Protein AF-0000000084647039 (afdb_homodimer)

Structure (mmCIF, N/CA/C/O backbone):
data_AF-0000000084647039-model_v1
#
loop_
_entity.id
_entity.type
_entity.pdbx_description
1 polymer 'ABC transporter domain-containing protein'
#
loop_
_atom_site.group_PDB
_atom_site.id
_atom_site.type_symbol
_atom_site.label_atom_id
_atom_site.label_alt_id
_atom_site.label_comp_id
_atom_site.label_asym_id
_atom_site.label_entity_id
_atom_site.label_seq_id
_atom_site.pdbx_PDB_ins_code
_atom_site.Cartn_x
_atom_site.Cartn_y
_atom_site.Cartn_z
_atom_site.occupancy
_atom_site.B_iso_or_equiv
_atom_site.auth_seq_id
_atom_site.auth_comp_id
_atom_site.auth_asym_id
_atom_site.auth_atom_id
_atom_site.pdbx_PDB_model_num
ATOM 1 N N . MET A 1 1 ? -21.047 -26.453 -15.109 1 37.38 1 MET A N 1
ATOM 2 C CA . MET A 1 1 ? -19.922 -26.203 -14.203 1 37.38 1 MET A CA 1
ATOM 3 C C . MET A 1 1 ? -18.703 -25.719 -14.977 1 37.38 1 MET A C 1
ATOM 5 O O . MET A 1 1 ? -18.344 -26.281 -16.016 1 37.38 1 MET A O 1
ATOM 9 N N . LEU A 1 2 ? -18.547 -24.391 -15.023 1 47.09 2 LEU A N 1
ATOM 10 C CA . LEU A 1 2 ? -17.312 -23.969 -15.68 1 47.09 2 LEU A CA 1
ATOM 11 C C . LEU A 1 2 ? -16.156 -24.906 -15.32 1 47.09 2 LEU A C 1
ATOM 13 O O . LEU A 1 2 ? -15.562 -24.781 -14.25 1 47.09 2 LEU A O 1
ATOM 17 N N . ASN A 1 3 ? -16.453 -26.125 -15.344 1 43.97 3 ASN A N 1
ATOM 18 C CA . ASN A 1 3 ? -15.461 -27.172 -15.109 1 43.97 3 ASN A CA 1
ATOM 19 C C . ASN A 1 3 ? -14.211 -26.938 -15.961 1 43.97 3 ASN A C 1
ATOM 21 O O . ASN A 1 3 ? -14.273 -27.016 -17.188 1 43.97 3 ASN A O 1
ATOM 25 N N . ASN A 1 4 ? -13.555 -25.969 -15.711 1 49.47 4 ASN A N 1
ATOM 26 C CA . ASN A 1 4 ? -12.367 -25.719 -16.516 1 49.47 4 ASN A CA 1
ATOM 27 C C . ASN A 1 4 ? -11.578 -27 -16.766 1 49.47 4 ASN A C 1
ATOM 29 O O . ASN A 1 4 ? -11.242 -27.719 -15.828 1 49.47 4 ASN A O 1
ATOM 33 N N . SER A 1 5 ? -11.711 -27.5 -17.875 1 53.06 5 SER A N 1
ATOM 34 C CA . SER A 1 5 ? -10.766 -28.453 -18.453 1 53.06 5 SER A CA 1
ATOM 35 C C . SER A 1 5 ? -9.375 -28.281 -17.844 1 53.06 5 SER A C 1
ATOM 37 O O . SER A 1 5 ? -9.133 -27.359 -17.078 1 53.06 5 SER A O 1
ATOM 39 N N . GLU A 1 6 ? -8.305 -28.953 -18.422 1 68.44 6 GLU A N 1
ATOM 40 C CA . GLU A 1 6 ? -6.914 -29.281 -18.094 1 68.44 6 GLU A CA 1
ATOM 41 C C . GLU A 1 6 ? -6.059 -28.016 -18.016 1 68.44 6 GLU A C 1
ATOM 43 O O . GLU A 1 6 ? -5.695 -27.438 -19.031 1 68.44 6 GLU A O 1
ATOM 48 N N . SER A 1 7 ? -6.117 -27.312 -16.891 1 75.81 7 SER A N 1
ATOM 49 C CA . SER A 1 7 ? -5.156 -26.234 -16.656 1 75.81 7 SER A CA 1
ATOM 50 C C . SER A 1 7 ? -3.773 -26.609 -17.188 1 75.81 7 SER A C 1
ATOM 52 O O . SER A 1 7 ? -3.389 -27.781 -17.156 1 75.81 7 SER A O 1
ATOM 54 N N . LYS A 1 8 ? -3.248 -25.594 -17.875 1 84.44 8 LYS A N 1
ATOM 55 C CA . LYS A 1 8 ? -1.931 -25.828 -18.469 1 84.44 8 LYS A CA 1
ATOM 56 C C . LYS A 1 8 ? -0.873 -24.953 -17.812 1 84.44 8 LYS A C 1
ATOM 58 O O . LYS A 1 8 ? -1.183 -23.859 -17.312 1 84.44 8 LYS A O 1
ATOM 63 N N . GLY A 1 9 ? 0.224 -25.484 -17.766 1 93.88 9 GLY A N 1
ATOM 64 C CA . GLY A 1 9 ? 1.362 -24.703 -17.312 1 93.88 9 GLY A CA 1
ATOM 65 C C . GLY A 1 9 ? 1.961 -23.828 -18.406 1 93.88 9 GLY A C 1
ATOM 66 O O . GLY A 1 9 ? 1.485 -23.844 -19.531 1 93.88 9 GLY A O 1
ATOM 67 N N . ILE A 1 10 ? 2.84 -22.984 -18.062 1 96.94 10 ILE A N 1
ATOM 68 C CA . ILE A 1 10 ? 3.545 -22.109 -18.984 1 96.94 10 ILE A CA 1
ATOM 69 C C . ILE A 1 10 ? 5.051 -22.328 -18.859 1 96.94 10 ILE A C 1
ATOM 71 O O . ILE A 1 10 ? 5.578 -22.469 -17.75 1 96.94 10 ILE A O 1
ATOM 75 N N . LYS A 1 11 ? 5.676 -22.469 -20 1 97.62 11 LYS A N 1
ATOM 76 C CA . LYS A 1 11 ? 7.137 -22.531 -20.047 1 97.62 11 LYS A CA 1
ATOM 77 C C . LYS A 1 11 ? 7.707 -21.375 -20.875 1 97.62 11 LYS A C 1
ATOM 79 O O . LYS A 1 11 ? 7.336 -21.188 -22.031 1 97.62 11 LYS A O 1
ATOM 84 N N . ILE A 1 12 ? 8.477 -20.594 -20.234 1 97.62 12 ILE A N 1
ATOM 85 C CA . ILE A 1 12 ? 9.195 -19.5 -20.875 1 97.62 12 ILE A CA 1
ATOM 86 C C . ILE A 1 12 ? 10.672 -19.875 -21 1 97.62 12 ILE A C 1
ATOM 88 O O . ILE A 1 12 ? 11.352 -20.109 -20 1 97.62 12 ILE A O 1
ATOM 92 N N . GLN A 1 13 ? 11.148 -19.891 -22.25 1 97.88 13 GLN A N 1
ATOM 93 C CA . GLN A 1 13 ? 12.508 -20.344 -22.5 1 97.88 13 GLN A CA 1
ATOM 94 C C . GLN A 1 13 ? 13.336 -19.266 -23.188 1 97.88 13 GLN A C 1
ATOM 96 O O . GLN A 1 13 ? 13.211 -19.047 -24.391 1 97.88 13 GLN A O 1
ATOM 101 N N . ASN A 1 14 ? 14.219 -18.641 -22.438 1 97.44 14 ASN A N 1
ATOM 102 C CA . ASN A 1 14 ? 15.195 -17.672 -22.922 1 97.44 14 ASN A CA 1
ATOM 103 C C . ASN A 1 14 ? 14.531 -16.562 -23.734 1 97.44 14 ASN A C 1
ATOM 105 O O . ASN A 1 14 ? 14.953 -16.25 -24.844 1 97.44 14 ASN A O 1
ATOM 109 N N . VAL A 1 15 ? 13.547 -16.062 -23.234 1 97 15 VAL A N 1
ATOM 110 C CA . VAL A 1 15 ? 12.766 -15.047 -23.938 1 97 15 VAL A CA 1
ATOM 111 C C . VAL A 1 15 ? 13.438 -13.68 -23.797 1 97 15 VAL A C 1
ATOM 113 O O . VAL A 1 15 ? 13.781 -13.258 -22.688 1 97 15 VAL A O 1
ATOM 116 N N . GLY A 1 16 ? 13.656 -13.078 -24.875 1 96.44 16 GLY A N 1
ATOM 117 C CA . GLY A 1 16 ? 14.18 -11.727 -24.969 1 96.44 16 GLY A CA 1
ATOM 118 C C . GLY A 1 16 ? 13.305 -10.797 -25.781 1 96.44 16 GLY A C 1
ATOM 119 O O . GLY A 1 16 ? 12.672 -11.227 -26.75 1 96.44 16 GLY A O 1
ATOM 120 N N . LEU A 1 17 ? 13.227 -9.562 -25.359 1 95.12 17 LEU A N 1
ATOM 121 C CA . LEU A 1 17 ? 12.438 -8.57 -26.094 1 95.12 17 LEU A CA 1
ATOM 122 C C . LEU A 1 17 ? 13.094 -7.195 -26.016 1 95.12 17 LEU A C 1
ATOM 124 O O . LEU A 1 17 ? 13.547 -6.777 -24.938 1 95.12 17 LEU A O 1
ATOM 128 N N . SER A 1 18 ? 13.148 -6.57 -27.125 1 91.5 18 SER A N 1
ATOM 129 C CA . SER A 1 18 ? 13.727 -5.234 -27.219 1 91.5 18 SER A CA 1
ATOM 130 C C . SER A 1 18 ? 12.797 -4.281 -27.969 1 91.5 18 SER A C 1
ATOM 132 O O . SER A 1 18 ? 12.039 -4.703 -28.844 1 91.5 18 SER A O 1
ATOM 134 N N . PHE A 1 19 ? 12.789 -3.037 -27.5 1 86.94 19 PHE A N 1
ATOM 135 C CA . PHE A 1 19 ? 12.156 -1.943 -28.219 1 86.94 19 PHE A CA 1
ATOM 136 C C . PHE A 1 19 ? 13.203 -0.944 -28.719 1 86.94 19 PHE A C 1
ATOM 138 O O . PHE A 1 19 ? 13.758 -0.182 -27.922 1 86.94 19 PHE A O 1
ATOM 145 N N . GLY A 1 20 ? 13.438 -0.944 -29.969 1 84 20 GLY A N 1
ATOM 146 C CA . GLY A 1 20 ? 14.57 -0.181 -30.453 1 84 20 GLY A CA 1
ATOM 147 C C . GLY A 1 20 ? 15.898 -0.634 -29.875 1 84 20 GLY A C 1
ATOM 148 O O . GLY A 1 20 ? 16.234 -1.816 -29.953 1 84 20 GLY A O 1
ATOM 149 N N . GLU A 1 21 ? 16.531 0.37 -29.25 1 85.88 21 GLU A N 1
ATOM 150 C CA . GLU A 1 21 ? 17.844 0.081 -28.688 1 85.88 21 GLU A CA 1
ATOM 151 C C . GLU A 1 21 ? 17.75 -0.377 -27.234 1 85.88 21 GLU A C 1
ATOM 153 O O . GLU A 1 21 ? 18.734 -0.84 -26.656 1 85.88 21 GLU A O 1
ATOM 158 N N . THR A 1 22 ? 16.562 -0.373 -26.734 1 87.06 22 THR A N 1
ATOM 159 C CA . THR A 1 22 ? 16.406 -0.682 -25.328 1 87.06 22 THR A CA 1
ATOM 160 C C . THR A 1 22 ? 15.984 -2.135 -25.125 1 87.06 22 THR A C 1
ATOM 162 O O . THR A 1 22 ? 14.914 -2.539 -25.578 1 87.06 22 THR A O 1
ATOM 165 N N . GLU A 1 23 ? 16.844 -2.91 -24.484 1 92.12 23 GLU A N 1
ATOM 166 C CA . GLU A 1 23 ? 16.5 -4.289 -24.141 1 92.12 23 GLU A CA 1
ATOM 167 C C . GLU A 1 23 ? 15.695 -4.352 -22.844 1 92.12 23 GLU A C 1
ATOM 169 O O . GLU A 1 23 ? 16.203 -4.031 -21.766 1 92.12 23 GLU A O 1
ATOM 174 N N . VAL A 1 24 ? 14.469 -4.82 -22.953 1 92.44 24 VAL A N 1
ATOM 175 C CA . VAL A 1 24 ? 13.539 -4.785 -21.828 1 92.44 24 VAL A CA 1
ATOM 176 C C . VAL A 1 24 ? 13.523 -6.137 -21.125 1 92.44 24 VAL A C 1
ATOM 178 O O . VAL A 1 24 ? 13.453 -6.203 -19.891 1 92.44 24 VAL A O 1
ATOM 181 N N . LEU A 1 25 ? 13.516 -7.215 -21.844 1 96.25 25 LEU A N 1
ATOM 182 C CA . LEU A 1 25 ? 13.625 -8.57 -21.312 1 96.25 25 LEU A CA 1
ATOM 183 C C . LEU A 1 25 ? 14.922 -9.234 -21.766 1 96.25 25 LEU A C 1
ATOM 185 O O . LEU A 1 25 ? 15.234 -9.234 -22.953 1 96.25 25 LEU A O 1
ATOM 189 N N . LYS A 1 26 ? 15.664 -9.758 -20.828 1 97.12 26 LYS A N 1
ATOM 190 C CA . LYS A 1 26 ? 17 -10.297 -21.094 1 97.12 26 LYS A CA 1
ATOM 191 C C . LYS A 1 26 ? 17.047 -11.789 -20.797 1 97.12 26 LYS A C 1
ATOM 193 O O . LYS A 1 26 ? 17.484 -12.203 -19.719 1 97.12 26 LYS A O 1
ATOM 198 N N . ARG A 1 27 ? 16.703 -12.672 -21.734 1 95.06 27 ARG A N 1
ATOM 199 C CA . ARG A 1 27 ? 16.797 -14.125 -21.703 1 95.06 27 ARG A CA 1
ATOM 200 C C . ARG A 1 27 ? 16.078 -14.695 -20.484 1 95.06 27 ARG A C 1
ATOM 202 O O . ARG A 1 27 ? 16.656 -15.445 -19.703 1 95.06 27 ARG A O 1
ATOM 209 N N . VAL A 1 28 ? 14.812 -14.375 -20.391 1 97.31 28 VAL A N 1
ATOM 210 C CA . VAL A 1 28 ? 13.984 -14.773 -19.266 1 97.31 28 VAL A CA 1
ATOM 211 C C . VAL A 1 28 ? 13.57 -16.234 -19.422 1 97.31 28 VAL A C 1
ATOM 213 O O . VAL A 1 28 ? 13.086 -16.641 -20.484 1 97.31 28 VAL A O 1
ATOM 216 N N . SER A 1 29 ? 13.859 -17.047 -18.453 1 98.25 29 SER A N 1
ATOM 217 C CA . SER A 1 29 ? 13.406 -18.422 -18.391 1 98.25 29 SER A CA 1
ATOM 218 C C . SER A 1 29 ? 12.617 -18.703 -17.109 1 98.25 29 SER A C 1
ATOM 220 O O . SER A 1 29 ? 13.031 -18.297 -16.016 1 98.25 29 SER A O 1
ATOM 222 N N . LEU A 1 30 ? 11.477 -19.344 -17.266 1 97.56 30 LEU A N 1
ATOM 223 C CA . LEU A 1 30 ? 10.578 -19.562 -16.141 1 97.56 30 LEU A CA 1
ATOM 224 C C . LEU A 1 30 ? 9.57 -20.656 -16.438 1 97.56 30 LEU A C 1
ATOM 226 O O . LEU A 1 30 ? 9.117 -20.797 -17.578 1 97.56 30 LEU A O 1
ATOM 230 N N . GLU A 1 31 ? 9.273 -21.406 -15.484 1 97.75 31 GLU A N 1
ATOM 231 C CA . GLU A 1 31 ? 8.227 -22.422 -15.602 1 97.75 31 GLU A CA 1
ATOM 232 C C . GLU A 1 31 ? 7.133 -22.203 -14.562 1 97.75 31 GLU A C 1
ATOM 234 O O . GLU A 1 31 ? 7.422 -22.031 -13.375 1 97.75 31 GLU A O 1
ATOM 239 N N . ILE A 1 32 ? 5.953 -22.188 -14.992 1 97.81 32 ILE A N 1
ATOM 240 C CA . ILE A 1 32 ? 4.773 -22.062 -14.148 1 97.81 32 ILE A CA 1
ATOM 241 C C . ILE A 1 32 ? 3.941 -23.328 -14.234 1 97.81 32 ILE A C 1
ATOM 243 O O . ILE A 1 32 ? 3.633 -23.812 -15.328 1 97.81 32 ILE A O 1
ATOM 247 N N . GLU A 1 33 ? 3.549 -23.891 -13.109 1 97.12 33 GLU A N 1
ATOM 248 C CA . GLU A 1 33 ? 2.83 -25.156 -13.047 1 97.12 33 GLU A CA 1
ATOM 249 C C . GLU A 1 33 ? 1.343 -24.969 -13.328 1 97.12 33 GLU A C 1
ATOM 251 O O . GLU A 1 33 ? 0.797 -23.875 -13.094 1 97.12 33 GLU A O 1
ATOM 256 N N . PRO A 1 34 ? 0.744 -26.062 -13.852 1 96.06 34 PRO A N 1
ATOM 257 C CA . PRO A 1 34 ? -0.708 -25.969 -14.023 1 96.06 34 PRO A CA 1
ATOM 258 C C . PRO A 1 34 ? -1.443 -25.656 -12.727 1 96.06 34 PRO A C 1
ATOM 260 O O . PRO A 1 34 ? -1.066 -26.141 -11.664 1 96.06 34 PRO A O 1
ATOM 263 N N . SER A 1 35 ? -2.41 -24.75 -12.828 1 95.5 35 SER A N 1
ATOM 264 C CA . SER A 1 35 ? -3.312 -24.375 -11.742 1 95.5 35 SER A CA 1
ATOM 265 C C . SER A 1 35 ? -2.582 -23.594 -10.656 1 95.5 35 SER A C 1
ATOM 267 O O . SER A 1 35 ? -3.1 -23.422 -9.555 1 95.5 35 SER A O 1
ATOM 269 N N . GLU A 1 36 ? -1.441 -23.141 -11.008 1 96.75 36 GLU A N 1
ATOM 270 C CA . GLU A 1 36 ? -0.646 -22.344 -10.078 1 96.75 36 GLU A CA 1
ATOM 271 C C . GLU A 1 36 ? -1.05 -20.859 -10.133 1 96.75 36 GLU A C 1
ATOM 273 O O . GLU A 1 36 ? -1.354 -20.344 -11.203 1 96.75 36 GLU A O 1
ATOM 278 N N . PHE A 1 37 ? -1.167 -20.219 -8.945 1 97.62 37 PHE A N 1
ATOM 279 C CA . PHE A 1 37 ? -1.214 -18.766 -8.883 1 97.62 37 PHE A CA 1
ATOM 280 C C . PHE A 1 37 ? 0.192 -18.188 -8.797 1 97.62 37 PHE A C 1
ATOM 282 O O . PHE A 1 37 ? 0.847 -18.266 -7.758 1 97.62 37 PHE A O 1
ATOM 289 N N . PHE A 1 38 ? 0.62 -17.594 -9.883 1 98.44 38 PHE A N 1
ATOM 290 C CA . PHE A 1 38 ? 2 -17.141 -10.008 1 98.44 38 PHE A CA 1
ATOM 291 C C . PHE A 1 38 ? 2.062 -15.625 -10.141 1 98.44 38 PHE A C 1
ATOM 293 O O . PHE A 1 38 ? 1.332 -15.039 -10.945 1 98.44 38 PHE A O 1
ATOM 300 N N . ALA A 1 39 ? 2.945 -14.953 -9.375 1 98.19 39 ALA A N 1
ATOM 301 C CA . ALA A 1 39 ? 3.037 -13.5 -9.438 1 98.19 39 ALA A CA 1
ATOM 302 C C . ALA A 1 39 ? 4.352 -13.055 -10.078 1 98.19 39 ALA A C 1
ATOM 304 O O . ALA A 1 39 ? 5.402 -13.648 -9.82 1 98.19 39 ALA A O 1
ATOM 305 N N . PHE A 1 40 ? 4.258 -12.117 -10.977 1 97.94 40 PHE A N 1
ATOM 306 C CA . PHE A 1 40 ? 5.402 -11.305 -11.383 1 97.94 40 PHE A CA 1
ATOM 307 C C . PHE A 1 40 ? 5.504 -10.047 -10.523 1 97.94 40 PHE A C 1
ATOM 309 O O . PHE A 1 40 ? 4.613 -9.195 -10.562 1 97.94 40 PHE A O 1
ATOM 316 N N . LEU A 1 41 ? 6.578 -9.969 -9.781 1 96.31 41 LEU A N 1
ATOM 317 C CA . LEU A 1 41 ? 6.785 -8.844 -8.875 1 96.31 41 LEU A CA 1
ATOM 318 C C . LEU A 1 41 ? 8.078 -8.102 -9.211 1 96.31 41 LEU A C 1
ATOM 320 O O . LEU A 1 41 ? 9.086 -8.734 -9.555 1 96.31 41 LEU A O 1
ATOM 324 N N . GLY A 1 42 ? 8.078 -6.809 -9.117 1 92.94 42 GLY A N 1
ATOM 325 C CA . GLY A 1 42 ? 9.25 -5.992 -9.398 1 92.94 42 GLY A CA 1
ATOM 326 C C . GLY A 1 42 ? 8.938 -4.508 -9.469 1 92.94 42 GLY A C 1
ATOM 327 O O . GLY A 1 42 ? 7.766 -4.113 -9.469 1 92.94 42 GLY A O 1
ATOM 328 N N . PRO A 1 43 ? 10 -3.695 -9.484 1 88.75 43 PRO A N 1
ATOM 329 C CA . PRO A 1 43 ? 9.789 -2.25 -9.617 1 88.75 43 PRO A CA 1
ATOM 330 C C . PRO A 1 43 ? 9.203 -1.855 -10.969 1 88.75 43 PRO A C 1
ATOM 332 O O . PRO A 1 43 ? 9.109 -2.691 -11.875 1 88.75 43 PRO A O 1
ATOM 335 N N . SER A 1 44 ? 8.742 -0.621 -10.977 1 82.12 44 SER A N 1
ATOM 336 C CA . SER A 1 44 ? 8.273 -0.104 -12.258 1 82.12 44 SER A CA 1
ATOM 337 C C . SER A 1 44 ? 9.367 -0.181 -13.32 1 82.12 44 SER A C 1
ATOM 339 O O . SER A 1 44 ? 10.531 0.116 -13.047 1 82.12 44 SER A O 1
ATOM 341 N N . GLY A 1 45 ? 9.016 -0.605 -14.445 1 83.06 45 GLY A N 1
ATOM 342 C CA . GLY A 1 45 ? 9.961 -0.659 -15.547 1 83.06 45 GLY A CA 1
ATOM 343 C C . GLY A 1 45 ? 10.797 -1.925 -15.555 1 83.06 45 GLY A C 1
ATOM 344 O O . GLY A 1 45 ? 11.727 -2.055 -16.359 1 83.06 45 GLY A O 1
ATOM 345 N N . SER A 1 46 ? 10.461 -2.885 -14.734 1 91.06 46 SER A N 1
ATOM 346 C CA . SER A 1 46 ? 11.281 -4.086 -14.625 1 91.06 46 SER A CA 1
ATOM 347 C C . SER A 1 46 ? 10.961 -5.078 -15.727 1 91.06 46 SER A C 1
ATOM 349 O O . SER A 1 46 ? 11.648 -6.086 -15.891 1 91.06 46 SER A O 1
ATOM 351 N N . GLY A 1 47 ? 9.875 -4.891 -16.453 1 93.12 47 GLY A N 1
ATOM 352 C CA . GLY A 1 47 ? 9.555 -5.742 -17.578 1 93.12 47 GLY A CA 1
ATOM 353 C C . GLY A 1 47 ? 8.383 -6.668 -17.312 1 93.12 47 GLY A C 1
ATOM 354 O O . GLY A 1 47 ? 8.047 -7.512 -18.156 1 93.12 47 GLY A O 1
ATOM 355 N N . LYS A 1 48 ? 7.738 -6.555 -16.172 1 94.94 48 LYS A N 1
ATOM 356 C CA . LYS A 1 48 ? 6.656 -7.453 -15.773 1 94.94 48 LYS A CA 1
ATOM 357 C C . LYS A 1 48 ? 5.531 -7.445 -16.797 1 94.94 48 LYS A C 1
ATOM 359 O O . LYS A 1 48 ? 5.133 -8.5 -17.297 1 94.94 48 LYS A O 1
ATOM 364 N N . SER A 1 49 ? 5.031 -6.238 -17.141 1 92.12 49 SER A N 1
ATOM 365 C CA . SER A 1 49 ? 3.928 -6.109 -18.094 1 92.12 49 SER A CA 1
ATOM 366 C C . SER A 1 49 ? 4.344 -6.539 -19.484 1 92.12 49 SER A C 1
ATOM 368 O O . SER A 1 49 ? 3.557 -7.141 -20.219 1 92.12 49 SER A O 1
ATOM 370 N N . THR A 1 50 ? 5.555 -6.238 -19.859 1 93.81 50 THR A N 1
ATOM 371 C CA . THR A 1 50 ? 6.078 -6.656 -21.156 1 93.81 50 THR A CA 1
ATOM 372 C C . THR A 1 50 ? 6.09 -8.18 -21.266 1 93.81 50 THR A C 1
ATOM 374 O O . THR A 1 50 ? 5.688 -8.734 -22.281 1 93.81 50 THR A O 1
ATOM 377 N N . LEU A 1 51 ? 6.543 -8.805 -20.219 1 96.25 51 LEU A N 1
ATOM 378 C CA . LEU A 1 51 ? 6.566 -10.258 -20.203 1 96.25 51 LEU A CA 1
ATOM 379 C C . LEU A 1 51 ? 5.152 -10.828 -20.281 1 96.25 51 LEU A C 1
ATOM 381 O O . LEU A 1 51 ? 4.898 -11.766 -21.047 1 96.25 51 LEU A O 1
ATOM 385 N N . LEU A 1 52 ? 4.234 -10.25 -19.5 1 96.44 52 LEU A N 1
ATOM 386 C CA . LEU A 1 52 ? 2.846 -10.695 -19.516 1 96.44 52 LEU A CA 1
ATOM 387 C C . LEU A 1 52 ? 2.232 -10.547 -20.891 1 96.44 52 LEU A C 1
ATOM 389 O O . LEU A 1 52 ? 1.545 -11.453 -21.375 1 96.44 52 LEU A O 1
ATOM 393 N N . ARG A 1 53 ? 2.488 -9.492 -21.531 1 94.81 53 ARG A N 1
ATOM 394 C CA . ARG A 1 53 ? 1.963 -9.219 -22.875 1 94.81 53 ARG A CA 1
ATOM 395 C C . ARG A 1 53 ? 2.574 -10.172 -23.906 1 94.81 53 ARG A C 1
ATOM 397 O O . ARG A 1 53 ? 1.899 -10.586 -24.844 1 94.81 53 ARG A O 1
ATOM 404 N N . ALA A 1 54 ? 3.834 -10.438 -23.703 1 95.81 54 ALA A N 1
ATOM 405 C CA . ALA A 1 54 ? 4.473 -11.414 -24.578 1 95.81 54 ALA A CA 1
ATOM 406 C C . ALA A 1 54 ? 3.783 -12.766 -24.5 1 95.81 54 ALA A C 1
ATOM 408 O O . ALA A 1 54 ? 3.596 -13.445 -25.516 1 95.81 54 ALA A O 1
ATOM 409 N N . ILE A 1 55 ? 3.408 -13.156 -23.312 1 96.38 55 ILE A N 1
ATOM 410 C CA . ILE A 1 55 ? 2.701 -14.422 -23.109 1 96.38 55 ILE A CA 1
ATOM 411 C C . ILE A 1 55 ? 1.337 -14.359 -23.797 1 96.38 55 ILE A C 1
ATOM 413 O O . ILE A 1 55 ? 0.914 -15.32 -24.438 1 96.38 55 ILE A O 1
ATOM 417 N N . ALA A 1 56 ? 0.715 -13.234 -23.719 1 95.06 56 ALA A N 1
ATOM 418 C CA . ALA A 1 56 ? -0.618 -13.039 -24.297 1 95.06 56 ALA A CA 1
ATOM 419 C C . ALA A 1 56 ? -0.551 -12.867 -25.812 1 95.06 56 ALA A C 1
ATOM 421 O O . ALA A 1 56 ? -1.572 -12.953 -26.484 1 95.06 56 ALA A O 1
ATOM 422 N N . GLY A 1 57 ? 0.587 -12.531 -26.312 1 94.69 57 GLY A N 1
ATOM 423 C CA . GLY A 1 57 ? 0.766 -12.383 -27.75 1 94.69 57 GLY A CA 1
ATOM 424 C C . GLY A 1 57 ? 0.658 -10.953 -28.219 1 94.69 57 GLY A C 1
ATOM 425 O O . GLY A 1 57 ? 0.49 -10.695 -29.406 1 94.69 57 GLY A O 1
ATOM 426 N N . PHE A 1 58 ? 0.742 -10.07 -27.234 1 91.88 58 PHE A N 1
ATOM 427 C CA . PHE A 1 58 ? 0.708 -8.656 -27.594 1 91.88 58 PHE A CA 1
ATOM 428 C C . PHE A 1 58 ? 2.119 -8.102 -27.734 1 91.88 58 PHE A C 1
ATOM 430 O O . PHE A 1 58 ? 3.01 -8.453 -26.953 1 91.88 58 PHE A O 1
ATOM 437 N N . GLY A 1 59 ? 2.311 -7.188 -28.781 1 87.06 59 GLY A N 1
ATOM 438 C CA . GLY A 1 59 ? 3.615 -6.578 -28.984 1 87.06 59 GLY A CA 1
ATOM 439 C C . GLY A 1 59 ? 4.48 -7.332 -29.984 1 87.06 59 GLY A C 1
ATOM 440 O O . GLY A 1 59 ? 3.984 -8.188 -30.719 1 87.06 59 GLY A O 1
ATOM 441 N N . PRO A 1 60 ? 5.773 -7.016 -30.062 1 90.88 60 PRO A N 1
ATOM 442 C CA . PRO A 1 60 ? 6.68 -7.691 -30.984 1 90.88 60 PRO A CA 1
ATOM 443 C C . PRO A 1 60 ? 6.949 -9.141 -30.594 1 90.88 60 PRO A C 1
ATOM 445 O O . PRO A 1 60 ? 6.809 -9.508 -29.438 1 90.88 60 PRO A O 1
ATOM 448 N N . THR A 1 61 ? 7.348 -9.93 -31.609 1 92.75 61 THR A N 1
ATOM 449 C CA . THR A 1 61 ? 7.699 -11.32 -31.359 1 92.75 61 THR A CA 1
ATOM 450 C C . THR A 1 61 ? 9.008 -11.414 -30.578 1 92.75 61 THR A C 1
ATOM 452 O O . THR A 1 61 ? 10.031 -10.867 -31 1 92.75 61 THR A O 1
ATOM 455 N N . PRO A 1 62 ? 8.93 -12.039 -29.484 1 95.38 62 PRO A N 1
ATOM 456 C CA . PRO A 1 62 ? 10.148 -12.172 -28.688 1 95.38 62 PRO A CA 1
ATOM 457 C C . PRO A 1 62 ? 11.102 -13.227 -29.25 1 95.38 62 PRO A C 1
ATOM 459 O O . PRO A 1 62 ? 10.703 -14.047 -30.078 1 95.38 62 PRO A O 1
ATOM 462 N N . THR A 1 63 ? 12.383 -13.086 -28.891 1 96.12 63 THR A N 1
ATOM 463 C CA . THR A 1 63 ? 13.297 -14.211 -29.047 1 96.12 63 THR A CA 1
ATOM 464 C C . THR A 1 63 ? 13.008 -15.289 -28.016 1 96.12 63 THR A C 1
ATOM 466 O O . THR A 1 63 ? 12.305 -15.047 -27.031 1 96.12 63 THR A O 1
ATOM 469 N N . GLY A 1 64 ? 13.43 -16.5 -28.234 1 97.44 64 GLY A N 1
ATOM 470 C CA . GLY A 1 64 ? 13.125 -17.609 -27.344 1 97.44 64 GLY A CA 1
ATOM 471 C C . GLY A 1 64 ? 11.789 -18.266 -27.641 1 97.44 64 GLY A C 1
ATOM 472 O O . GLY A 1 64 ? 11.32 -18.234 -28.781 1 97.44 64 GLY A O 1
ATOM 473 N N . ARG A 1 65 ? 11.297 -18.969 -26.562 1 97.5 65 ARG A N 1
ATOM 474 C CA . ARG A 1 65 ? 10.047 -19.703 -26.781 1 97.5 65 ARG A CA 1
ATOM 475 C C . ARG A 1 65 ? 9.117 -19.547 -25.594 1 97.5 65 ARG A C 1
ATOM 477 O O . ARG A 1 65 ? 9.57 -19.5 -24.438 1 97.5 65 ARG A O 1
ATOM 484 N N . ILE A 1 66 ? 7.887 -19.469 -25.906 1 97.5 66 ILE A N 1
ATOM 485 C CA . ILE A 1 66 ? 6.824 -19.5 -24.891 1 97.5 66 ILE A CA 1
ATOM 486 C C . ILE A 1 66 ? 5.863 -20.656 -25.203 1 97.5 66 ILE A C 1
ATOM 488 O O . ILE A 1 66 ? 5.297 -20.719 -26.297 1 97.5 66 ILE A O 1
ATOM 492 N N . LEU A 1 67 ? 5.707 -21.484 -24.234 1 97.5 67 LEU A N 1
ATOM 493 C CA . LEU A 1 67 ? 4.797 -22.609 -24.391 1 97.5 67 LEU A CA 1
ATOM 494 C C . LEU A 1 67 ? 3.648 -22.516 -23.391 1 97.5 67 LEU A C 1
ATOM 496 O O . LEU A 1 67 ? 3.871 -22.25 -22.203 1 97.5 67 LEU A O 1
ATOM 500 N N . VAL A 1 68 ? 2.504 -22.719 -23.844 1 95.44 68 VAL A N 1
ATOM 501 C CA . VAL A 1 68 ? 1.331 -22.953 -23 1 95.44 68 VAL A CA 1
ATOM 502 C C . VAL A 1 68 ? 0.924 -24.422 -23.078 1 95.44 68 VAL A C 1
ATOM 504 O O . VAL A 1 68 ? 0.469 -24.891 -24.125 1 95.44 68 VAL A O 1
ATOM 507 N N . GLY A 1 69 ? 1.124 -25.062 -21.938 1 92.62 69 GLY A N 1
ATOM 508 C CA . GLY A 1 69 ? 1.09 -26.5 -22.062 1 92.62 69 GLY A CA 1
ATOM 509 C C . GLY A 1 69 ? 2.17 -27.047 -22.984 1 92.62 69 GLY A C 1
ATOM 510 O O . GLY A 1 69 ? 3.352 -26.75 -22.797 1 92.62 69 GLY A O 1
ATOM 511 N N . ASP A 1 70 ? 1.663 -27.75 -24.016 1 91.44 70 ASP A N 1
ATOM 512 C CA . ASP A 1 70 ? 2.596 -28.344 -24.969 1 91.44 70 ASP A CA 1
ATOM 513 C C . ASP A 1 70 ? 2.629 -27.531 -26.266 1 91.44 70 ASP A C 1
ATOM 515 O O . ASP A 1 70 ? 3.393 -27.859 -27.188 1 91.44 70 ASP A O 1
ATOM 519 N N . GLN A 1 71 ? 1.964 -26.5 -26.281 1 94.44 71 GLN A N 1
ATOM 520 C CA . GLN A 1 71 ? 1.85 -25.734 -27.516 1 94.44 71 GLN A CA 1
ATOM 521 C C . GLN A 1 71 ? 2.785 -24.531 -27.516 1 94.44 71 GLN A C 1
ATOM 523 O O . GLN A 1 71 ? 2.748 -23.703 -26.594 1 94.44 71 GLN A O 1
ATOM 528 N N . ASP A 1 72 ? 3.584 -24.469 -28.516 1 96.81 72 ASP A N 1
ATOM 529 C CA . ASP A 1 72 ? 4.41 -23.281 -28.719 1 96.81 72 ASP A CA 1
ATOM 530 C C . ASP A 1 72 ? 3.582 -22.109 -29.266 1 96.81 72 ASP A C 1
ATOM 532 O O . ASP A 1 72 ? 3.117 -22.156 -30.406 1 96.81 72 ASP A O 1
ATOM 536 N N . VAL A 1 73 ? 3.422 -21.062 -28.453 1 96.06 73 VAL A N 1
ATOM 537 C CA . VAL A 1 73 ? 2.541 -19.969 -28.844 1 96.06 73 VAL A CA 1
ATOM 538 C C . VAL A 1 73 ? 3.373 -18.75 -29.234 1 96.06 73 VAL A C 1
ATOM 540 O O . VAL A 1 73 ? 2.828 -17.672 -29.453 1 96.06 73 VAL A O 1
ATOM 543 N N . THR A 1 74 ? 4.637 -18.844 -29.359 1 96.25 74 THR A N 1
ATOM 544 C CA . THR A 1 74 ? 5.57 -17.734 -29.531 1 96.25 74 THR A CA 1
ATOM 545 C C . THR A 1 74 ? 5.16 -16.859 -30.703 1 96.25 74 THR A C 1
ATOM 547 O O . THR A 1 74 ? 5.246 -15.625 -30.625 1 96.25 74 THR A O 1
ATOM 550 N N . ARG A 1 75 ? 4.695 -17.469 -31.703 1 95.75 75 ARG A N 1
ATOM 551 C CA . ARG A 1 75 ? 4.43 -16.703 -32.938 1 95.75 75 ARG A CA 1
ATOM 552 C C . ARG A 1 75 ? 2.932 -16.641 -33.219 1 95.75 75 ARG A C 1
ATOM 554 O O . ARG A 1 75 ? 2.514 -16.094 -34.219 1 95.75 75 ARG A O 1
ATOM 561 N N . LEU A 1 76 ? 2.158 -17.156 -32.344 1 94.62 76 LEU A N 1
ATOM 562 C CA . LEU A 1 76 ? 0.712 -17.125 -32.531 1 94.62 76 LEU A CA 1
ATOM 563 C C . LEU A 1 76 ? 0.14 -15.773 -32.125 1 94.62 76 LEU A C 1
ATOM 565 O O . LEU A 1 76 ? 0.583 -15.188 -31.125 1 94.62 76 LEU A O 1
ATOM 569 N N . PRO A 1 77 ? -0.799 -15.328 -32.875 1 93.12 77 PRO A N 1
ATOM 570 C CA . PRO A 1 77 ? -1.501 -14.117 -32.438 1 93.12 77 PRO A CA 1
ATOM 571 C C . PRO A 1 77 ? -2.33 -14.344 -31.172 1 93.12 77 PRO A C 1
ATOM 573 O O . PRO A 1 77 ? -2.607 -15.492 -30.797 1 93.12 77 PRO A O 1
ATOM 576 N N . PRO A 1 78 ? -2.736 -13.266 -30.469 1 90.94 78 PRO A N 1
ATOM 577 C CA . PRO A 1 78 ? -3.438 -13.375 -29.188 1 90.94 78 PRO A CA 1
ATOM 578 C C . PRO A 1 78 ? -4.68 -14.258 -29.266 1 90.94 78 PRO A C 1
ATOM 580 O O . PRO A 1 78 ? -4.918 -15.078 -28.359 1 90.94 78 PRO A O 1
ATOM 583 N N . TRP A 1 79 ? -5.434 -14.195 -30.312 1 86.25 79 TRP A N 1
ATOM 584 C CA . TRP A 1 79 ? -6.73 -14.852 -30.391 1 86.25 79 TRP A CA 1
ATOM 585 C C . TRP A 1 79 ? -6.562 -16.359 -30.594 1 86.25 79 TRP A C 1
ATOM 587 O O . TRP A 1 79 ? -7.531 -17.109 -30.5 1 86.25 79 TRP A O 1
ATOM 597 N N . GLN A 1 80 ? -5.371 -16.797 -30.828 1 90.25 80 GLN A N 1
ATOM 598 C CA . GLN A 1 80 ? -5.121 -18.219 -31.062 1 90.25 80 GLN A CA 1
ATOM 599 C C . GLN A 1 80 ? -4.414 -18.844 -29.859 1 90.25 80 GLN A C 1
ATOM 601 O O . GLN A 1 80 ? -4.141 -20.047 -29.859 1 90.25 80 GLN A O 1
ATOM 606 N N . ARG A 1 81 ? -4.184 -18.109 -28.781 1 92.19 81 ARG A N 1
ATOM 607 C CA . ARG A 1 81 ? -3.375 -18.594 -27.672 1 92.19 81 ARG A CA 1
ATOM 608 C C . ARG A 1 81 ? -4.254 -19.156 -26.562 1 92.19 81 ARG A C 1
ATOM 610 O O . ARG A 1 81 ? -3.766 -19.828 -25.656 1 92.19 81 ARG A O 1
ATOM 617 N N . ASN A 1 82 ? -5.516 -18.859 -26.609 1 89.19 82 ASN A N 1
ATOM 618 C CA . ASN A 1 82 ? -6.484 -19.312 -25.609 1 89.19 82 ASN A CA 1
ATOM 619 C C . ASN A 1 82 ? -6.109 -18.828 -24.219 1 89.19 82 ASN A C 1
ATOM 621 O O . ASN A 1 82 ? -6.148 -19.594 -23.266 1 89.19 82 ASN A O 1
ATOM 625 N N . VAL A 1 83 ? -5.629 -17.656 -24.141 1 91.81 83 VAL A N 1
ATOM 626 C CA . VAL A 1 83 ? -5.336 -17.031 -22.859 1 91.81 83 VAL A CA 1
ATOM 627 C C . VAL A 1 83 ? -6.293 -15.859 -22.625 1 91.81 83 VAL A C 1
ATOM 629 O O . VAL A 1 83 ? -6.734 -15.211 -23.578 1 91.81 83 VAL A O 1
ATOM 632 N N . GLY A 1 84 ? -6.715 -15.758 -21.391 1 92.12 84 GLY A N 1
ATOM 633 C CA . GLY A 1 84 ? -7.508 -14.609 -20.984 1 92.12 84 GLY A CA 1
ATOM 634 C C . GLY A 1 84 ? -6.699 -13.539 -20.281 1 92.12 84 GLY A C 1
ATOM 635 O O . GLY A 1 84 ? -5.852 -13.859 -19.438 1 92.12 84 GLY A O 1
ATOM 636 N N . MET A 1 85 ? -6.949 -12.336 -20.641 1 92.12 85 MET A N 1
ATOM 637 C CA . MET A 1 85 ? -6.176 -11.258 -20.031 1 92.12 85 MET A CA 1
ATOM 638 C C . MET A 1 85 ? -7.094 -10.164 -19.5 1 92.12 85 MET A C 1
ATOM 640 O O . MET A 1 85 ? -8.062 -9.781 -20.156 1 92.12 85 MET A O 1
ATOM 644 N N . VAL A 1 86 ? -6.82 -9.805 -18.266 1 91.5 86 VAL A N 1
ATOM 645 C CA . VAL A 1 86 ? -7.43 -8.625 -17.672 1 91.5 86 VAL A CA 1
ATOM 646 C C . VAL A 1 86 ? -6.41 -7.488 -17.609 1 91.5 86 VAL A C 1
ATOM 648 O O . VAL A 1 86 ? -5.387 -7.598 -16.938 1 91.5 86 VAL A O 1
ATOM 651 N N . PHE A 1 87 ? -6.797 -6.383 -18.297 1 86.62 87 PHE A N 1
ATOM 652 C CA . PHE A 1 87 ? -5.906 -5.227 -18.375 1 86.62 87 PHE A CA 1
ATOM 653 C C . PHE A 1 87 ? -6.062 -4.344 -17.141 1 86.62 87 PHE A C 1
ATOM 655 O O . PHE A 1 87 ? -7.059 -4.441 -16.422 1 86.62 87 PHE A O 1
ATOM 662 N N . GLN A 1 88 ? -5.113 -3.482 -16.984 1 80.38 88 GLN A N 1
ATOM 663 C CA . GLN A 1 88 ? -5.105 -2.559 -15.859 1 80.38 88 GLN A CA 1
ATOM 664 C C . GLN A 1 88 ? -6.336 -1.657 -15.875 1 80.38 88 GLN A C 1
ATOM 666 O O . GLN A 1 88 ? -6.941 -1.403 -14.836 1 80.38 88 GLN A O 1
ATOM 671 N N . SER A 1 89 ? -6.75 -1.196 -16.969 1 82.06 89 SER A N 1
ATOM 672 C CA . SER A 1 89 ? -7.902 -0.313 -17.109 1 82.06 89 SER A CA 1
ATOM 673 C C . SER A 1 89 ? -9.195 -1.109 -17.219 1 82.06 89 SER A C 1
ATOM 675 O O . SER A 1 89 ? -10.281 -0.53 -17.328 1 82.06 89 SER A O 1
ATOM 677 N N . TYR A 1 90 ? -9.125 -2.42 -17.156 1 85.25 90 TYR A N 1
ATOM 678 C CA . TYR A 1 90 ? -10.227 -3.369 -17.266 1 85.25 90 TYR A CA 1
ATOM 679 C C . TYR A 1 90 ? -10.734 -3.453 -18.703 1 85.25 90 TYR A C 1
ATOM 681 O O . TYR A 1 90 ? -11.234 -4.496 -19.141 1 85.25 90 TYR A O 1
ATOM 689 N N . ALA A 1 91 ? -10.562 -2.307 -19.406 1 85.75 91 ALA A N 1
ATOM 690 C CA . ALA A 1 91 ? -10.867 -2.254 -20.828 1 85.75 91 ALA A CA 1
ATOM 691 C C . ALA A 1 91 ? -12.305 -2.693 -21.109 1 85.75 91 ALA A C 1
ATOM 693 O O . ALA A 1 91 ? -12.555 -3.492 -22.016 1 85.75 91 ALA A O 1
ATOM 694 N N . LEU A 1 92 ? -13.219 -2.289 -20.266 1 92 92 LEU A N 1
ATOM 695 C CA . LEU A 1 92 ? -14.633 -2.576 -20.516 1 92 92 LEU A CA 1
ATOM 696 C C . LEU A 1 92 ? -15.195 -1.648 -21.594 1 92 92 LEU A C 1
ATOM 698 O O . LEU A 1 92 ? -14.836 -0.469 -21.641 1 92 92 LEU A O 1
ATOM 702 N N . TRP A 1 93 ? -16.047 -2.193 -22.422 1 92.38 93 TRP A N 1
ATOM 703 C CA . TRP A 1 93 ? -16.719 -1.358 -23.422 1 92.38 93 TRP A CA 1
ATOM 704 C C . TRP A 1 93 ? -17.797 -0.509 -22.766 1 92.38 93 TRP A C 1
ATOM 706 O O . TRP A 1 93 ? -18.828 -1.03 -22.344 1 92.38 93 TRP A O 1
ATOM 716 N N . PRO A 1 94 ? -17.594 0.752 -22.781 1 91.62 94 PRO A N 1
ATOM 717 C CA . PRO A 1 94 ? -18.5 1.626 -22.031 1 91.62 94 PRO A CA 1
ATOM 718 C C . PRO A 1 94 ? -19.906 1.663 -22.625 1 91.62 94 PRO A C 1
ATOM 720 O O . PRO A 1 94 ? -20.875 1.966 -21.922 1 91.62 94 PRO A O 1
ATOM 723 N N . HIS A 1 95 ? -20.031 1.336 -23.922 1 92.44 95 HIS A N 1
ATOM 724 C CA . HIS A 1 95 ? -21.312 1.443 -24.609 1 92.44 95 HIS A CA 1
ATOM 725 C C . HIS A 1 95 ? -22.109 0.145 -24.5 1 92.44 95 HIS A C 1
ATOM 727 O O . HIS A 1 95 ? -23.266 0.087 -24.906 1 92.44 95 HIS A O 1
ATOM 733 N N . MET A 1 96 ? -21.531 -0.886 -23.984 1 95.5 96 MET A N 1
ATOM 734 C CA . MET A 1 96 ? -22.188 -2.184 -23.844 1 95.5 96 MET A CA 1
ATOM 735 C C . MET A 1 96 ? -22.625 -2.422 -22.406 1 95.5 96 MET A C 1
ATOM 737 O O . MET A 1 96 ? -22 -1.938 -21.469 1 95.5 96 MET A O 1
ATOM 741 N N . SER A 1 97 ? -23.688 -3.156 -22.312 1 96.44 97 SER A N 1
ATOM 742 C CA . SER A 1 97 ? -24.109 -3.588 -20.984 1 96.44 97 SER A CA 1
ATOM 743 C C . SER A 1 97 ? -23.125 -4.598 -20.406 1 96.44 97 SER A C 1
ATOM 745 O O . SER A 1 97 ? -22.266 -5.121 -21.109 1 96.44 97 SER A O 1
ATOM 747 N N . VAL A 1 98 ? -23.281 -4.785 -19.141 1 96.5 98 VAL A N 1
ATOM 748 C CA . VAL A 1 98 ? -22.5 -5.793 -18.438 1 96.5 98 VAL A CA 1
ATOM 749 C C . VAL A 1 98 ? -22.656 -7.145 -19.125 1 96.5 98 VAL A C 1
ATOM 751 O O . VAL A 1 98 ? -21.672 -7.82 -19.438 1 96.5 98 VAL A O 1
ATOM 754 N N . ARG A 1 99 ? -23.859 -7.473 -19.422 1 96.88 99 ARG A N 1
ATOM 755 C CA . ARG A 1 99 ? -24.156 -8.742 -20.078 1 96.88 99 ARG A CA 1
ATOM 756 C C . ARG A 1 99 ? -23.469 -8.828 -21.422 1 96.88 99 ARG A C 1
ATOM 758 O O . ARG A 1 99 ? -22.859 -9.852 -21.75 1 96.88 99 ARG A O 1
ATOM 765 N N . LYS A 1 100 ? -23.5 -7.809 -22.188 1 95.88 100 LYS A N 1
ATOM 766 C CA . LYS A 1 100 ? -22.891 -7.793 -23.516 1 95.88 100 LYS A CA 1
ATOM 767 C C . LYS A 1 100 ? -21.359 -7.836 -23.422 1 95.88 100 LYS A C 1
ATOM 769 O O . LYS A 1 100 ? -20.703 -8.453 -24.266 1 95.88 100 LYS A O 1
ATOM 774 N N . ASN A 1 101 ? -20.891 -7.102 -22.453 1 96.38 101 ASN A N 1
ATOM 775 C CA . ASN A 1 101 ? -19.438 -7.168 -22.219 1 96.38 101 ASN A CA 1
ATOM 776 C C . ASN A 1 101 ? -18.984 -8.602 -22 1 96.38 101 ASN A C 1
ATOM 778 O O . ASN A 1 101 ? -18.016 -9.055 -22.609 1 96.38 101 ASN A O 1
ATOM 782 N N . VAL A 1 102 ? -19.703 -9.305 -21.188 1 95.88 102 VAL A N 1
ATOM 783 C CA . VAL A 1 102 ? -19.328 -10.664 -20.797 1 95.88 102 VAL A CA 1
ATOM 784 C C . VAL A 1 102 ? -19.578 -11.617 -21.969 1 95.88 102 VAL A C 1
ATOM 786 O O . VAL A 1 102 ? -18.828 -12.578 -22.156 1 95.88 102 VAL A O 1
ATOM 789 N N . ALA A 1 103 ? -20.531 -11.297 -22.797 1 95.81 103 ALA A N 1
ATOM 790 C CA . ALA A 1 103 ? -20.922 -12.18 -23.891 1 95.81 103 ALA A CA 1
ATOM 791 C C . ALA A 1 103 ? -20 -12.008 -25.094 1 95.81 103 ALA A C 1
ATOM 793 O O . ALA A 1 103 ? -19.969 -12.852 -25.984 1 95.81 103 ALA A O 1
ATOM 794 N N . PHE A 1 104 ? -19.297 -11 -25.109 1 92.44 104 PHE A N 1
ATOM 795 C CA . PHE A 1 104 ? -18.594 -10.562 -26.312 1 92.44 104 PHE A CA 1
ATOM 796 C C . PHE A 1 104 ? -17.688 -11.664 -26.859 1 92.44 104 PHE A C 1
ATOM 798 O O . PHE A 1 104 ? -17.75 -12.008 -28.031 1 92.44 104 PHE A O 1
ATOM 805 N N . GLY A 1 105 ? -16.875 -12.234 -26 1 89.88 105 GLY A N 1
ATOM 806 C CA . GLY A 1 105 ? -15.945 -13.266 -26.422 1 89.88 105 GLY A CA 1
ATOM 807 C C . GLY A 1 105 ? -16.641 -14.5 -26.984 1 89.88 105 GLY A C 1
ATOM 808 O O . GLY A 1 105 ? -16.125 -15.133 -27.906 1 89.88 105 GLY A O 1
ATOM 809 N N . LEU A 1 106 ? -17.719 -14.82 -26.469 1 93.19 106 LEU A N 1
ATOM 810 C CA . LEU A 1 106 ? -18.5 -15.977 -26.922 1 93.19 106 LEU A CA 1
ATOM 811 C C . LEU A 1 106 ? -19.125 -15.695 -28.281 1 93.19 106 LEU A C 1
ATOM 813 O O . LEU A 1 106 ? -19.156 -16.578 -29.141 1 93.19 106 LEU A O 1
ATOM 817 N N . GLU A 1 107 ? -19.594 -14.492 -28.391 1 93.25 107 GLU A N 1
ATOM 818 C CA . GLU A 1 107 ? -20.188 -14.094 -29.656 1 93.25 107 GLU A CA 1
ATOM 819 C C . GLU A 1 107 ? -19.156 -14.141 -30.781 1 93.25 107 GLU A C 1
ATOM 821 O O . GLU A 1 107 ? -19.453 -14.602 -31.891 1 93.25 107 GLU A O 1
ATOM 826 N N . GLU A 1 108 ? -18.016 -13.695 -30.484 1 89.19 108 GLU A N 1
ATOM 827 C CA . GLU A 1 108 ? -16.938 -13.695 -31.469 1 89.19 108 GLU A CA 1
ATOM 828 C C . GLU A 1 108 ? -16.547 -15.117 -31.859 1 89.19 108 GLU A C 1
ATOM 830 O O . GLU A 1 108 ? -16.109 -15.367 -32.969 1 89.19 108 GLU A O 1
ATOM 835 N N . ARG A 1 109 ? -16.719 -16.016 -30.953 1 89.56 109 ARG A N 1
ATOM 836 C CA . ARG A 1 109 ? -16.391 -17.422 -31.203 1 89.56 109 ARG A CA 1
ATOM 837 C C . ARG A 1 109 ? -17.578 -18.156 -31.812 1 89.56 109 ARG A C 1
ATOM 839 O O . ARG A 1 109 ? -17.562 -19.391 -31.953 1 89.56 109 ARG A O 1
ATOM 846 N N . LYS A 1 110 ? -18.656 -17.484 -32 1 92.81 110 LYS A N 1
ATOM 847 C CA . LYS A 1 110 ? -19.859 -17.969 -32.656 1 92.81 110 LYS A CA 1
ATOM 848 C C . LYS A 1 110 ? -20.516 -19.078 -31.859 1 92.81 110 LYS A C 1
ATOM 850 O O . LYS A 1 110 ? -20.984 -20.062 -32.438 1 92.81 110 LYS A O 1
ATOM 855 N N . VAL A 1 111 ? -20.438 -18.906 -30.656 1 92.94 111 VAL A N 1
ATOM 856 C CA . VAL A 1 111 ? -21.156 -19.812 -29.781 1 92.94 111 VAL A CA 1
ATOM 857 C C . VAL A 1 111 ? -22.656 -19.609 -29.938 1 92.94 111 VAL A C 1
ATOM 859 O O . VAL A 1 111 ? -23.125 -18.484 -30.125 1 92.94 111 VAL A O 1
ATOM 862 N N . PRO A 1 112 ? -23.391 -20.656 -29.891 1 95.75 112 PRO A N 1
ATOM 863 C CA . PRO A 1 112 ? -24.844 -20.516 -30.016 1 95.75 112 PRO A CA 1
ATOM 864 C C . PRO A 1 112 ? -25.453 -19.641 -28.906 1 95.75 112 PRO A C 1
ATOM 866 O O . PRO A 1 112 ? -25.016 -19.703 -27.766 1 95.75 112 PRO A O 1
ATOM 869 N N . GLN A 1 113 ? -26.531 -19 -29.266 1 94.5 113 GLN A N 1
ATOM 870 C CA . GLN A 1 113 ? -27.125 -18 -28.406 1 94.5 113 GLN A CA 1
ATOM 871 C C . GLN A 1 113 ? -27.609 -18.594 -27.094 1 94.5 113 GLN A C 1
ATOM 873 O O . GLN A 1 113 ? -27.438 -18 -26.031 1 94.5 113 GLN A O 1
ATOM 878 N N . GLN A 1 114 ? -28.172 -19.656 -27.172 1 94.94 114 GLN A N 1
ATOM 879 C CA . GLN A 1 114 ? -28.656 -20.312 -25.953 1 94.94 114 GLN A CA 1
ATOM 880 C C . GLN A 1 114 ? -27.5 -20.609 -25 1 94.94 114 GLN A C 1
ATOM 882 O O . GLN A 1 114 ? -27.625 -20.422 -23.781 1 94.94 114 GLN A O 1
ATOM 887 N N . GLU A 1 115 ? -26.469 -21.047 -25.594 1 94.19 115 GLU A N 1
ATOM 888 C CA . GLU A 1 115 ? -25.281 -21.344 -24.812 1 94.19 115 GLU A CA 1
ATOM 889 C C . GLU A 1 115 ? -24.641 -20.078 -24.25 1 94.19 115 GLU A C 1
ATOM 891 O O . GLU A 1 115 ? -24.141 -20.062 -23.125 1 94.19 115 GLU A O 1
ATOM 896 N N . ILE A 1 116 ? -24.672 -19.078 -25.016 1 95.69 116 ILE A N 1
ATOM 897 C CA . ILE A 1 116 ? -24.141 -17.797 -24.562 1 95.69 116 ILE A CA 1
ATOM 898 C C . ILE A 1 116 ? -24.906 -17.312 -23.328 1 95.69 116 ILE A C 1
ATOM 900 O O . ILE A 1 116 ? -24.312 -16.938 -22.328 1 95.69 116 ILE A O 1
ATOM 904 N N . ASN A 1 117 ? -26.188 -17.406 -23.422 1 95.19 117 ASN A N 1
ATOM 905 C CA . ASN A 1 117 ? -27.016 -16.953 -22.312 1 95.19 117 ASN A CA 1
ATOM 906 C C . ASN A 1 117 ? -26.719 -17.75 -21.031 1 95.19 117 ASN A C 1
ATOM 908 O O . ASN A 1 117 ? -26.625 -17.172 -19.953 1 95.19 117 ASN A O 1
ATOM 912 N N . ARG A 1 118 ? -26.578 -18.938 -21.25 1 94.69 118 ARG A N 1
ATOM 913 C CA . ARG A 1 118 ? -26.297 -19.797 -20.109 1 94.69 118 ARG A CA 1
ATOM 914 C C . ARG A 1 118 ? -24.938 -19.469 -19.5 1 94.69 118 ARG A C 1
ATOM 916 O O . ARG A 1 118 ? -24.828 -19.234 -18.297 1 94.69 118 ARG A O 1
ATOM 923 N N . ARG A 1 119 ? -23.938 -19.406 -20.266 1 93.75 119 ARG A N 1
ATOM 924 C CA . ARG A 1 119 ? -22.578 -19.188 -19.797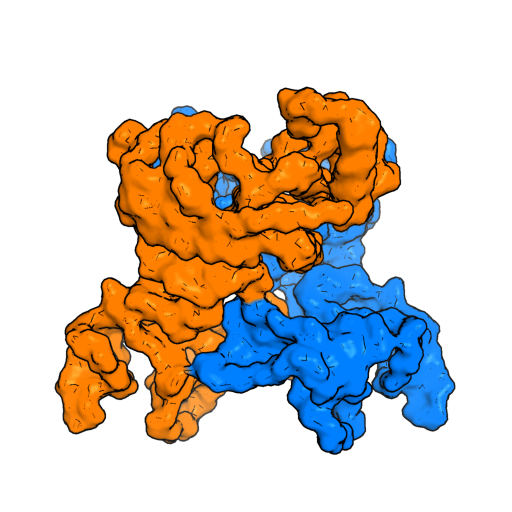 1 93.75 119 ARG A CA 1
ATOM 925 C C . ARG A 1 119 ? -22.438 -17.797 -19.172 1 93.75 119 ARG A C 1
ATOM 927 O O . ARG A 1 119 ? -21.75 -17.641 -18.156 1 93.75 119 ARG A O 1
ATOM 934 N N . VAL A 1 120 ? -23.047 -16.859 -19.797 1 95.81 120 VAL A N 1
ATOM 935 C CA . VAL A 1 120 ? -22.984 -15.5 -19.266 1 95.81 120 VAL A CA 1
ATOM 936 C C . VAL A 1 120 ? -23.672 -15.445 -17.906 1 95.81 120 VAL A C 1
ATOM 938 O O . VAL A 1 120 ? -23.156 -14.828 -16.969 1 95.81 120 VAL A O 1
ATOM 941 N N . GLY A 1 121 ? -24.797 -16.047 -17.844 1 94.31 121 GLY A N 1
ATOM 942 C CA . GLY A 1 121 ? -25.484 -16.109 -16.578 1 94.31 121 GLY A CA 1
ATOM 943 C C . GLY A 1 121 ? -24.641 -16.734 -15.477 1 94.31 121 GLY A C 1
ATOM 944 O O . GLY A 1 121 ? -24.578 -16.219 -14.367 1 94.31 121 GLY A O 1
ATOM 945 N N . GLU A 1 122 ? -24.016 -17.781 -15.82 1 92.94 122 GLU A N 1
ATOM 946 C CA . GLU A 1 122 ? -23.156 -18.484 -14.867 1 92.94 122 GLU A CA 1
ATOM 947 C C . GLU A 1 122 ? -21.953 -17.625 -14.461 1 92.94 122 GLU A C 1
ATOM 949 O O . GLU A 1 122 ? -21.594 -17.594 -13.289 1 92.94 122 GLU A O 1
ATOM 954 N N . ALA A 1 123 ? -21.359 -17.031 -15.383 1 93 123 ALA A N 1
ATOM 955 C CA . ALA A 1 123 ? -20.203 -16.172 -15.117 1 93 123 ALA A CA 1
ATOM 956 C C . ALA A 1 123 ? -20.562 -15.016 -14.203 1 93 123 ALA A C 1
ATOM 958 O O . ALA A 1 123 ? -19.828 -14.688 -13.273 1 93 123 ALA A O 1
ATOM 959 N N . LEU A 1 124 ? -21.703 -14.438 -14.453 1 95.06 124 LEU A N 1
ATOM 960 C CA . LEU A 1 124 ? -22.156 -13.312 -13.641 1 95.06 124 LEU A CA 1
ATOM 961 C C . LEU A 1 124 ? -22.5 -13.773 -12.227 1 95.06 124 LEU A C 1
ATOM 963 O O . LEU A 1 124 ? -22.266 -13.047 -11.258 1 95.06 124 LEU A O 1
ATOM 967 N N . GLU A 1 125 ? -23.031 -14.906 -12.156 1 92.25 125 GLU A N 1
ATOM 968 C CA . GLU A 1 125 ? -23.312 -15.484 -10.844 1 92.25 125 GLU A CA 1
ATOM 969 C C . GLU A 1 125 ? -22.016 -15.75 -10.078 1 92.25 125 GLU A C 1
ATOM 971 O O . GLU A 1 125 ? -21.953 -15.5 -8.867 1 92.25 125 GLU A O 1
ATOM 976 N N . LEU A 1 126 ? -21.141 -16.219 -10.766 1 88.56 126 LEU A N 1
ATOM 977 C CA . LEU A 1 126 ? -19.844 -16.547 -10.18 1 88.56 126 LEU A CA 1
ATOM 978 C C . LEU A 1 126 ? -19.219 -15.312 -9.531 1 88.56 126 LEU A C 1
ATOM 980 O O . LEU A 1 126 ? -18.594 -15.414 -8.477 1 88.56 126 LEU A O 1
ATOM 984 N N . VAL A 1 127 ? -19.375 -14.117 -10.133 1 90.12 127 VAL A N 1
ATOM 985 C CA . VAL A 1 127 ? -18.75 -12.906 -9.609 1 90.12 127 VAL A CA 1
ATOM 986 C C . VAL A 1 127 ? -19.766 -12.109 -8.805 1 90.12 127 VAL A C 1
ATOM 988 O O . VAL A 1 127 ? -19.5 -10.977 -8.391 1 90.12 127 VAL A O 1
ATOM 991 N N . GLY A 1 128 ? -20.938 -12.578 -8.656 1 89.62 128 GLY A N 1
ATOM 992 C CA . GLY A 1 128 ? -21.969 -12 -7.805 1 89.62 128 GLY A CA 1
ATOM 993 C C . GLY A 1 128 ? -22.594 -10.742 -8.383 1 89.62 128 GLY A C 1
ATOM 994 O O . GLY A 1 128 ? -22.922 -9.812 -7.641 1 89.62 128 GLY A O 1
ATOM 995 N N . LEU A 1 129 ? -22.672 -10.68 -9.711 1 92.56 129 LEU A N 1
ATOM 996 C CA . LEU A 1 129 ? -23.141 -9.438 -10.305 1 92.56 129 LEU A CA 1
ATOM 997 C C . LEU A 1 129 ? -24.297 -9.695 -11.273 1 92.56 129 LEU A C 1
ATOM 999 O O . LEU A 1 129 ? -24.484 -8.945 -12.234 1 92.56 129 LEU A O 1
ATOM 1003 N N . SER A 1 130 ? -25.078 -10.766 -11.031 1 94.81 130 SER A N 1
ATOM 1004 C CA . SER A 1 130 ? -26.203 -11.125 -11.891 1 94.81 130 SER A CA 1
ATOM 1005 C C . SER A 1 130 ? -27.219 -9.992 -11.953 1 94.81 130 SER A C 1
ATOM 1007 O O . SER A 1 130 ? -27.781 -9.711 -13.023 1 94.81 130 SER A O 1
ATOM 1009 N N . ALA A 1 131 ? -27.391 -9.328 -10.875 1 92.62 131 ALA A N 1
ATOM 1010 C CA . ALA A 1 131 ? -28.422 -8.297 -10.773 1 92.62 131 ALA A CA 1
ATOM 1011 C C . ALA A 1 131 ? -28.031 -7.047 -11.555 1 92.62 131 ALA A C 1
ATOM 1013 O O . ALA A 1 131 ? -28.875 -6.199 -11.852 1 92.62 131 ALA A O 1
ATOM 1014 N N . LEU A 1 132 ? -26.812 -6.926 -11.93 1 94.31 132 LEU A N 1
ATOM 1015 C CA . LEU A 1 132 ? -26.328 -5.715 -12.586 1 94.31 132 LEU A CA 1
ATOM 1016 C C . LEU A 1 132 ? -26.094 -5.961 -14.07 1 94.31 132 LEU A C 1
ATOM 1018 O O . LEU A 1 132 ? -25.453 -5.145 -14.742 1 94.31 132 LEU A O 1
ATOM 1022 N N . ALA A 1 133 ? -26.625 -7 -14.586 1 95.44 133 ALA A N 1
ATOM 1023 C CA . ALA A 1 133 ? -26.312 -7.492 -15.922 1 95.44 133 ALA A CA 1
ATOM 1024 C C . ALA A 1 133 ? -26.656 -6.453 -16.984 1 95.44 133 ALA A C 1
ATOM 1026 O O . ALA A 1 133 ? -26 -6.375 -18.031 1 95.44 133 ALA A O 1
ATOM 1027 N N . GLU A 1 134 ? -27.609 -5.672 -16.703 1 95.25 134 GLU A N 1
ATOM 1028 C CA . GLU A 1 134 ? -28.094 -4.766 -17.734 1 95.25 134 GLU A CA 1
ATOM 1029 C C . GLU A 1 134 ? -27.516 -3.365 -17.562 1 95.25 134 GLU A C 1
ATOM 1031 O O . GLU A 1 134 ? -27.734 -2.488 -18.406 1 95.25 134 GLU A O 1
ATOM 1036 N N . ARG A 1 135 ? -26.75 -3.162 -16.547 1 94.62 135 ARG A N 1
ATOM 1037 C CA . ARG A 1 135 ? -26.125 -1.868 -16.312 1 94.62 135 ARG A CA 1
ATOM 1038 C C . ARG A 1 135 ? -24.938 -1.662 -17.234 1 94.62 135 ARG A C 1
ATOM 1040 O O . ARG A 1 135 ? -24.484 -2.6 -17.906 1 94.62 135 ARG A O 1
ATOM 1047 N N . LYS A 1 136 ? -24.609 -0.41 -17.344 1 94 136 LYS A N 1
ATOM 1048 C CA . LYS A 1 136 ? -23.391 -0.059 -18.094 1 94 136 LYS A CA 1
ATOM 1049 C C . LYS A 1 136 ? -22.219 0.146 -17.141 1 94 136 LYS A C 1
ATOM 1051 O O . LYS A 1 136 ? -22.391 0.415 -15.961 1 94 136 LYS A O 1
ATOM 1056 N N . PRO A 1 137 ? -20.906 -0.02 -17.656 1 91.75 137 PRO A N 1
ATOM 1057 C CA . PRO A 1 137 ? -19.703 0.069 -16.828 1 91.75 137 PRO A CA 1
ATOM 1058 C C . PRO A 1 137 ? -19.641 1.369 -16.031 1 91.75 137 PRO A C 1
ATOM 1060 O O . PRO A 1 137 ? -19.172 1.37 -14.883 1 91.75 137 PRO A O 1
ATOM 1063 N N . ASN A 1 138 ? -20.094 2.436 -16.547 1 87.25 138 ASN A N 1
ATOM 1064 C CA . ASN A 1 138 ? -20 3.723 -15.867 1 87.25 138 ASN A CA 1
ATOM 1065 C C . ASN A 1 138 ? -20.922 3.783 -14.648 1 87.25 138 ASN A C 1
ATOM 1067 O O . ASN A 1 138 ? -20.812 4.691 -13.828 1 87.25 138 ASN A O 1
ATOM 1071 N N . GLU A 1 139 ? -21.797 2.861 -14.562 1 89.62 139 GLU A N 1
ATOM 1072 C CA . GLU A 1 139 ? -22.734 2.801 -13.453 1 89.62 139 GLU A CA 1
ATOM 1073 C C . GLU A 1 139 ? -22.234 1.871 -12.352 1 89.62 139 GLU A C 1
ATOM 1075 O O . GLU A 1 139 ? -22.938 1.623 -11.375 1 89.62 139 GLU A O 1
ATOM 1080 N N . LEU A 1 140 ? -21.094 1.345 -12.539 1 89.31 140 LEU A N 1
ATOM 1081 C CA . LEU A 1 140 ? -20.547 0.356 -11.617 1 89.31 140 LEU A CA 1
ATOM 1082 C C . LEU A 1 140 ? -19.391 0.948 -10.812 1 89.31 140 LEU A C 1
ATOM 1084 O O . LEU A 1 140 ? -18.719 1.873 -11.273 1 89.31 140 LEU A O 1
ATOM 1088 N N . SER A 1 141 ? -19.203 0.45 -9.586 1 81.31 141 SER A N 1
ATOM 1089 C CA . SER A 1 141 ? -18.016 0.783 -8.805 1 81.31 141 SER A CA 1
ATOM 1090 C C . SER A 1 141 ? -16.766 0.15 -9.406 1 81.31 141 SER A C 1
ATOM 1092 O O . SER A 1 141 ? -16.859 -0.733 -10.266 1 81.31 141 SER A O 1
ATOM 1094 N N . GLY A 1 142 ? -15.578 0.627 -9 1 79.56 142 GLY A N 1
ATOM 1095 C CA . GLY A 1 142 ? -14.32 0.058 -9.461 1 79.56 142 GLY A CA 1
ATOM 1096 C C . GLY A 1 142 ? -14.227 -1.439 -9.227 1 79.56 142 GLY A C 1
ATOM 1097 O O . GLY A 1 142 ? -13.828 -2.184 -10.125 1 79.56 142 GLY A O 1
ATOM 1098 N N . GLY A 1 143 ? -14.602 -1.828 -8.047 1 82.88 143 GLY A N 1
ATOM 1099 C CA . GLY A 1 143 ? -14.594 -3.25 -7.742 1 82.88 143 GLY A CA 1
ATOM 1100 C C . GLY A 1 143 ? -15.539 -4.055 -8.609 1 82.88 143 GLY A C 1
ATOM 1101 O O . GLY A 1 143 ? -15.211 -5.168 -9.023 1 82.88 143 GLY A O 1
ATOM 1102 N N . GLN A 1 144 ? -16.656 -3.457 -8.852 1 88.44 144 GLN A N 1
ATOM 1103 C CA . GLN A 1 144 ? -17.625 -4.113 -9.719 1 88.44 144 GLN A CA 1
ATOM 1104 C C . GLN A 1 144 ? -17.109 -4.219 -11.148 1 88.44 144 GLN A C 1
ATOM 1106 O O . GLN A 1 144 ? -17.25 -5.258 -11.797 1 88.44 144 GLN A O 1
ATOM 1111 N N . GLN A 1 145 ? -16.484 -3.221 -11.578 1 91.25 145 GLN A N 1
ATOM 1112 C CA . GLN A 1 145 ? -15.906 -3.24 -12.922 1 91.25 145 GLN A CA 1
ATOM 1113 C C . GLN A 1 145 ? -14.852 -4.332 -13.039 1 91.25 145 GLN A C 1
ATOM 1115 O O . GLN A 1 145 ? -14.789 -5.035 -14.055 1 91.25 145 GLN A O 1
ATOM 1120 N N . GLN A 1 146 ? -14.086 -4.469 -12.031 1 88.94 146 GLN A N 1
ATOM 1121 C CA . GLN A 1 146 ? -13.062 -5.508 -12.031 1 88.94 146 GLN A CA 1
ATOM 1122 C C . GLN A 1 146 ? -13.688 -6.898 -12.109 1 88.94 146 GLN A C 1
ATOM 1124 O O . GLN A 1 146 ? -13.211 -7.762 -12.844 1 88.94 146 GLN A O 1
ATOM 1129 N N . ARG A 1 147 ? -14.68 -7.066 -11.32 1 89.5 147 ARG A N 1
ATOM 1130 C CA . ARG A 1 147 ? -15.367 -8.352 -11.32 1 89.5 147 ARG A CA 1
ATOM 1131 C C . ARG A 1 147 ? -15.961 -8.664 -12.688 1 89.5 147 ARG A C 1
ATOM 1133 O O . ARG A 1 147 ? -15.93 -9.812 -13.133 1 89.5 147 ARG A O 1
ATOM 1140 N N . ILE A 1 148 ? -16.453 -7.664 -13.344 1 93.31 148 ILE A N 1
ATOM 1141 C CA . ILE A 1 148 ? -17 -7.855 -14.68 1 93.31 148 ILE A CA 1
ATOM 1142 C C . ILE A 1 148 ? -15.891 -8.219 -15.656 1 93.31 148 ILE A C 1
ATOM 1144 O O . ILE A 1 148 ? -16.062 -9.086 -16.516 1 93.31 148 ILE A O 1
ATOM 1148 N N . ALA A 1 149 ? -14.789 -7.5 -15.5 1 93.25 149 ALA A N 1
ATOM 1149 C CA . ALA A 1 149 ? -13.641 -7.816 -16.344 1 93.25 149 ALA A CA 1
ATOM 1150 C C . ALA A 1 149 ? -13.203 -9.266 -16.172 1 93.25 149 ALA A C 1
ATOM 1152 O O . ALA A 1 149 ? -12.875 -9.945 -17.141 1 93.25 149 ALA A O 1
ATOM 1153 N N . LEU A 1 150 ? -13.227 -9.719 -14.977 1 92.06 150 LEU A N 1
ATOM 1154 C CA . LEU A 1 150 ? -12.883 -11.109 -14.672 1 92.06 150 LEU A CA 1
ATOM 1155 C C . LEU A 1 150 ? -13.891 -12.062 -15.289 1 92.06 150 LEU A C 1
ATOM 1157 O O . LEU A 1 150 ? -13.516 -13.055 -15.914 1 92.06 150 LEU A O 1
ATOM 1161 N N . ALA A 1 151 ? -15.141 -11.758 -15.148 1 93 151 ALA A N 1
ATOM 1162 C CA . ALA A 1 151 ? -16.203 -12.586 -15.711 1 93 151 ALA A CA 1
ATOM 1163 C C . ALA A 1 151 ? -16.062 -12.703 -17.234 1 93 151 ALA A C 1
ATOM 1165 O O . ALA A 1 151 ? -16.156 -13.797 -17.781 1 93 151 ALA A O 1
ATOM 1166 N N . ARG A 1 152 ? -15.852 -11.57 -17.812 1 94 152 ARG A N 1
ATOM 1167 C CA . ARG A 1 152 ? -15.672 -11.523 -19.266 1 94 152 ARG A CA 1
ATOM 1168 C C . ARG A 1 152 ? -14.523 -12.414 -19.703 1 94 152 ARG A C 1
ATOM 1170 O O . ARG A 1 152 ? -14.594 -13.055 -20.766 1 94 152 ARG A O 1
ATOM 1177 N N . THR A 1 153 ? -13.555 -12.477 -18.891 1 91.31 153 THR A N 1
ATOM 1178 C CA . THR A 1 153 ? -12.352 -13.219 -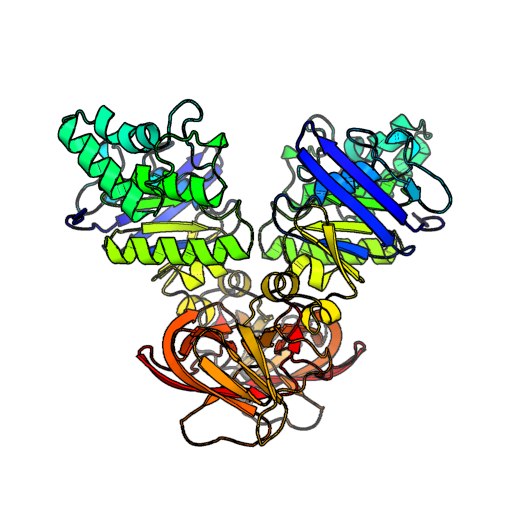19.25 1 91.31 153 THR A CA 1
ATOM 1179 C C . THR A 1 153 ? -12.547 -14.711 -19 1 91.31 153 THR A C 1
ATOM 1181 O O . THR A 1 153 ? -12.102 -15.539 -19.797 1 91.31 153 THR A O 1
ATOM 1184 N N . VAL A 1 154 ? -13.25 -15.102 -17.984 1 91.56 154 VAL A N 1
ATOM 1185 C CA . VAL A 1 154 ? -13.336 -16.5 -17.578 1 91.56 154 VAL A CA 1
ATOM 1186 C C . VAL A 1 154 ? -14.445 -17.203 -18.359 1 91.56 154 VAL A C 1
ATOM 1188 O O . VAL A 1 154 ? -14.43 -18.422 -18.516 1 91.56 154 VAL A O 1
ATOM 1191 N N . VAL A 1 155 ? -15.367 -16.438 -18.891 1 91.81 155 VAL A N 1
ATOM 1192 C CA . VAL A 1 155 ? -16.547 -17 -19.547 1 91.81 155 VAL A CA 1
ATOM 1193 C C . VAL A 1 155 ? -16.125 -17.812 -20.766 1 91.81 155 VAL A C 1
ATOM 1195 O O . VAL A 1 155 ? -16.797 -18.781 -21.125 1 91.81 155 VAL A O 1
ATOM 1198 N N . VAL A 1 156 ? -15.062 -17.438 -21.359 1 90 156 VAL A N 1
ATOM 1199 C CA . VAL A 1 156 ? -14.617 -18.125 -22.562 1 90 156 VAL A CA 1
ATOM 1200 C C . VAL A 1 156 ? -13.734 -19.312 -22.172 1 90 156 VAL A C 1
ATOM 1202 O O . VAL A 1 156 ? -13.164 -19.969 -23.047 1 90 156 VAL A O 1
ATOM 1205 N N . GLU A 1 157 ? -13.531 -19.5 -20.875 1 88.06 157 GLU A N 1
ATOM 1206 C CA . GLU A 1 157 ? -12.82 -20.641 -20.328 1 88.06 157 GLU A CA 1
ATOM 1207 C C . GLU A 1 157 ? -11.391 -20.719 -20.844 1 88.06 157 GLU A C 1
ATOM 1209 O O . GLU A 1 157 ? -10.992 -21.734 -21.438 1 88.06 157 GLU A O 1
ATOM 1214 N N . PRO A 1 158 ? -10.617 -19.766 -20.578 1 90.75 158 PRO A N 1
ATOM 1215 C CA . PRO A 1 158 ? -9.227 -19.75 -21.016 1 90.75 158 PRO A CA 1
ATOM 1216 C C . PRO A 1 158 ? -8.367 -20.797 -20.312 1 90.75 158 PRO A C 1
ATOM 1218 O O . PRO A 1 158 ? -8.742 -21.297 -19.25 1 90.75 158 PRO A O 1
ATOM 1221 N N . ARG A 1 159 ? -7.234 -21.109 -20.969 1 89.38 159 ARG A N 1
ATOM 1222 C CA . ARG A 1 159 ? -6.293 -22.047 -20.375 1 89.38 159 ARG A CA 1
ATOM 1223 C C . ARG A 1 159 ? -5.477 -21.375 -19.266 1 89.38 159 ARG A C 1
ATOM 1225 O O . ARG A 1 159 ? -5.039 -22.031 -18.328 1 89.38 159 ARG A O 1
ATOM 1232 N N . VAL A 1 160 ? -5.246 -20.188 -19.469 1 94.62 160 VAL A N 1
ATOM 1233 C CA . VAL A 1 160 ? -4.449 -19.391 -18.547 1 94.62 160 VAL A CA 1
ATOM 1234 C C . VAL A 1 160 ? -5.09 -18.016 -18.375 1 94.62 160 VAL A C 1
ATOM 1236 O O . VAL A 1 160 ? -5.641 -17.453 -19.328 1 94.62 160 VAL A O 1
ATOM 1239 N N . LEU A 1 161 ? -5.059 -17.547 -17.141 1 95.31 161 LEU A N 1
ATOM 1240 C CA . LEU A 1 161 ? -5.566 -16.219 -16.812 1 95.31 161 LEU A CA 1
ATOM 1241 C C . LEU A 1 161 ? -4.426 -15.258 -16.5 1 95.31 161 LEU A C 1
ATOM 1243 O O . LEU A 1 161 ? -3.576 -15.547 -15.656 1 95.31 161 LEU A O 1
ATOM 1247 N N . LEU A 1 162 ? -4.379 -14.172 -17.25 1 96.75 162 LEU A N 1
ATOM 1248 C CA . LEU A 1 162 ? -3.357 -13.148 -17.078 1 96.75 162 LEU A CA 1
ATOM 1249 C C . LEU A 1 162 ? -3.963 -11.867 -16.5 1 96.75 162 LEU A C 1
ATOM 1251 O O . LEU A 1 162 ? -4.91 -11.32 -17.078 1 96.75 162 LEU A O 1
ATOM 1255 N N . LEU A 1 163 ? -3.408 -11.414 -15.383 1 96.19 163 LEU A N 1
ATOM 1256 C CA . LEU A 1 163 ? -3.906 -10.211 -14.719 1 96.19 163 LEU A CA 1
ATOM 1257 C C . LEU A 1 163 ? -2.816 -9.148 -14.625 1 96.19 163 LEU A C 1
ATOM 1259 O O . LEU A 1 163 ? -1.807 -9.352 -13.945 1 96.19 163 LEU A O 1
ATOM 1263 N N . ASP A 1 164 ? -3.027 -8.062 -15.25 1 94.12 164 ASP A N 1
ATOM 1264 C CA . ASP A 1 164 ? -2.045 -6.984 -15.273 1 94.12 164 ASP A CA 1
ATOM 1265 C C . ASP A 1 164 ? -2.424 -5.871 -14.297 1 94.12 164 ASP A C 1
ATOM 1267 O O . ASP A 1 164 ? -3.141 -4.938 -14.664 1 94.12 164 ASP A O 1
ATOM 1271 N N . GLU A 1 165 ? -1.922 -5.906 -13.086 1 90.75 165 GLU A N 1
ATOM 1272 C CA . GLU A 1 165 ? -2.148 -4.953 -12.008 1 90.75 165 GLU A CA 1
ATOM 1273 C C . GLU A 1 165 ? -3.637 -4.691 -11.805 1 90.75 165 GLU A C 1
ATOM 1275 O O . GLU A 1 165 ? -4.07 -3.535 -11.766 1 90.75 165 GLU A O 1
ATOM 1280 N N . PRO A 1 166 ? -4.355 -5.723 -11.555 1 89.81 166 PRO A N 1
ATOM 1281 C CA . PRO A 1 166 ? -5.816 -5.609 -11.547 1 89.81 166 PRO A CA 1
ATOM 1282 C C . PRO A 1 166 ? -6.336 -4.824 -10.344 1 89.81 166 PRO A C 1
ATOM 1284 O O . PRO A 1 166 ? -7.492 -4.391 -10.336 1 89.81 166 PRO A O 1
ATOM 1287 N N . LEU A 1 167 ? -5.488 -4.594 -9.352 1 88.69 167 LEU A N 1
ATOM 1288 C CA . LEU A 1 167 ? -5.988 -4 -8.109 1 88.69 167 LEU A CA 1
ATOM 1289 C C . LEU A 1 167 ? -5.379 -2.621 -7.887 1 88.69 167 LEU A C 1
ATOM 1291 O O . LEU A 1 167 ? -5.562 -2.023 -6.824 1 88.69 167 LEU A O 1
ATOM 1295 N N . SER A 1 168 ? -4.711 -2.049 -8.852 1 79.31 168 SER A N 1
ATOM 1296 C CA . SER A 1 168 ? -3.916 -0.836 -8.68 1 79.31 168 SER A CA 1
ATOM 1297 C C . SER A 1 168 ? -4.805 0.384 -8.469 1 79.31 168 SER A C 1
ATOM 1299 O O . SER A 1 168 ? -4.375 1.376 -7.879 1 79.31 168 SER A O 1
ATOM 1301 N N . ASN A 1 169 ? -6.008 0.336 -8.883 1 72.44 169 ASN A N 1
ATOM 1302 C CA . ASN A 1 169 ? -6.867 1.514 -8.836 1 72.44 169 ASN A CA 1
ATOM 1303 C C . ASN A 1 169 ? -7.867 1.433 -7.688 1 72.44 169 ASN A C 1
ATOM 1305 O O . ASN A 1 169 ? -8.742 2.293 -7.559 1 72.44 169 ASN A O 1
ATOM 1309 N N . LEU A 1 170 ? -7.711 0.46 -6.883 1 77.62 170 LEU A N 1
ATOM 1310 C CA . LEU A 1 170 ? -8.672 0.241 -5.809 1 77.62 170 LEU A CA 1
ATOM 1311 C C . LEU A 1 170 ? -8.125 0.751 -4.48 1 77.62 170 LEU A C 1
ATOM 1313 O O . LEU A 1 170 ? -6.91 0.812 -4.285 1 77.62 170 LEU A O 1
ATOM 1317 N N . ASP A 1 171 ? -9.016 1.192 -3.553 1 75.25 171 ASP A N 1
ATOM 1318 C CA . ASP A 1 171 ? -8.617 1.574 -2.203 1 75.25 171 ASP A CA 1
ATOM 1319 C C . ASP A 1 171 ? -8.195 0.353 -1.39 1 75.25 171 ASP A C 1
ATOM 1321 O O . ASP A 1 171 ? -8.422 -0.785 -1.808 1 75.25 171 ASP A O 1
ATOM 1325 N N . ALA A 1 172 ? -7.625 0.6 -0.181 1 76.88 172 ALA A N 1
ATOM 1326 C CA . ALA A 1 172 ? -6.973 -0.438 0.613 1 76.88 172 ALA A CA 1
ATOM 1327 C C . ALA A 1 172 ? -7.957 -1.537 0.997 1 76.88 172 ALA A C 1
ATOM 1329 O O . ALA A 1 172 ? -7.684 -2.723 0.797 1 76.88 172 ALA A O 1
ATOM 1330 N N . ASN A 1 173 ? -9.094 -1.201 1.484 1 77.5 173 ASN A N 1
ATOM 1331 C CA . ASN A 1 173 ? -10.055 -2.191 1.953 1 77.5 173 ASN A CA 1
ATOM 1332 C C . ASN A 1 173 ? -10.609 -3.021 0.799 1 77.5 173 ASN A C 1
ATOM 1334 O O . ASN A 1 173 ? -10.742 -4.242 0.912 1 77.5 173 ASN A O 1
ATOM 1338 N N . LEU A 1 174 ? -10.922 -2.311 -0.258 1 78 174 LEU A N 1
ATOM 1339 C CA . LEU A 1 174 ? -11.43 -3.016 -1.431 1 78 174 LEU A CA 1
ATOM 1340 C C . LEU A 1 174 ? -10.352 -3.912 -2.033 1 78 174 LEU A C 1
ATOM 1342 O O . LEU A 1 174 ? -10.648 -5.012 -2.506 1 78 174 LEU A O 1
ATOM 1346 N N . ARG A 1 175 ? -9.148 -3.496 -1.954 1 85.75 175 ARG A N 1
ATOM 1347 C CA . ARG A 1 175 ? -8.039 -4.301 -2.451 1 85.75 175 ARG A CA 1
ATOM 1348 C C . ARG A 1 175 ? -7.949 -5.629 -1.706 1 85.75 175 ARG A C 1
ATOM 1350 O O . ARG A 1 175 ? -7.781 -6.684 -2.322 1 85.75 175 ARG A O 1
ATOM 1357 N N . VAL A 1 176 ? -8.023 -5.539 -0.421 1 84.5 176 VAL A N 1
ATOM 1358 C CA . VAL A 1 176 ? -7.93 -6.73 0.412 1 84.5 176 VAL A CA 1
ATOM 1359 C C . VAL A 1 176 ? -9.055 -7.703 0.054 1 84.5 176 VAL A C 1
ATOM 1361 O O . VAL A 1 176 ? -8.812 -8.898 -0.143 1 84.5 176 VAL A O 1
ATOM 1364 N N . GLN A 1 177 ? -10.195 -7.156 -0.082 1 83.12 177 GLN A N 1
ATOM 1365 C CA . GLN A 1 177 ? -11.344 -7.988 -0.412 1 83.12 177 GLN A CA 1
ATOM 1366 C C . GLN A 1 177 ? -11.195 -8.617 -1.794 1 83.12 177 GLN A C 1
ATOM 1368 O O . GLN A 1 177 ? -11.406 -9.82 -1.961 1 83.12 177 GLN A O 1
ATOM 1373 N N . MET A 1 178 ? -10.844 -7.848 -2.73 1 87.62 178 MET A N 1
ATOM 1374 C CA . MET A 1 178 ? -10.75 -8.312 -4.109 1 87.62 178 MET A CA 1
ATOM 1375 C C . MET A 1 178 ? -9.633 -9.336 -4.266 1 87.62 178 MET A C 1
ATOM 1377 O O . MET A 1 178 ? -9.75 -10.281 -5.055 1 87.62 178 MET A O 1
ATOM 1381 N N . ARG A 1 179 ? -8.578 -9.141 -3.535 1 90.06 179 ARG A N 1
ATOM 1382 C CA . ARG A 1 179 ? -7.496 -10.125 -3.551 1 90.06 179 ARG A CA 1
ATOM 1383 C C . ARG A 1 179 ? -8 -11.5 -3.137 1 90.06 179 ARG A C 1
ATOM 1385 O O . ARG A 1 179 ? -7.688 -12.5 -3.781 1 90.06 179 ARG A O 1
ATOM 1392 N N . ARG A 1 180 ? -8.742 -11.484 -2.141 1 87.75 180 ARG A N 1
ATOM 1393 C CA . ARG A 1 180 ? -9.289 -12.734 -1.64 1 87.75 180 ARG A CA 1
ATOM 1394 C C . ARG A 1 180 ? -10.266 -13.344 -2.639 1 87.75 180 ARG A C 1
ATOM 1396 O O . ARG A 1 180 ? -10.258 -14.562 -2.863 1 87.75 180 ARG A O 1
ATOM 1403 N N . ASP A 1 181 ? -11.023 -12.508 -3.189 1 87.69 181 ASP A N 1
ATOM 1404 C CA . ASP A 1 181 ? -12.008 -12.984 -4.16 1 87.69 181 ASP A CA 1
ATOM 1405 C C . ASP A 1 181 ? -11.328 -13.602 -5.375 1 87.69 181 ASP A C 1
ATOM 1407 O O . ASP A 1 181 ? -11.734 -14.664 -5.848 1 87.69 181 ASP A O 1
ATOM 1411 N N . ILE A 1 182 ? -10.352 -12.969 -5.859 1 91.44 182 ILE A N 1
ATOM 1412 C CA . ILE A 1 182 ? -9.625 -13.461 -7.027 1 91.44 182 ILE A CA 1
ATOM 1413 C C . ILE A 1 182 ? -8.977 -14.805 -6.703 1 91.44 182 ILE A C 1
ATOM 1415 O O . ILE A 1 182 ? -9.047 -15.742 -7.5 1 91.44 182 ILE A O 1
ATOM 1419 N N . LEU A 1 183 ? -8.359 -14.875 -5.586 1 93 183 LEU A N 1
ATOM 1420 C CA . LEU A 1 183 ? -7.707 -16.109 -5.172 1 93 183 LEU A CA 1
ATOM 1421 C C . LEU A 1 183 ? -8.727 -17.25 -5.055 1 93 183 LEU A C 1
ATOM 1423 O O . LEU A 1 183 ? -8.5 -18.344 -5.57 1 93 183 LEU A O 1
ATOM 1427 N N . ASN A 1 184 ? -9.805 -16.938 -4.402 1 89.75 184 ASN A N 1
ATOM 1428 C CA . ASN A 1 184 ? -10.844 -17.938 -4.246 1 89.75 184 ASN A CA 1
ATOM 1429 C C . ASN A 1 184 ? -11.383 -18.406 -5.594 1 89.75 184 ASN A C 1
ATOM 1431 O O . ASN A 1 184 ? -11.594 -19.609 -5.805 1 89.75 184 ASN A O 1
ATOM 1435 N N . LEU A 1 185 ? -11.625 -17.484 -6.414 1 87.81 185 LEU A N 1
ATOM 1436 C CA . LEU A 1 185 ? -12.125 -17.797 -7.746 1 87.81 185 LEU A CA 1
ATOM 1437 C C . LEU A 1 185 ? -11.133 -18.688 -8.492 1 87.81 185 LEU A C 1
ATOM 1439 O O . LEU A 1 185 ? -11.531 -19.672 -9.117 1 87.81 185 LEU A O 1
ATOM 1443 N N . GLN A 1 186 ? -9.914 -18.344 -8.5 1 92.12 186 GLN A N 1
ATOM 1444 C CA . GLN A 1 186 ? -8.875 -19.125 -9.156 1 92.12 186 GLN A CA 1
ATOM 1445 C C . GLN A 1 186 ? -8.82 -20.547 -8.609 1 92.12 186 GLN A C 1
ATOM 1447 O O . GLN A 1 186 ? -8.688 -21.516 -9.367 1 92.12 186 GLN A O 1
ATOM 1452 N N . ARG A 1 187 ? -8.883 -20.703 -7.312 1 91.69 187 ARG A N 1
ATOM 1453 C CA . ARG A 1 187 ? -8.852 -22.016 -6.688 1 91.69 187 ARG A CA 1
ATOM 1454 C C . ARG A 1 187 ? -10.062 -22.844 -7.09 1 91.69 187 ARG A C 1
ATOM 1456 O O . ARG A 1 187 ? -9.938 -24.031 -7.375 1 91.69 187 ARG A O 1
ATOM 1463 N N . GLU A 1 188 ? -11.141 -22.172 -7.117 1 88.38 188 GLU A N 1
ATOM 1464 C CA . GLU A 1 188 ? -12.375 -22.844 -7.492 1 88.38 188 GLU A CA 1
ATOM 1465 C C . GLU A 1 188 ? -12.32 -23.344 -8.938 1 88.38 188 GLU A C 1
ATOM 1467 O O . GLU A 1 188 ? -12.742 -24.453 -9.234 1 88.38 188 GLU A O 1
ATOM 1472 N N . LEU A 1 189 ? -11.766 -22.578 -9.797 1 89.06 189 LEU A N 1
ATOM 1473 C CA . LEU A 1 189 ? -11.758 -22.891 -11.227 1 89.06 189 LEU A CA 1
ATOM 1474 C C . LEU A 1 189 ? -10.516 -23.703 -11.594 1 89.06 189 LEU A C 1
ATOM 1476 O O . LEU A 1 189 ? -10.453 -24.297 -12.672 1 89.06 189 LEU A O 1
ATOM 1480 N N . GLY A 1 190 ? -9.516 -23.688 -10.734 1 91.56 190 GLY A N 1
ATOM 1481 C CA . GLY A 1 190 ? -8.273 -24.391 -11.016 1 91.56 190 GLY A CA 1
ATOM 1482 C C . GLY A 1 190 ? -7.496 -23.797 -12.172 1 91.56 190 GLY A C 1
ATOM 1483 O O . GLY A 1 190 ? -6.883 -24.531 -12.953 1 91.56 190 GLY A O 1
ATOM 1484 N N . LEU A 1 191 ? -7.531 -22.562 -12.336 1 92.69 191 LEU A N 1
ATOM 1485 C CA . LEU A 1 191 ? -6.914 -21.891 -13.469 1 92.69 191 LEU A CA 1
ATOM 1486 C C . LEU A 1 191 ? -5.465 -21.516 -13.164 1 92.69 191 LEU A C 1
ATOM 1488 O O . LEU A 1 191 ? -5.156 -21.094 -12.047 1 92.69 191 LEU A O 1
ATOM 1492 N N . THR A 1 192 ? -4.617 -21.828 -14.203 1 96.38 192 THR A N 1
ATOM 1493 C CA . THR A 1 192 ? -3.299 -21.203 -14.125 1 96.38 192 THR A CA 1
ATOM 1494 C C . THR A 1 192 ? -3.41 -19.688 -14.25 1 96.38 192 THR A C 1
ATOM 1496 O O . THR A 1 192 ? -4.039 -19.172 -15.18 1 96.38 192 THR A O 1
ATOM 1499 N N . THR A 1 193 ? -2.861 -19 -13.258 1 96.94 193 THR A N 1
ATOM 1500 C CA . THR A 1 193 ? -3.033 -17.547 -13.227 1 96.94 193 THR A CA 1
ATOM 1501 C C . THR A 1 193 ? -1.694 -16.844 -13.016 1 96.94 193 THR A C 1
ATOM 1503 O O . THR A 1 193 ? -0.898 -17.266 -12.172 1 96.94 193 THR A O 1
ATOM 1506 N N . ILE A 1 194 ? -1.456 -15.867 -13.836 1 97.88 194 ILE A N 1
ATOM 1507 C CA . ILE A 1 194 ? -0.303 -14.992 -13.648 1 97.88 194 ILE A CA 1
ATOM 1508 C C . ILE A 1 194 ? -0.772 -13.594 -13.242 1 97.88 194 ILE A C 1
ATOM 1510 O O . ILE A 1 194 ? -1.6 -12.992 -13.93 1 97.88 194 ILE A O 1
ATOM 1514 N N . PHE A 1 195 ? -0.24 -13.164 -12.188 1 96.75 195 PHE A N 1
ATOM 1515 C CA . PHE A 1 195 ? -0.619 -11.906 -11.555 1 96.75 195 PHE A CA 1
ATOM 1516 C C . PHE A 1 195 ? 0.559 -10.938 -11.523 1 96.75 195 PHE A C 1
ATOM 1518 O O . PHE A 1 195 ? 1.576 -11.203 -10.883 1 96.75 195 PHE A O 1
ATOM 1525 N N . VAL A 1 196 ? 0.43 -9.875 -12.289 1 96.19 196 VAL A N 1
ATOM 1526 C CA . VAL A 1 196 ? 1.471 -8.852 -12.281 1 96.19 196 VAL A CA 1
ATOM 1527 C C . VAL A 1 196 ? 1.125 -7.773 -11.258 1 96.19 196 VAL A C 1
ATOM 1529 O O . VAL A 1 196 ? 0.008 -7.25 -11.25 1 96.19 196 VAL A O 1
ATOM 1532 N N . THR A 1 197 ? 2.086 -7.438 -10.461 1 92.56 197 THR A N 1
ATOM 1533 C CA . THR A 1 197 ? 1.867 -6.387 -9.477 1 92.56 197 THR A CA 1
ATOM 1534 C C . THR A 1 197 ? 3.195 -5.801 -9.008 1 92.56 197 THR A C 1
ATOM 1536 O O . THR A 1 197 ? 4.238 -6.445 -9.117 1 92.56 197 THR A O 1
ATOM 1539 N N . HIS A 1 198 ? 3.127 -4.609 -8.594 1 87.44 198 HIS A N 1
ATOM 1540 C CA . HIS A 1 198 ? 4.266 -4.016 -7.902 1 87.44 198 HIS A CA 1
ATOM 1541 C C . HIS A 1 198 ? 4.062 -4.016 -6.391 1 87.44 198 HIS A C 1
ATOM 1543 O O . HIS A 1 198 ? 4.938 -3.58 -5.641 1 87.44 198 HIS A O 1
ATOM 1549 N N . ASP A 1 199 ? 2.939 -4.492 -5.934 1 88.5 199 ASP A N 1
ATOM 1550 C CA . ASP A 1 199 ? 2.59 -4.5 -4.516 1 88.5 199 ASP A CA 1
ATOM 1551 C C . ASP A 1 199 ? 2.982 -5.824 -3.865 1 88.5 199 ASP A C 1
ATOM 1553 O O . ASP A 1 199 ? 2.434 -6.875 -4.199 1 88.5 199 ASP A O 1
ATOM 1557 N N . GLN A 1 200 ? 3.791 -5.719 -2.904 1 92.44 200 GLN A N 1
ATOM 1558 C CA . GLN A 1 200 ? 4.352 -6.918 -2.289 1 92.44 200 GLN A CA 1
ATOM 1559 C C . GLN A 1 200 ? 3.289 -7.684 -1.503 1 92.44 200 GLN A C 1
ATOM 1561 O O . GLN A 1 200 ? 3.289 -8.914 -1.484 1 92.44 200 GLN A O 1
ATOM 1566 N N . GLU A 1 201 ? 2.434 -6.93 -0.828 1 92.12 201 GLU A N 1
ATOM 1567 C CA . GLU A 1 201 ? 1.401 -7.594 -0.038 1 92.12 201 GLU A CA 1
ATOM 1568 C C . GLU A 1 201 ? 0.464 -8.406 -0.928 1 92.12 201 GLU A C 1
ATOM 1570 O O . GLU A 1 201 ? 0.057 -9.516 -0.564 1 92.12 201 GLU A O 1
ATOM 1575 N N . GLU A 1 202 ? 0.145 -7.867 -2.055 1 93.56 202 GLU A N 1
ATOM 1576 C CA . GLU A 1 202 ? -0.674 -8.594 -3.023 1 93.56 202 GLU A CA 1
ATOM 1577 C C . GLU A 1 202 ? -0.015 -9.906 -3.432 1 93.56 202 GLU A C 1
ATOM 1579 O O . GLU A 1 202 ? -0.645 -10.961 -3.379 1 93.56 202 GLU A O 1
ATOM 1584 N N . ALA A 1 203 ? 1.209 -9.797 -3.783 1 95.88 203 ALA A N 1
ATOM 1585 C CA . ALA A 1 203 ? 1.95 -10.977 -4.203 1 95.88 203 ALA A CA 1
ATOM 1586 C C . ALA A 1 203 ? 2.072 -11.984 -3.062 1 95.88 203 ALA A C 1
ATOM 1588 O O . ALA A 1 203 ? 1.833 -13.18 -3.25 1 95.88 203 ALA A O 1
ATOM 1589 N N . ASN A 1 204 ? 2.354 -11.508 -1.905 1 96.75 204 ASN A N 1
ATOM 1590 C CA . ASN A 1 204 ? 2.582 -12.352 -0.737 1 96.75 204 ASN A CA 1
ATOM 1591 C C . ASN A 1 204 ? 1.339 -13.156 -0.377 1 96.75 204 ASN A C 1
ATOM 1593 O O . ASN A 1 204 ? 1.441 -14.32 0.027 1 96.75 204 ASN A O 1
ATOM 1597 N N . THR A 1 205 ? 0.202 -12.539 -0.523 1 95.31 205 THR A N 1
ATOM 1598 C CA . THR A 1 205 ? -1.014 -13.141 0.012 1 95.31 205 THR A CA 1
ATOM 1599 C C . THR A 1 205 ? -1.691 -14.016 -1.04 1 95.31 205 THR A C 1
ATOM 1601 O O . THR A 1 205 ? -2.523 -14.859 -0.708 1 95.31 205 THR A O 1
ATOM 1604 N N . THR A 1 206 ? -1.304 -13.875 -2.281 1 95.31 206 THR A N 1
ATOM 1605 C CA . THR A 1 206 ? -2.082 -14.562 -3.307 1 95.31 206 THR A CA 1
ATOM 1606 C C . THR A 1 206 ? -1.258 -15.656 -3.965 1 95.31 206 THR A C 1
ATOM 1608 O O . THR A 1 206 ? -1.785 -16.719 -4.297 1 95.31 206 THR A O 1
ATOM 1611 N N . SER A 1 207 ? -0.01 -15.484 -4.086 1 97.31 207 SE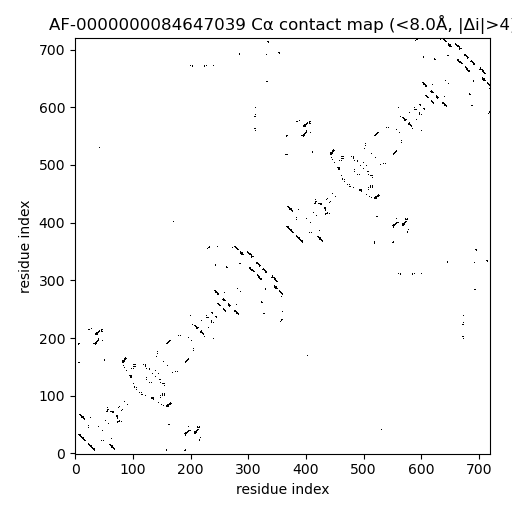R A N 1
ATOM 1612 C CA . SER A 1 207 ? 0.739 -16.328 -5.012 1 97.31 207 SER A CA 1
ATOM 1613 C C . SER A 1 207 ? 1.291 -17.562 -4.309 1 97.31 207 SER A C 1
ATOM 1615 O O . SER A 1 207 ? 1.688 -17.5 -3.145 1 97.31 207 SER A O 1
ATOM 1617 N N . ASP A 1 208 ? 1.295 -18.656 -5.059 1 97.69 208 ASP A N 1
ATOM 1618 C CA . ASP A 1 208 ? 2.025 -19.859 -4.645 1 97.69 208 ASP A CA 1
ATOM 1619 C C . ASP A 1 208 ? 3.531 -19.656 -4.789 1 97.69 208 ASP A C 1
ATOM 1621 O O . ASP A 1 208 ? 4.297 -19.953 -3.869 1 97.69 208 ASP A O 1
ATOM 1625 N N . ARG A 1 209 ? 3.838 -19.234 -5.914 1 98.38 209 ARG A N 1
ATOM 1626 C CA . ARG A 1 209 ? 5.199 -18.812 -6.223 1 98.38 209 ARG A CA 1
ATOM 1627 C C . ARG A 1 209 ? 5.211 -17.469 -6.934 1 98.38 209 ARG A C 1
ATOM 1629 O O . ARG A 1 209 ? 4.18 -17.016 -7.43 1 98.38 209 ARG A O 1
ATOM 1636 N N . MET A 1 210 ? 6.383 -16.828 -6.859 1 98.31 210 MET A N 1
ATOM 1637 C CA . MET A 1 210 ? 6.52 -15.539 -7.551 1 98.31 210 MET A CA 1
ATOM 1638 C C . MET A 1 210 ? 7.918 -15.383 -8.133 1 98.31 210 MET A C 1
ATOM 1640 O O . MET A 1 210 ? 8.859 -16.047 -7.699 1 98.31 210 MET A O 1
ATOM 1644 N N . ALA A 1 211 ? 8.023 -14.633 -9.156 1 98.5 211 ALA A N 1
ATOM 1645 C CA . ALA A 1 211 ? 9.289 -14.195 -9.734 1 98.5 211 ALA A CA 1
ATOM 1646 C C . ALA A 1 211 ? 9.531 -12.711 -9.461 1 98.5 211 ALA A C 1
ATOM 1648 O O . ALA A 1 211 ? 8.664 -11.875 -9.727 1 98.5 211 ALA A O 1
ATOM 1649 N N . VAL A 1 212 ? 10.656 -12.461 -8.883 1 97.75 212 VAL A N 1
ATOM 1650 C CA . VAL A 1 212 ? 11.078 -11.078 -8.711 1 97.75 212 VAL A CA 1
ATOM 1651 C C . VAL A 1 212 ? 11.922 -10.641 -9.906 1 97.75 212 VAL A C 1
ATOM 1653 O O . VAL A 1 212 ? 12.969 -11.234 -10.18 1 97.75 212 VAL A O 1
ATOM 1656 N N . LEU A 1 213 ? 11.445 -9.617 -10.586 1 96.88 213 LEU A N 1
ATOM 1657 C CA . LEU A 1 213 ? 12.125 -9.141 -11.781 1 96.88 213 LEU A CA 1
ATOM 1658 C C . LEU A 1 213 ? 12.781 -7.781 -11.531 1 96.88 213 LEU A C 1
ATOM 1660 O O . LEU A 1 213 ? 12.211 -6.93 -10.844 1 96.88 213 LEU A O 1
ATOM 1664 N N . SER A 1 214 ? 13.953 -7.59 -12.062 1 94.56 214 SER A N 1
ATOM 1665 C CA . SER A 1 214 ? 14.656 -6.312 -12.086 1 94.56 214 SER A CA 1
ATOM 1666 C C . SER A 1 214 ? 15.43 -6.133 -13.391 1 94.56 214 SER A C 1
ATOM 1668 O O . SER A 1 214 ? 16.188 -7.016 -13.789 1 94.56 214 SER A O 1
ATOM 1670 N N . ASP A 1 215 ? 15.195 -5.043 -14.039 1 92.69 215 ASP A N 1
ATOM 1671 C CA . ASP A 1 215 ? 15.914 -4.668 -15.25 1 92.69 215 ASP A CA 1
ATOM 1672 C C . ASP A 1 215 ? 15.836 -5.773 -16.297 1 92.69 215 ASP A C 1
ATOM 1674 O O . ASP A 1 215 ? 16.844 -6.133 -16.906 1 92.69 215 ASP A O 1
ATOM 1678 N N . GLY A 1 216 ? 14.711 -6.34 -16.375 1 95.56 216 GLY A N 1
ATOM 1679 C CA . GLY A 1 216 ? 14.438 -7.289 -17.438 1 95.56 216 GLY A CA 1
ATOM 1680 C C . GLY A 1 216 ? 14.945 -8.688 -17.141 1 95.56 216 GLY A C 1
ATOM 1681 O O . GLY A 1 216 ? 14.906 -9.562 -18 1 95.56 216 GLY A O 1
ATOM 1682 N N . VAL A 1 217 ? 15.43 -8.906 -15.938 1 96.94 217 VAL A N 1
ATOM 1683 C CA . VAL A 1 217 ? 16 -10.188 -15.547 1 96.94 217 VAL A CA 1
ATOM 1684 C C . VAL A 1 217 ? 15.258 -10.734 -14.328 1 96.94 217 VAL A C 1
ATOM 1686 O O . VAL A 1 217 ? 14.914 -9.977 -13.422 1 96.94 217 VAL A O 1
ATOM 1689 N N . ILE A 1 218 ? 15.023 -12.055 -14.312 1 97.62 218 ILE A N 1
ATOM 1690 C CA . ILE A 1 218 ? 14.484 -12.695 -13.125 1 97.62 218 ILE A CA 1
ATOM 1691 C C . ILE A 1 218 ? 15.57 -12.828 -12.062 1 97.62 218 ILE A C 1
ATOM 1693 O O . ILE A 1 218 ? 16.609 -13.469 -12.305 1 97.62 218 ILE A O 1
ATOM 1697 N N . GLN A 1 219 ? 15.352 -12.273 -10.922 1 97.12 219 GLN A N 1
ATOM 1698 C CA . GLN A 1 219 ? 16.344 -12.297 -9.852 1 97.12 219 GLN A CA 1
ATOM 1699 C C . GLN A 1 219 ? 16.203 -13.562 -9 1 97.12 219 GLN A C 1
ATOM 1701 O O . GLN A 1 219 ? 17.203 -14.172 -8.617 1 97.12 219 GLN A O 1
ATOM 1706 N N . GLN A 1 220 ? 15.039 -13.93 -8.695 1 97.62 220 GLN A N 1
ATOM 1707 C CA . GLN A 1 220 ? 14.758 -15.086 -7.848 1 97.62 220 GLN A CA 1
ATOM 1708 C C . GLN A 1 220 ? 13.32 -15.562 -8.023 1 97.62 220 GLN A C 1
ATOM 1710 O O . GLN A 1 220 ? 12.414 -14.758 -8.258 1 97.62 220 GLN A O 1
ATOM 1715 N N . VAL A 1 221 ? 13.117 -16.844 -8.008 1 98.38 221 VAL A N 1
ATOM 1716 C CA . VAL A 1 221 ? 11.797 -17.469 -8.086 1 98.38 221 VAL A CA 1
ATOM 1717 C C . VAL A 1 221 ? 11.586 -18.391 -6.887 1 98.38 221 VAL A C 1
ATOM 1719 O O . VAL A 1 221 ? 12.492 -19.109 -6.473 1 98.38 221 VAL A O 1
ATOM 1722 N N . GLY A 1 222 ? 10.422 -18.312 -6.273 1 98.12 222 GLY A N 1
ATOM 1723 C CA . GLY A 1 222 ? 10.078 -19.188 -5.16 1 98.12 222 GLY A CA 1
ATOM 1724 C C . GLY A 1 222 ? 8.82 -18.766 -4.434 1 98.12 222 GLY A C 1
ATOM 1725 O O . GLY A 1 222 ? 8.094 -17.891 -4.902 1 98.12 222 GLY A O 1
ATOM 1726 N N . ALA A 1 223 ? 8.5 -19.469 -3.377 1 97.88 223 ALA A N 1
ATOM 1727 C CA . ALA A 1 223 ? 7.367 -19.078 -2.537 1 97.88 223 ALA A CA 1
ATOM 1728 C C . ALA A 1 223 ? 7.633 -17.75 -1.841 1 97.88 223 ALA A C 1
ATOM 1730 O O . ALA A 1 223 ? 8.766 -17.453 -1.468 1 97.88 223 ALA A O 1
ATOM 1731 N N . PRO A 1 224 ? 6.617 -16.953 -1.634 1 97.62 224 PRO A N 1
ATOM 1732 C CA . PRO A 1 224 ? 6.793 -15.625 -1.031 1 97.62 224 PRO A CA 1
ATOM 1733 C C . PRO A 1 224 ? 7.602 -15.672 0.265 1 97.62 224 PRO A C 1
ATOM 1735 O O . PRO A 1 224 ? 8.562 -14.906 0.427 1 97.62 224 PRO A O 1
ATOM 1738 N N . ARG A 1 225 ? 7.285 -16.547 1.133 1 96.81 225 ARG A N 1
ATOM 1739 C CA . ARG A 1 225 ? 7.973 -16.656 2.418 1 96.81 225 ARG A CA 1
ATOM 1740 C C . ARG A 1 225 ? 9.445 -17.016 2.227 1 96.81 225 ARG A C 1
ATOM 1742 O O . ARG A 1 225 ? 10.312 -16.469 2.908 1 96.81 225 ARG A O 1
ATOM 1749 N N . GLU A 1 226 ? 9.68 -17.906 1.312 1 97 226 GLU A N 1
ATOM 1750 C CA . GLU A 1 226 ? 11.047 -18.344 1.037 1 97 226 GLU A CA 1
ATOM 1751 C C . GLU A 1 226 ? 11.898 -17.172 0.526 1 97 226 GLU A C 1
ATOM 1753 O O . GLU A 1 226 ? 13.023 -16.984 0.977 1 97 226 GLU A O 1
ATOM 1758 N N . LEU A 1 227 ? 11.336 -16.453 -0.407 1 97.62 227 LEU A N 1
ATOM 1759 C CA . LEU A 1 227 ? 12.062 -15.312 -0.967 1 97.62 227 LEU A CA 1
ATOM 1760 C C . LEU A 1 227 ? 12.305 -14.25 0.094 1 97.62 227 LEU A C 1
ATOM 1762 O O . LEU A 1 227 ? 13.352 -13.594 0.095 1 97.62 227 LEU A O 1
ATOM 1766 N N . TYR A 1 228 ? 11.328 -14.031 1.002 1 97.44 228 TYR A N 1
ATOM 1767 C CA . TYR A 1 228 ? 11.445 -13.047 2.076 1 97.44 228 TYR A CA 1
ATOM 1768 C C . TYR A 1 228 ? 12.508 -13.469 3.086 1 97.44 228 TYR A C 1
ATOM 1770 O O . TYR A 1 228 ? 13.32 -12.648 3.516 1 97.44 228 TYR A O 1
ATOM 1778 N N . ASP A 1 229 ? 12.57 -14.734 3.387 1 97 229 ASP A N 1
ATOM 1779 C CA . ASP A 1 229 ? 13.445 -15.273 4.422 1 97 229 ASP A CA 1
ATOM 1780 C C . ASP A 1 229 ? 14.859 -15.5 3.887 1 97 229 ASP A C 1
ATOM 1782 O O . ASP A 1 229 ? 15.836 -15.367 4.621 1 97 229 ASP A O 1
ATOM 1786 N N . HIS A 1 230 ? 14.867 -15.875 2.613 1 96.06 230 HIS A N 1
ATOM 1787 C CA . HIS A 1 230 ? 16.156 -16.25 2.029 1 96.06 230 HIS A CA 1
ATOM 1788 C C . HIS A 1 230 ? 16.344 -15.602 0.662 1 96.06 230 HIS A C 1
ATOM 1790 O O . HIS A 1 230 ? 16.453 -16.297 -0.35 1 96.06 230 HIS A O 1
ATOM 1796 N N . PRO A 1 231 ? 16.469 -14.297 0.693 1 97.25 231 PRO A N 1
ATOM 1797 C CA . PRO A 1 231 ? 16.781 -13.625 -0.572 1 97.25 231 PRO A CA 1
ATOM 1798 C C . PRO A 1 231 ? 18.156 -14.031 -1.124 1 97.25 231 PRO A C 1
ATOM 1800 O O . PRO A 1 231 ? 19.094 -14.227 -0.357 1 97.25 231 PRO A O 1
ATOM 1803 N N . CYS A 1 232 ? 18.266 -14.086 -2.396 1 95.06 232 CYS A N 1
ATOM 1804 C CA . CYS A 1 232 ? 19.469 -14.633 -2.996 1 95.06 232 CYS A CA 1
ATOM 1805 C C . CYS A 1 232 ? 20.516 -13.547 -3.205 1 95.06 232 CYS A C 1
ATOM 1807 O O . CYS A 1 232 ? 21.703 -13.852 -3.381 1 95.06 232 CYS A O 1
ATOM 1809 N N . ASN A 1 233 ? 20.109 -12.344 -3.232 1 95.75 233 ASN A N 1
ATOM 1810 C CA . ASN A 1 233 ? 21.031 -11.234 -3.438 1 95.75 233 ASN A CA 1
ATOM 1811 C C . ASN A 1 233 ? 20.531 -9.961 -2.756 1 95.75 233 ASN A C 1
ATOM 1813 O O . ASN A 1 233 ? 19.453 -9.953 -2.17 1 95.75 233 ASN A O 1
ATOM 1817 N N . ARG A 1 234 ? 21.359 -8.93 -2.814 1 95.88 234 ARG A N 1
ATOM 1818 C CA . ARG A 1 234 ? 21.109 -7.664 -2.133 1 95.88 234 ARG A CA 1
ATOM 1819 C C . ARG A 1 234 ? 19.828 -7.016 -2.641 1 95.88 234 ARG A C 1
ATOM 1821 O O . ARG A 1 234 ? 19.062 -6.449 -1.857 1 95.88 234 ARG A O 1
ATOM 1828 N N . PHE A 1 235 ? 19.578 -7.102 -3.934 1 94.62 235 PHE A N 1
ATOM 1829 C CA . PHE A 1 235 ? 18.406 -6.465 -4.523 1 94.62 235 PHE A CA 1
ATOM 1830 C C . PHE A 1 235 ? 17.125 -7.086 -3.984 1 94.62 235 PHE A C 1
ATOM 1832 O O . PHE A 1 235 ? 16.234 -6.375 -3.523 1 94.62 235 PHE A O 1
ATOM 1839 N N . VAL A 1 236 ? 16.984 -8.438 -4.02 1 96.44 236 VAL A N 1
ATOM 1840 C CA . VAL A 1 236 ? 15.789 -9.133 -3.57 1 96.44 236 VAL A CA 1
ATOM 1841 C C . VAL A 1 236 ? 15.547 -8.844 -2.09 1 96.44 236 VAL A C 1
ATOM 1843 O O . VAL A 1 236 ? 14.414 -8.586 -1.677 1 96.44 236 VAL A O 1
ATOM 1846 N N . ALA A 1 237 ? 16.656 -8.789 -1.346 1 96 237 ALA A N 1
ATOM 1847 C CA . ALA A 1 237 ? 16.562 -8.516 0.086 1 96 237 ALA A CA 1
ATOM 1848 C C . ALA A 1 237 ? 15.977 -7.133 0.343 1 96 237 ALA A C 1
ATOM 1850 O O . ALA A 1 237 ? 15.117 -6.965 1.211 1 96 237 ALA A O 1
ATOM 1851 N N . GLY A 1 238 ? 16.406 -6.203 -0.412 1 94.56 238 GLY A N 1
ATOM 1852 C CA . GLY A 1 238 ? 15.992 -4.828 -0.205 1 94.56 238 GLY A CA 1
ATOM 1853 C C . GLY A 1 238 ? 14.641 -4.523 -0.821 1 94.56 238 GLY A C 1
ATOM 1854 O O . GLY A 1 238 ? 13.953 -3.59 -0.399 1 94.56 238 GLY A O 1
ATOM 1855 N N . PHE A 1 239 ? 14.25 -5.289 -1.758 1 93.06 239 PHE A N 1
ATOM 1856 C CA . PHE A 1 239 ? 13.016 -5.02 -2.496 1 93.06 239 PHE A CA 1
ATOM 1857 C C . PHE A 1 239 ? 11.812 -5.613 -1.774 1 93.06 239 PHE A C 1
ATOM 1859 O O . PHE A 1 239 ? 10.734 -5.023 -1.776 1 93.06 239 PHE A O 1
ATOM 1866 N N . LEU A 1 240 ? 11.969 -6.805 -1.201 1 94.25 240 LEU A N 1
ATOM 1867 C CA . LEU A 1 240 ? 10.852 -7.488 -0.563 1 94.25 240 LEU A CA 1
ATOM 1868 C C . LEU A 1 240 ? 10.695 -7.043 0.887 1 94.25 240 LEU A C 1
ATOM 1870 O O . LEU A 1 240 ? 11.219 -7.688 1.798 1 94.25 240 LEU A O 1
ATOM 1874 N N . GLY A 1 241 ? 9.992 -6.004 1.102 1 91.31 241 GLY A N 1
ATOM 1875 C CA . GLY A 1 241 ? 9.781 -5.492 2.445 1 91.31 241 GLY A CA 1
ATOM 1876 C C . GLY A 1 241 ? 10.906 -4.602 2.932 1 91.31 241 GLY A C 1
ATOM 1877 O O . GLY A 1 241 ? 11.828 -4.293 2.176 1 91.31 241 GLY A O 1
ATOM 1878 N N . SER A 1 242 ? 10.812 -4.184 4.172 1 92.19 242 SER A N 1
ATOM 1879 C CA . SER A 1 242 ? 11.883 -3.414 4.793 1 92.19 242 SER A CA 1
ATOM 1880 C C . SER A 1 242 ? 13 -4.328 5.285 1 92.19 242 SER A C 1
ATOM 1882 O O . SER A 1 242 ? 12.742 -5.406 5.82 1 92.19 242 SER A O 1
ATOM 1884 N N . ALA A 1 243 ? 14.203 -3.924 5.012 1 95.75 243 ALA A N 1
ATOM 1885 C CA . ALA A 1 243 ? 15.344 -4.742 5.418 1 95.75 243 ALA A CA 1
ATOM 1886 C C . ALA A 1 243 ? 16.516 -3.873 5.867 1 95.75 243 ALA A C 1
ATOM 1888 O O . ALA A 1 243 ? 16.734 -2.789 5.324 1 95.75 243 ALA A O 1
ATOM 1889 N N . ASN A 1 244 ? 17.125 -4.332 6.93 1 97.31 244 ASN A N 1
ATOM 1890 C CA . ASN A 1 244 ? 18.453 -3.816 7.258 1 97.31 244 ASN A CA 1
ATOM 1891 C C . ASN A 1 244 ? 19.547 -4.516 6.445 1 97.31 244 ASN A C 1
ATOM 1893 O O . ASN A 1 244 ? 19.672 -5.738 6.5 1 97.31 244 ASN A O 1
ATOM 1897 N N . ILE A 1 245 ? 20.234 -3.742 5.715 1 96.81 245 ILE A N 1
ATOM 1898 C CA . ILE A 1 245 ? 21.25 -4.305 4.848 1 96.81 245 ILE A CA 1
ATOM 1899 C C . ILE A 1 245 ? 22.594 -3.637 5.133 1 96.81 245 ILE A C 1
ATOM 1901 O O . ILE A 1 245 ? 22.75 -2.432 4.934 1 96.81 245 ILE A O 1
ATOM 1905 N N . LEU A 1 246 ? 23.531 -4.41 5.59 1 96.31 246 LEU A N 1
ATOM 1906 C CA . LEU A 1 246 ? 24.891 -3.959 5.84 1 96.31 246 LEU A CA 1
ATOM 1907 C C . LEU A 1 246 ? 25.859 -4.551 4.816 1 96.31 246 LEU A C 1
ATOM 1909 O O . LEU A 1 246 ? 26.109 -5.758 4.812 1 96.31 246 LEU A O 1
ATOM 1913 N N . ASP A 1 247 ? 26.391 -3.725 4.008 1 96.38 247 ASP A N 1
ATOM 1914 C CA . ASP A 1 247 ? 27.406 -4.18 3.053 1 96.38 247 ASP A CA 1
ATOM 1915 C C . ASP A 1 247 ? 28.781 -4.258 3.703 1 96.38 247 ASP A C 1
ATOM 1917 O O . ASP A 1 247 ? 29.125 -3.434 4.559 1 96.38 247 ASP A O 1
ATOM 1921 N N . GLY A 1 248 ? 29.453 -5.234 3.311 1 95.31 248 GLY A N 1
ATOM 1922 C CA . GLY A 1 248 ? 30.766 -5.363 3.906 1 95.31 248 GLY A CA 1
ATOM 1923 C C . GLY A 1 248 ? 31.531 -6.57 3.4 1 95.31 248 GLY A C 1
ATOM 1924 O O . GLY A 1 248 ? 31.234 -7.102 2.33 1 95.31 248 GLY A O 1
ATOM 1925 N N . ALA A 1 249 ? 32.656 -6.863 4.145 1 94.31 249 ALA A N 1
ATOM 1926 C CA . ALA A 1 249 ? 33.562 -7.957 3.791 1 94.31 249 ALA A CA 1
ATOM 1927 C C . ALA A 1 249 ? 33.594 -9.008 4.898 1 94.31 249 ALA A C 1
ATOM 1929 O O . ALA A 1 249 ? 33.281 -8.711 6.055 1 94.31 249 ALA A O 1
ATOM 1930 N N . LEU A 1 250 ? 33.812 -10.234 4.395 1 91.44 250 LEU A N 1
ATOM 1931 C CA . LEU A 1 250 ? 34 -11.336 5.332 1 91.44 250 LEU A CA 1
ATOM 1932 C C . LEU A 1 250 ? 35.5 -11.609 5.543 1 91.44 250 LEU A C 1
ATOM 1934 O O . LEU A 1 250 ? 36.25 -11.719 4.578 1 91.44 250 LEU A O 1
ATOM 1938 N N . GLN A 1 251 ? 35.812 -11.57 6.754 1 87.88 251 GLN A N 1
ATOM 1939 C CA . GLN A 1 251 ? 37.219 -11.797 7.113 1 87.88 251 GLN A CA 1
ATOM 1940 C C . GLN A 1 251 ? 37.344 -12.898 8.156 1 87.88 251 GLN A C 1
ATOM 1942 O O . GLN A 1 251 ? 36.406 -13.195 8.875 1 87.88 251 GLN A O 1
ATOM 1947 N N . THR A 1 252 ? 38.5 -13.609 8.047 1 81.75 252 THR A N 1
ATOM 1948 C CA . THR A 1 252 ? 38.781 -14.617 9.055 1 81.75 252 THR A CA 1
ATOM 1949 C C . THR A 1 252 ? 39.344 -13.977 10.32 1 81.75 252 THR A C 1
ATOM 1951 O O . THR A 1 252 ? 40.312 -13.203 10.25 1 81.75 252 THR A O 1
ATOM 1954 N N . GLY A 1 253 ? 38.562 -13.953 11.359 1 67.12 253 GLY A N 1
ATOM 1955 C CA . GLY A 1 253 ? 39.062 -13.438 12.617 1 67.12 253 GLY A CA 1
ATOM 1956 C C . GLY A 1 253 ? 39.406 -14.531 13.617 1 67.12 253 GLY A C 1
ATOM 1957 O O . GLY A 1 253 ? 39.344 -15.719 13.297 1 67.12 253 GLY A O 1
ATOM 1958 N N . ALA A 1 254 ? 39.906 -14.148 14.852 1 63.78 254 ALA A N 1
ATOM 1959 C CA . ALA A 1 254 ? 40.312 -15.031 15.938 1 63.78 254 ALA A CA 1
ATOM 1960 C C . ALA A 1 254 ? 39.188 -15.977 16.328 1 63.78 254 ALA A C 1
ATOM 1962 O O . ALA A 1 254 ? 39.406 -17.125 16.719 1 63.78 254 ALA A O 1
ATOM 1963 N N . LEU A 1 255 ? 37.938 -15.461 16.266 1 64.94 255 LEU A N 1
ATOM 1964 C CA . LEU A 1 255 ? 36.812 -16.219 16.75 1 64.94 255 LEU A CA 1
ATOM 1965 C C . LEU A 1 255 ? 36.031 -16.812 15.578 1 64.94 255 LEU A C 1
ATOM 1967 O O . LEU A 1 255 ? 34.844 -17.172 15.727 1 64.94 255 LEU A O 1
ATOM 1971 N N . GLY A 1 256 ? 36.688 -16.828 14.477 1 77.44 256 GLY A N 1
ATOM 1972 C CA . GLY A 1 256 ? 36 -17.359 13.305 1 77.44 256 GLY A CA 1
ATOM 1973 C C . GLY A 1 256 ? 35.781 -16.328 12.219 1 77.44 256 GLY A C 1
ATOM 1974 O O . GLY A 1 256 ? 36.562 -15.414 12.047 1 77.44 256 GLY A O 1
ATOM 1975 N N . GLN A 1 257 ? 34.75 -16.547 11.484 1 85.75 257 GLN A N 1
ATOM 1976 C CA . GLN A 1 257 ? 34.469 -15.602 10.406 1 85.75 257 GLN A CA 1
ATOM 1977 C C . GLN A 1 257 ? 33.719 -14.383 10.93 1 85.75 257 GLN A C 1
ATOM 1979 O O . GLN A 1 257 ? 32.781 -14.516 11.734 1 85.75 257 GLN A O 1
ATOM 1984 N N . VAL A 1 258 ? 34.25 -13.289 10.562 1 90.19 258 VAL A N 1
ATOM 1985 C CA . VAL A 1 258 ? 33.688 -12.016 11.008 1 90.19 258 VAL A CA 1
ATOM 1986 C C . VAL A 1 258 ? 33.281 -11.188 9.797 1 90.19 258 VAL A C 1
ATOM 1988 O O . VAL A 1 258 ? 34 -11.133 8.797 1 90.19 258 VAL A O 1
ATOM 1991 N N . PHE A 1 259 ? 32.062 -10.68 9.922 1 92.31 259 PHE A N 1
ATOM 1992 C CA . PHE A 1 259 ? 31.594 -9.711 8.938 1 92.31 259 PHE A CA 1
ATOM 1993 C C . PHE A 1 259 ? 31.969 -8.289 9.344 1 92.31 259 PHE A C 1
ATOM 1995 O O . PHE A 1 259 ? 31.719 -7.875 10.477 1 92.31 259 PHE A O 1
ATOM 2002 N N . VAL A 1 260 ? 32.656 -7.566 8.492 1 93.62 260 VAL A N 1
ATOM 2003 C CA . VAL A 1 260 ? 33.031 -6.168 8.711 1 93.62 260 VAL A CA 1
ATOM 2004 C C . VAL A 1 260 ? 32.281 -5.281 7.711 1 93.62 260 VAL A C 1
ATOM 2006 O O . VAL A 1 260 ? 32.562 -5.34 6.508 1 93.62 260 VAL A O 1
ATOM 2009 N N . SER A 1 261 ? 31.406 -4.473 8.273 1 94.5 261 SER A N 1
ATOM 2010 C CA . SER A 1 261 ? 30.641 -3.6 7.398 1 94.5 261 SER A CA 1
ATOM 2011 C C . SER A 1 261 ? 31.5 -2.518 6.773 1 94.5 261 SER A C 1
ATOM 2013 O O . SER A 1 261 ? 32.625 -2.258 7.246 1 94.5 261 SER A O 1
ATOM 2015 N N . ASP A 1 262 ? 30.969 -1.86 5.773 1 93.94 262 ASP A N 1
ATOM 2016 C CA . ASP A 1 262 ? 31.703 -0.818 5.066 1 93.94 262 ASP A CA 1
ATOM 2017 C C . ASP A 1 262 ? 31.984 0.371 5.98 1 93.94 262 ASP A C 1
ATOM 2019 O O . ASP A 1 262 ? 32.938 1.129 5.746 1 93.94 262 ASP A O 1
ATOM 2023 N N . LYS A 1 263 ? 31.203 0.494 7.023 1 93.12 263 LYS A N 1
ATOM 2024 C CA . LYS A 1 263 ? 31.438 1.606 7.941 1 93.12 263 LYS A CA 1
ATOM 2025 C C . LYS A 1 263 ? 32.062 1.129 9.234 1 93.12 263 LYS A C 1
ATOM 2027 O O . LYS A 1 263 ? 32.094 1.856 10.234 1 93.12 263 LYS A O 1
ATOM 2032 N N . GLY A 1 264 ? 32.469 -0.124 9.32 1 90.44 264 GLY A N 1
ATOM 2033 C CA . GLY A 1 264 ? 33.406 -0.535 10.352 1 90.44 264 GLY A CA 1
ATOM 2034 C C . GLY A 1 264 ? 32.75 -1.346 11.461 1 90.44 264 GLY A C 1
ATOM 2035 O O . GLY A 1 264 ? 33.406 -1.693 12.445 1 90.44 264 GLY A O 1
ATOM 2036 N N . ILE A 1 265 ? 31.531 -1.724 11.289 1 91.44 265 ILE A N 1
ATOM 2037 C CA . ILE A 1 265 ? 30.906 -2.553 12.312 1 91.44 265 ILE A CA 1
ATOM 2038 C C . ILE A 1 265 ? 31.297 -4.016 12.102 1 91.44 265 ILE A C 1
ATOM 2040 O O . ILE A 1 265 ? 31.219 -4.527 10.984 1 91.44 265 ILE A O 1
ATOM 2044 N N . GLU A 1 266 ? 31.703 -4.637 13.219 1 91.06 266 GLU A N 1
ATOM 2045 C CA . GLU A 1 266 ? 32.125 -6.031 13.156 1 91.06 266 GLU A CA 1
ATOM 2046 C C . GLU A 1 266 ? 31.125 -6.945 13.867 1 91.06 266 GLU A C 1
ATOM 2048 O O . GLU A 1 266 ? 30.688 -6.648 14.984 1 91.06 266 GLU A O 1
ATOM 2053 N N . GLN A 1 267 ? 30.766 -8.023 13.188 1 89.44 267 GLN A N 1
ATOM 2054 C CA . GLN A 1 267 ? 29.859 -9 13.766 1 89.44 267 GLN A CA 1
ATOM 2055 C C . GLN A 1 267 ? 30.266 -10.422 13.406 1 89.44 267 GLN A C 1
ATOM 2057 O O . GLN A 1 267 ? 30.672 -10.688 12.273 1 89.44 267 GLN A O 1
ATOM 2062 N N . PRO A 1 268 ? 30.266 -11.305 14.352 1 87.19 268 PRO A N 1
ATOM 2063 C CA . PRO A 1 268 ? 30.5 -12.711 14.008 1 87.19 268 PRO A CA 1
ATOM 2064 C C . PRO A 1 268 ? 29.375 -13.305 13.148 1 87.19 268 PRO A C 1
ATOM 2066 O O . PRO A 1 268 ? 28.203 -13.125 13.461 1 87.19 268 PRO A O 1
ATOM 2069 N N . VAL A 1 269 ? 29.672 -13.914 12.016 1 87.19 269 VAL A N 1
ATOM 2070 C CA . VAL A 1 269 ? 28.641 -14.484 11.148 1 87.19 269 VAL A CA 1
ATOM 2071 C C . VAL A 1 269 ? 29.125 -15.82 10.594 1 87.19 269 VAL A C 1
ATOM 2073 O O . VAL A 1 269 ? 30.328 -16.078 10.547 1 87.19 269 VAL A O 1
ATOM 2076 N N . ASP A 1 270 ? 28.125 -16.641 10.344 1 82.56 270 ASP A N 1
ATOM 2077 C CA . ASP A 1 270 ? 28.438 -17.812 9.539 1 82.56 270 ASP A CA 1
ATOM 2078 C C . ASP A 1 270 ? 28.531 -17.453 8.055 1 82.56 270 ASP A C 1
ATOM 2080 O O . ASP A 1 270 ? 27.781 -16.609 7.566 1 82.56 270 ASP A O 1
ATOM 2084 N N . ASN A 1 271 ? 29.531 -17.984 7.375 1 80.31 271 ASN A N 1
ATOM 2085 C CA . ASN A 1 271 ? 29.734 -17.688 5.961 1 80.31 271 ASN A CA 1
ATOM 2086 C C . ASN A 1 271 ? 29.547 -18.938 5.098 1 80.31 271 ASN A C 1
ATOM 2088 O O . ASN A 1 271 ? 30.484 -19.391 4.441 1 80.31 271 ASN A O 1
ATOM 2092 N N . PRO A 1 272 ? 28.391 -19.344 5.008 1 77 272 PRO A N 1
ATOM 2093 C CA . PRO A 1 272 ? 28.141 -20.562 4.223 1 77 272 PRO A CA 1
ATOM 2094 C C . PRO A 1 272 ? 28.406 -20.359 2.732 1 77 272 PRO A C 1
ATOM 2096 O O . PRO A 1 272 ? 28.672 -21.328 2.016 1 77 272 PRO A O 1
ATOM 2099 N N . LEU A 1 273 ? 28.406 -19.203 2.191 1 78.88 273 LEU A N 1
ATOM 2100 C CA . LEU A 1 273 ? 28.547 -18.891 0.771 1 78.88 273 LEU A CA 1
ATOM 2101 C C . LEU A 1 273 ? 30.016 -18.781 0.371 1 78.88 273 LEU A C 1
ATOM 2103 O O . LEU A 1 273 ? 30.328 -18.766 -0.819 1 78.88 273 LEU A O 1
ATOM 2107 N N . ALA A 1 274 ? 30.906 -18.719 1.354 1 81.44 274 ALA A N 1
ATOM 2108 C CA . ALA A 1 274 ? 32.344 -18.594 1.102 1 81.44 274 ALA A CA 1
ATOM 2109 C C . ALA A 1 274 ? 32.625 -17.391 0.203 1 81.44 274 ALA A C 1
ATOM 2111 O O . ALA A 1 274 ? 33.375 -17.5 -0.777 1 81.44 274 ALA A O 1
ATOM 2112 N N . ILE A 1 275 ? 31.969 -16.328 0.487 1 86.44 275 ILE A N 1
ATOM 2113 C CA . ILE A 1 275 ? 32.156 -15.117 -0.291 1 86.44 275 ILE A CA 1
ATOM 2114 C C . ILE A 1 275 ? 33.094 -14.164 0.465 1 86.44 275 ILE A C 1
ATOM 2116 O O . ILE A 1 275 ? 33.188 -14.234 1.69 1 86.44 275 ILE A O 1
ATOM 2120 N N . GLU A 1 276 ? 33.719 -13.281 -0.323 1 89.75 276 GLU A N 1
ATOM 2121 C CA . GLU A 1 276 ? 34.625 -12.305 0.279 1 89.75 276 GLU A CA 1
ATOM 2122 C C . GLU A 1 276 ? 33.906 -11.016 0.642 1 89.75 276 GLU A C 1
ATOM 2124 O O . GLU A 1 276 ? 34.281 -10.32 1.58 1 89.75 276 GLU A O 1
ATOM 2129 N N . ARG A 1 277 ? 32.969 -10.727 -0.227 1 93.69 277 ARG A N 1
ATOM 2130 C CA . ARG A 1 277 ? 32.156 -9.547 0.016 1 93.69 277 ARG A CA 1
ATOM 2131 C C . ARG A 1 277 ? 30.656 -9.867 -0.141 1 93.69 277 ARG A C 1
ATOM 2133 O O . ARG A 1 277 ? 30.281 -10.711 -0.961 1 93.69 277 ARG A O 1
ATOM 2140 N N . GLY A 1 278 ? 29.875 -9.242 0.708 1 94.12 278 GLY A N 1
ATOM 2141 C CA . GLY A 1 278 ? 28.438 -9.438 0.645 1 94.12 278 GLY A CA 1
ATOM 2142 C C . GLY A 1 278 ? 27.656 -8.484 1.534 1 94.12 278 GLY A C 1
ATOM 2143 O O . GLY A 1 278 ? 28.156 -7.414 1.887 1 94.12 278 GLY A O 1
ATOM 2144 N N . SER A 1 279 ? 26.406 -8.828 1.729 1 96.12 279 SER A N 1
ATOM 2145 C CA . SER A 1 279 ? 25.516 -8.031 2.574 1 96.12 279 SER A CA 1
ATOM 2146 C C . SER A 1 279 ? 24.938 -8.867 3.707 1 96.12 279 SER A C 1
ATOM 2148 O O . SER A 1 279 ? 24.469 -9.984 3.48 1 96.12 279 SER A O 1
ATOM 2150 N N . LEU A 1 280 ? 25.109 -8.359 4.898 1 95.62 280 LEU A N 1
ATOM 2151 C CA . LEU A 1 280 ? 24.391 -8.922 6.039 1 95.62 280 LEU A CA 1
ATOM 2152 C C . LEU A 1 280 ? 22.984 -8.344 6.141 1 95.62 280 LEU A C 1
ATOM 2154 O O . LEU A 1 280 ? 22.812 -7.125 6.246 1 95.62 280 LEU A O 1
ATOM 2158 N N . VAL A 1 281 ? 22 -9.25 6.09 1 97.06 281 VAL A N 1
ATOM 2159 C CA . VAL A 1 281 ? 20.609 -8.82 5.996 1 97.06 281 VAL A CA 1
ATOM 2160 C C . VAL A 1 281 ? 19.828 -9.328 7.203 1 97.06 281 VAL A C 1
ATOM 2162 O O . VAL A 1 281 ? 19.938 -10.492 7.582 1 97.06 281 VAL A O 1
ATOM 2165 N N . PHE A 1 282 ? 19.125 -8.484 7.871 1 97.25 282 PHE A N 1
ATOM 2166 C CA . PHE A 1 282 ? 18.156 -8.867 8.891 1 97.25 282 PHE A CA 1
ATOM 2167 C C . PHE A 1 282 ? 16.953 -7.91 8.883 1 97.25 282 PHE A C 1
ATOM 2169 O O . PHE A 1 282 ? 17.094 -6.746 8.5 1 97.25 282 PHE A O 1
ATOM 2176 N N . ARG A 1 283 ? 15.82 -8.391 9.195 1 98.06 283 ARG A N 1
ATOM 2177 C CA . ARG A 1 283 ? 14.578 -7.637 9.086 1 98.06 283 ARG A CA 1
ATOM 2178 C C . ARG A 1 283 ? 14.336 -6.789 10.328 1 98.06 283 ARG A C 1
ATOM 2180 O O . ARG A 1 283 ? 14.703 -7.191 11.438 1 98.06 283 ARG A O 1
ATOM 2187 N N . PRO A 1 284 ? 13.656 -5.645 10.156 1 97.75 284 PRO A N 1
ATOM 2188 C CA . PRO A 1 284 ? 13.383 -4.77 11.297 1 97.75 284 PRO A CA 1
ATOM 2189 C C . PRO A 1 284 ? 12.555 -5.457 12.383 1 97.75 284 PRO A C 1
ATOM 2191 O O . PRO A 1 284 ? 12.758 -5.207 13.57 1 97.75 284 PRO A O 1
ATOM 2194 N N . GLN A 1 285 ? 11.656 -6.309 11.969 1 96.88 285 GLN A N 1
ATOM 2195 C CA . GLN A 1 285 ? 10.758 -6.934 12.93 1 96.88 285 GLN A CA 1
ATOM 2196 C C . GLN A 1 285 ? 11.484 -7.996 13.75 1 96.88 285 GLN A C 1
ATOM 2198 O O . GLN A 1 285 ? 10.969 -8.461 14.773 1 96.88 285 GLN A O 1
ATOM 2203 N N . SER A 1 286 ? 12.672 -8.453 13.328 1 96.06 286 SER A N 1
ATOM 2204 C CA . SER A 1 286 ? 13.461 -9.445 14.047 1 96.06 286 SER A CA 1
ATOM 2205 C C . SER A 1 286 ? 14.484 -8.781 14.961 1 96.06 286 SER A C 1
ATOM 2207 O O . SER A 1 286 ? 15.289 -9.469 15.602 1 96.06 286 SER A O 1
ATOM 2209 N N . THR A 1 287 ? 14.469 -7.496 14.93 1 95.19 287 THR A N 1
ATOM 2210 C CA . THR A 1 287 ? 15.414 -6.711 15.719 1 95.19 287 THR A CA 1
ATOM 2211 C C . THR A 1 287 ? 14.742 -6.16 16.969 1 95.19 287 THR A C 1
ATOM 2213 O O . THR A 1 287 ? 13.609 -5.676 16.922 1 95.19 287 THR A O 1
ATOM 2216 N N . MET A 1 288 ? 15.422 -6.273 18.094 1 93.44 288 MET A N 1
ATOM 2217 C CA . MET A 1 288 ? 14.875 -5.824 19.375 1 93.44 288 MET A CA 1
ATOM 2218 C C . MET A 1 288 ? 15.648 -4.625 19.906 1 93.44 288 MET A C 1
ATOM 2220 O O . MET A 1 288 ? 16.875 -4.543 19.734 1 93.44 288 MET A O 1
ATOM 2224 N N . LEU A 1 289 ? 14.828 -3.775 20.531 1 91.06 289 LEU A N 1
ATOM 2225 C CA . LEU A 1 289 ? 15.453 -2.662 21.25 1 91.06 289 LEU A CA 1
ATOM 2226 C C . LEU A 1 289 ? 15.703 -3.021 22.703 1 91.06 289 LEU A C 1
ATOM 2228 O O . LEU A 1 289 ? 14.828 -3.561 23.375 1 91.06 289 LEU A O 1
ATOM 2232 N N . GLY A 1 290 ? 16.844 -3.035 23.094 1 81.06 290 GLY A N 1
ATOM 2233 C CA . GLY A 1 290 ? 17.141 -3.309 24.484 1 81.06 290 GLY A CA 1
ATOM 2234 C C . GLY A 1 290 ? 18 -2.242 25.125 1 81.06 290 GLY A C 1
ATOM 2235 O O . GLY A 1 290 ? 18.484 -1.337 24.453 1 81.06 290 GLY A O 1
ATOM 2236 N N . GLY A 1 291 ? 17.906 -2.344 26.531 1 70.56 291 GLY A N 1
ATOM 2237 C CA . GLY A 1 291 ? 18.844 -1.515 27.281 1 70.56 291 GLY A CA 1
ATOM 2238 C C . GLY A 1 291 ? 20.266 -2.004 27.203 1 70.56 291 GLY A C 1
ATOM 2239 O O . GLY A 1 291 ? 20.562 -3.012 26.547 1 70.56 291 GLY A O 1
ATOM 2240 N N . LEU A 1 292 ? 21.328 -1.304 27.516 1 63.47 292 LEU A N 1
ATOM 2241 C CA . LEU A 1 292 ? 22.766 -1.541 27.422 1 63.47 292 LEU A CA 1
ATOM 2242 C C . LEU A 1 292 ? 23.141 -2.852 28.109 1 63.47 292 LEU A C 1
ATOM 2244 O O . LEU A 1 292 ? 24.234 -3.393 27.859 1 63.47 292 LEU A O 1
ATOM 2248 N N . GLU A 1 293 ? 22.344 -3.512 28.734 1 59.19 293 GLU A N 1
ATOM 2249 C CA . GLU A 1 293 ? 22.859 -4.535 29.641 1 59.19 293 GLU A CA 1
ATOM 2250 C C . GLU A 1 293 ? 22.984 -5.883 28.922 1 59.19 293 GLU A C 1
ATOM 2252 O O . GLU A 1 293 ? 23.859 -6.68 29.25 1 59.19 293 GLU A O 1
ATOM 2257 N N . GLU A 1 294 ? 22.047 -6.457 28.203 1 56.31 294 GLU A N 1
ATOM 2258 C CA . GLU A 1 294 ? 22 -7.914 28.141 1 56.31 294 GLU A CA 1
ATOM 2259 C C . GLU A 1 294 ? 22.594 -8.43 26.828 1 56.31 294 GLU A C 1
ATOM 2261 O O . GLU A 1 294 ? 21.953 -8.367 25.781 1 56.31 294 GLU A O 1
ATOM 2266 N N . ALA A 1 295 ? 23.906 -8.586 26.625 1 58.34 295 ALA A N 1
ATOM 2267 C CA . ALA A 1 295 ? 24.453 -9.234 25.438 1 58.34 295 ALA A CA 1
ATOM 2268 C C . ALA A 1 295 ? 24.609 -10.734 25.656 1 58.34 295 ALA A C 1
ATOM 2270 O O . ALA A 1 295 ? 25.109 -11.172 26.688 1 58.34 295 ALA A O 1
ATOM 2271 N N . SER A 1 296 ? 23.625 -11.617 25.047 1 63.75 296 SER A N 1
ATOM 2272 C CA . SER A 1 296 ? 23.891 -13.047 25.016 1 63.75 296 SER A CA 1
ATOM 2273 C C . SER A 1 296 ? 24.547 -13.461 23.703 1 63.75 296 SER A C 1
ATOM 2275 O O . SER A 1 296 ? 24.438 -12.75 22.703 1 63.75 296 SER A O 1
ATOM 2277 N N . GLY A 1 297 ? 25.484 -14.438 23.594 1 71.25 297 GLY A N 1
ATOM 2278 C CA . GLY A 1 297 ? 26.188 -14.984 22.422 1 71.25 297 GLY A CA 1
ATOM 2279 C C . GLY A 1 297 ? 25.25 -15.391 21.312 1 71.25 297 GLY A C 1
ATOM 2280 O O . GLY A 1 297 ? 25.688 -15.648 20.188 1 71.25 297 GLY A O 1
ATOM 2281 N N . GLU A 1 298 ? 23.984 -15.375 21.5 1 85.94 298 GLU A N 1
ATOM 2282 C CA . GLU A 1 298 ? 23.016 -15.836 20.5 1 85.94 298 GLU A CA 1
ATOM 2283 C C . GLU A 1 298 ? 22.438 -14.664 19.703 1 85.94 298 GLU A C 1
ATOM 2285 O O . GLU A 1 298 ? 21.672 -14.867 18.766 1 85.94 298 GLU A O 1
ATOM 2290 N N . HIS A 1 299 ? 22.953 -13.461 20 1 90.75 299 HIS A N 1
ATOM 2291 C CA . HIS A 1 299 ? 22.469 -12.266 19.312 1 90.75 299 HIS A CA 1
ATOM 2292 C C . HIS A 1 299 ? 23.609 -11.43 18.766 1 90.75 299 HIS A C 1
ATOM 2294 O O . HIS A 1 299 ? 24.688 -11.383 19.359 1 90.75 299 HIS A O 1
ATOM 2300 N N . LEU A 1 300 ? 23.375 -10.891 17.562 1 92 300 LEU A N 1
ATOM 2301 C CA . LEU A 1 300 ? 24.172 -9.734 17.172 1 92 300 LEU A CA 1
ATOM 2302 C C . LEU A 1 300 ? 23.766 -8.492 17.953 1 92 300 LEU A C 1
ATOM 2304 O O . LEU A 1 300 ? 22.578 -8.289 18.219 1 92 300 LEU A O 1
ATOM 2308 N N . THR A 1 301 ? 24.766 -7.715 18.312 1 92.38 301 THR A N 1
ATOM 2309 C CA . THR A 1 301 ? 24.469 -6.508 19.078 1 92.38 301 THR A CA 1
ATOM 2310 C C . THR A 1 301 ? 25.047 -5.273 18.391 1 92.38 301 THR A C 1
ATOM 2312 O O . THR A 1 301 ? 26.172 -5.312 17.875 1 92.38 301 THR A O 1
ATOM 2315 N N . PHE A 1 302 ? 24.219 -4.191 18.328 1 93.38 302 PHE A N 1
ATOM 2316 C CA . PHE A 1 302 ? 24.625 -2.914 17.75 1 93.38 302 PHE A CA 1
ATOM 2317 C C . PHE A 1 302 ? 24.312 -1.768 18.703 1 93.38 302 PHE A C 1
ATOM 2319 O O . PHE A 1 302 ? 23.188 -1.647 19.188 1 93.38 302 PHE A O 1
ATOM 2326 N N . ASN A 1 303 ? 25.297 -0.97 19.047 1 93.69 303 ASN A N 1
ATOM 2327 C CA . ASN A 1 303 ? 25.062 0.256 19.797 1 93.69 303 ASN A CA 1
ATOM 2328 C C . ASN A 1 303 ? 24.703 1.421 18.875 1 93.69 303 ASN A C 1
ATOM 2330 O O . ASN A 1 303 ? 25.328 1.598 17.828 1 93.69 303 ASN A O 1
ATOM 2334 N N . GLY A 1 304 ? 23.625 2.098 19.234 1 95.44 304 GLY A N 1
ATOM 2335 C CA . GLY A 1 304 ? 23.25 3.215 18.375 1 95.44 304 GLY A CA 1
ATOM 2336 C C . GLY A 1 304 ? 22.359 4.23 19.078 1 95.44 304 GLY A C 1
ATOM 2337 O O . GLY A 1 304 ? 22.266 4.23 20.312 1 95.44 304 GLY A O 1
ATOM 2338 N N . ARG A 1 305 ? 21.875 5.172 18.297 1 97 305 ARG A N 1
ATOM 2339 C CA . ARG A 1 305 ? 21.016 6.246 18.781 1 97 305 ARG A CA 1
ATOM 2340 C C . ARG A 1 305 ? 19.75 6.363 17.938 1 97 305 ARG A C 1
ATOM 2342 O O . ARG A 1 305 ? 19.828 6.383 16.703 1 97 305 ARG A O 1
ATOM 2349 N N . VAL A 1 306 ? 18.625 6.402 18.625 1 97.12 306 VAL A N 1
ATOM 2350 C CA . VAL A 1 306 ? 17.359 6.539 17.906 1 97.12 306 VAL A CA 1
ATOM 2351 C C . VAL A 1 306 ? 17.281 7.91 17.234 1 97.12 306 VAL A C 1
ATOM 2353 O O . VAL A 1 306 ? 17.438 8.938 17.891 1 97.12 306 VAL A O 1
ATOM 2356 N N . VAL A 1 307 ? 17.031 7.891 15.922 1 95.69 307 VAL A N 1
ATOM 2357 C CA . VAL A 1 307 ? 17.062 9.148 15.18 1 95.69 307 VAL A CA 1
ATOM 2358 C C . VAL A 1 307 ? 15.656 9.523 14.727 1 95.69 307 VAL A C 1
ATOM 2360 O O . VAL A 1 307 ? 15.367 10.695 14.477 1 95.69 307 VAL A O 1
ATOM 2363 N N . TYR A 1 308 ? 14.789 8.555 14.648 1 92.69 308 TYR A N 1
ATOM 2364 C CA . TYR A 1 308 ? 13.398 8.867 14.336 1 92.69 308 TYR A CA 1
ATOM 2365 C C . TYR A 1 308 ? 12.469 7.738 14.789 1 92.69 308 TYR A C 1
ATOM 2367 O O . TYR A 1 308 ? 12.938 6.652 15.141 1 92.69 308 TYR A O 1
ATOM 2375 N N . ARG A 1 309 ? 11.305 8.047 14.844 1 94.5 309 ARG A N 1
ATOM 2376 C CA . ARG A 1 309 ? 10.203 7.137 15.156 1 94.5 309 ARG A CA 1
ATOM 2377 C C . ARG A 1 309 ? 9 7.398 14.258 1 94.5 309 ARG A C 1
ATOM 2379 O O . ARG A 1 309 ? 8.562 8.547 14.109 1 94.5 309 ARG A O 1
ATOM 2386 N N . GLU A 1 310 ? 8.57 6.355 13.633 1 94.38 310 GLU A N 1
ATOM 2387 C CA . GLU A 1 310 ? 7.426 6.461 12.727 1 94.38 310 GLU A CA 1
ATOM 2388 C C . GLU A 1 310 ? 6.293 5.531 13.164 1 94.38 310 GLU A C 1
ATOM 2390 O O . GLU A 1 310 ? 6.535 4.387 13.539 1 94.38 310 GLU A O 1
ATOM 2395 N N . PHE A 1 311 ? 5.105 6.117 13.172 1 95.5 311 PHE A N 1
ATOM 2396 C CA . PHE A 1 311 ? 3.906 5.328 13.422 1 95.5 311 PHE A CA 1
ATOM 2397 C C . PHE A 1 311 ? 3.357 4.754 12.117 1 95.5 311 PHE A C 1
ATOM 2399 O O . PHE A 1 311 ? 2.924 5.504 11.234 1 95.5 311 PHE A O 1
ATOM 2406 N N . LEU A 1 312 ? 3.279 3.393 11.945 1 95 312 LEU A N 1
ATOM 2407 C CA . LEU A 1 312 ? 2.861 2.758 10.695 1 95 312 LEU A CA 1
ATOM 2408 C C . LEU A 1 312 ? 1.469 2.152 10.836 1 95 312 LEU A C 1
ATOM 2410 O O . LEU A 1 312 ? 0.982 1.486 9.922 1 95 312 LEU A O 1
ATOM 2414 N N . GLY A 1 313 ? 0.8 2.352 11.945 1 94.44 313 GLY A N 1
ATOM 2415 C CA . GLY A 1 313 ? -0.464 1.697 12.25 1 94.44 313 GLY A CA 1
ATOM 2416 C C . GLY A 1 313 ? -0.321 0.542 13.227 1 94.44 313 GLY A C 1
ATOM 2417 O O . GLY A 1 313 ? -0.287 0.748 14.438 1 94.44 313 GLY A O 1
ATOM 2418 N N . SER A 1 314 ? -0.018 -0.639 12.602 1 96.06 314 SER A N 1
ATOM 2419 C CA . SER A 1 314 ? 0.109 -1.821 13.453 1 96.06 314 SER A CA 1
ATOM 2420 C C . SER A 1 314 ? 1.517 -1.939 14.023 1 96.06 314 SER A C 1
ATOM 2422 O O . SER A 1 314 ? 1.753 -2.73 14.945 1 96.06 314 SER A O 1
ATOM 2424 N N . LEU A 1 315 ? 2.402 -1.078 13.516 1 96.25 315 LEU A N 1
ATOM 2425 C CA . LEU A 1 315 ? 3.797 -1.126 13.938 1 96.25 315 LEU A CA 1
ATOM 2426 C C . LEU A 1 315 ? 4.328 0.275 14.219 1 96.25 315 LEU A C 1
ATOM 2428 O O . LEU A 1 315 ? 3.77 1.264 13.742 1 96.25 315 LEU A O 1
ATOM 2432 N N . ILE A 1 316 ? 5.305 0.331 15.07 1 96.44 316 ILE A N 1
ATOM 2433 C CA . ILE A 1 316 ? 6.176 1.487 15.234 1 96.44 316 ILE A CA 1
ATOM 2434 C C . ILE A 1 316 ? 7.57 1.163 14.711 1 96.44 316 ILE A C 1
ATOM 2436 O O . ILE A 1 316 ? 8.148 0.126 15.055 1 96.44 316 ILE A O 1
ATOM 2440 N N . ARG A 1 317 ? 8.055 2.041 13.922 1 96.75 317 ARG A N 1
ATOM 2441 C CA . ARG A 1 317 ? 9.398 1.842 13.383 1 96.75 317 ARG A CA 1
ATOM 2442 C C . ARG A 1 317 ? 10.375 2.865 13.953 1 96.75 317 ARG A C 1
ATOM 2444 O O . ARG A 1 317 ? 10.125 4.07 13.898 1 96.75 317 ARG A O 1
ATOM 2451 N N . TYR A 1 318 ? 11.469 2.398 14.453 1 97.25 318 TYR A N 1
ATOM 2452 C CA . TYR A 1 318 ? 12.562 3.244 14.914 1 97.25 318 TYR A CA 1
ATOM 2453 C C . TYR A 1 318 ? 13.703 3.252 13.906 1 97.25 318 TYR A C 1
ATOM 2455 O O . TYR A 1 318 ? 14.055 2.211 13.344 1 97.25 318 TYR A O 1
ATOM 2463 N N . GLY A 1 319 ? 14.117 4.383 13.609 1 96.75 319 GLY A N 1
ATOM 2464 C CA . GLY A 1 319 ? 15.398 4.516 12.945 1 96.75 319 GLY A CA 1
ATOM 2465 C C . GLY A 1 319 ? 16.547 4.727 13.906 1 96.75 319 GLY A C 1
ATOM 2466 O O . GLY A 1 319 ? 16.484 5.594 14.781 1 96.75 319 GLY A O 1
ATOM 2467 N N . VAL A 1 320 ? 17.594 3.939 13.773 1 97.38 320 VAL A N 1
ATOM 2468 C CA . VAL A 1 320 ? 18.703 3.99 14.711 1 97.38 320 VAL A CA 1
ATOM 2469 C C . VAL A 1 320 ? 20.016 4.223 13.945 1 97.38 320 VAL A C 1
ATOM 2471 O O . VAL A 1 320 ? 20.297 3.521 12.969 1 97.38 320 VAL A O 1
ATOM 2474 N N . ASP A 1 321 ? 20.656 5.195 14.312 1 97.38 321 ASP A N 1
ATOM 2475 C CA . ASP A 1 321 ? 22 5.418 13.781 1 97.38 321 ASP A CA 1
ATOM 2476 C C . ASP A 1 321 ? 23.031 4.543 14.508 1 97.38 321 ASP A C 1
ATOM 2478 O O . ASP A 1 321 ? 23.25 4.695 15.711 1 97.38 321 ASP A O 1
ATOM 2482 N N . VAL A 1 322 ? 23.594 3.631 13.828 1 96.5 322 VAL A N 1
ATOM 2483 C CA . VAL A 1 322 ? 24.625 2.734 14.336 1 96.5 322 VAL A CA 1
ATOM 2484 C C . VAL A 1 322 ? 25.938 3 13.617 1 96.5 322 VAL A C 1
ATOM 2486 O O . VAL A 1 322 ? 26.219 2.393 12.578 1 96.5 322 VAL A O 1
ATOM 2489 N N . SER A 1 323 ? 26.812 3.85 14.164 1 94.25 323 SER A N 1
ATOM 2490 C CA . SER A 1 323 ? 28.109 4.195 13.586 1 94.25 323 SER A CA 1
ATOM 2491 C C . SER A 1 323 ? 27.969 4.617 12.133 1 94.25 323 SER A C 1
ATOM 2493 O O . SER A 1 323 ? 28.703 4.125 11.266 1 94.25 323 SER A O 1
ATOM 2495 N N . GLY A 1 324 ? 26.984 5.312 11.82 1 93.44 324 GLY A N 1
ATOM 2496 C CA . GLY A 1 324 ? 26.797 5.824 10.477 1 93.44 324 GLY A CA 1
ATOM 2497 C C . GLY A 1 324 ? 25.844 4.988 9.641 1 93.44 324 GLY A C 1
ATOM 2498 O O . GLY A 1 324 ? 25.438 5.398 8.555 1 93.44 324 GLY A O 1
ATOM 2499 N N . HIS A 1 325 ? 25.562 3.785 10.117 1 94.62 325 HIS A N 1
ATOM 2500 C CA . HIS A 1 325 ? 24.531 2.979 9.461 1 94.62 325 HIS A CA 1
ATOM 2501 C C . HIS A 1 325 ? 23.141 3.324 9.977 1 94.62 325 HIS A C 1
ATOM 2503 O O . HIS A 1 325 ? 22.969 3.588 11.164 1 94.62 325 HIS A O 1
ATOM 2509 N N . HIS A 1 326 ? 22.203 3.387 9.062 1 94.62 326 HIS A N 1
ATOM 2510 C CA . HIS A 1 326 ? 20.812 3.586 9.445 1 94.62 326 HIS A CA 1
ATOM 2511 C C . HIS A 1 326 ? 20.047 2.264 9.484 1 94.62 326 HIS A C 1
ATOM 2513 O O . HIS A 1 326 ? 19.766 1.673 8.438 1 94.62 326 HIS A O 1
ATOM 2519 N N . LEU A 1 327 ? 19.75 1.811 10.68 1 97.31 327 LEU A N 1
ATOM 2520 C CA . LEU A 1 327 ? 19.047 0.55 10.859 1 97.31 327 LEU A CA 1
ATOM 2521 C C . LEU A 1 327 ? 17.625 0.792 11.367 1 97.31 327 LEU A C 1
ATOM 2523 O O . LEU A 1 327 ? 17.391 1.742 12.117 1 97.31 327 LEU A O 1
ATOM 2527 N N . ALA A 1 328 ? 16.766 -0.042 10.961 1 97.06 328 ALA A N 1
ATOM 2528 C CA . ALA A 1 328 ? 15.367 0.066 11.375 1 97.06 328 ALA A CA 1
ATOM 2529 C C . ALA A 1 328 ? 14.992 -1.047 12.344 1 97.06 328 ALA A C 1
ATOM 2531 O O . ALA A 1 328 ? 15.5 -2.168 12.242 1 97.06 328 ALA A O 1
ATOM 2532 N N . VAL A 1 329 ? 14.156 -0.753 13.312 1 97.69 329 VAL A N 1
ATOM 2533 C CA . VAL A 1 329 ? 13.555 -1.696 14.25 1 97.69 329 VAL A CA 1
ATOM 2534 C C . VAL A 1 329 ? 12.039 -1.512 14.266 1 97.69 329 VAL A C 1
ATOM 2536 O O . VAL A 1 329 ? 11.547 -0.39 14.406 1 97.69 329 VAL A O 1
ATOM 2539 N N . ASP A 1 330 ? 11.336 -2.602 14.086 1 97.25 330 ASP A N 1
ATOM 2540 C CA . ASP A 1 330 ? 9.875 -2.557 14.133 1 97.25 330 ASP A CA 1
ATOM 2541 C C . ASP A 1 330 ? 9.352 -3.182 15.422 1 97.25 330 ASP A C 1
ATOM 2543 O O . ASP A 1 330 ? 9.805 -4.258 15.828 1 97.25 330 ASP A O 1
ATOM 2547 N N . GLU A 1 331 ? 8.484 -2.516 16.062 1 96.19 331 GLU A N 1
ATOM 2548 C CA . GLU A 1 331 ? 7.766 -3.043 17.234 1 96.19 331 GLU A CA 1
ATOM 2549 C C . GLU A 1 331 ? 6.258 -3 17.016 1 96.19 331 GLU A C 1
ATOM 2551 O O . GLU A 1 331 ? 5.738 -2.062 16.406 1 96.19 331 GLU A O 1
ATOM 2556 N N . VAL A 1 332 ? 5.609 -4.043 17.5 1 95.94 332 VAL A N 1
ATOM 2557 C CA . VAL A 1 332 ? 4.152 -4.07 17.422 1 95.94 332 VAL A CA 1
ATOM 2558 C C . VAL A 1 332 ? 3.57 -2.918 18.234 1 95.94 332 VAL A C 1
ATOM 2560 O O . VAL A 1 332 ? 4.012 -2.658 19.359 1 95.94 332 VAL A O 1
ATOM 2563 N N . HIS A 1 333 ? 2.654 -2.242 17.641 1 96.44 333 HIS A N 1
ATOM 2564 C CA . HIS A 1 333 ? 1.985 -1.155 18.344 1 96.44 333 HIS A CA 1
ATOM 2565 C C . HIS A 1 333 ? 0.789 -1.668 19.141 1 96.44 333 HIS A C 1
ATOM 2567 O O . HIS A 1 333 ? -0.011 -2.455 18.625 1 96.44 333 HIS A O 1
ATOM 2573 N N . THR A 1 334 ? 0.644 -1.29 20.375 1 95.31 334 THR A N 1
ATOM 2574 C CA . THR A 1 334 ? -0.533 -1.497 21.219 1 95.31 334 THR A CA 1
ATOM 2575 C C . THR A 1 334 ? -0.89 -0.221 21.969 1 95.31 334 THR A C 1
ATOM 2577 O O . THR A 1 334 ? -0.047 0.663 22.141 1 95.31 334 THR A O 1
ATOM 2580 N N . ILE A 1 335 ? -2.137 -0.135 22.328 1 95.12 335 ILE A N 1
ATOM 2581 C CA . ILE A 1 335 ? -2.59 1.032 23.078 1 95.12 335 ILE A CA 1
ATOM 2582 C C . ILE A 1 335 ? -1.794 1.151 24.375 1 95.12 335 ILE A C 1
ATOM 2584 O O . ILE A 1 335 ? -1.641 0.172 25.109 1 95.12 335 ILE A O 1
ATOM 2588 N N . GLY A 1 336 ? -1.29 2.375 24.594 1 92.5 336 GLY A N 1
ATOM 2589 C CA . GLY A 1 336 ? -0.632 2.645 25.859 1 92.5 336 GLY A CA 1
ATOM 2590 C C . GLY A 1 336 ? 0.825 2.225 25.875 1 92.5 336 GLY A C 1
ATOM 2591 O O . GLY A 1 336 ? 1.527 2.441 26.875 1 92.5 336 GLY A O 1
ATOM 2592 N N . LYS A 1 337 ? 1.248 1.59 24.828 1 90.19 337 LYS A N 1
ATOM 2593 C CA . LYS A 1 337 ? 2.637 1.142 24.797 1 90.19 337 LYS A CA 1
ATOM 2594 C C . LYS A 1 337 ? 3.6 2.324 24.859 1 90.19 337 LYS A C 1
ATOM 2596 O O . LYS A 1 337 ? 3.402 3.328 24.172 1 90.19 337 LYS A O 1
ATOM 2601 N N . HIS A 1 338 ? 4.574 2.195 25.688 1 88.75 338 HIS A N 1
ATOM 2602 C CA . HIS A 1 338 ? 5.609 3.215 25.797 1 88.75 338 HIS A CA 1
ATOM 2603 C C . HIS A 1 338 ? 6.629 3.092 24.672 1 88.75 338 HIS A C 1
ATOM 2605 O O . HIS A 1 338 ? 6.988 1.981 24.266 1 88.75 338 HIS A O 1
ATOM 2611 N N . HIS A 1 339 ? 7.047 4.211 24.219 1 90.88 339 HIS A N 1
ATOM 2612 C CA . HIS A 1 339 ? 8 4.227 23.109 1 90.88 339 HIS A CA 1
ATOM 2613 C C . HIS A 1 339 ? 9.328 4.84 23.547 1 90.88 339 HIS A C 1
ATOM 2615 O O . HIS A 1 339 ? 9.367 5.66 24.469 1 90.88 339 HIS A O 1
ATOM 2621 N N . VAL A 1 340 ? 10.336 4.359 22.906 1 92.88 340 VAL A N 1
ATOM 2622 C CA . VAL A 1 340 ? 11.664 4.926 23.125 1 92.88 340 VAL A CA 1
ATOM 2623 C C . VAL A 1 340 ? 11.719 6.336 22.531 1 92.88 340 VAL A C 1
ATOM 2625 O O . VAL A 1 340 ? 11.203 6.582 21.438 1 92.88 340 VAL A O 1
ATOM 2628 N N . GLU A 1 341 ? 12.312 7.227 23.266 1 93.75 341 GLU A N 1
ATOM 2629 C CA . GLU A 1 341 ? 12.391 8.617 22.828 1 93.75 341 GLU A CA 1
ATOM 2630 C C . GLU A 1 341 ? 13.445 8.797 21.734 1 93.75 341 GLU A C 1
ATOM 2632 O O . GLU A 1 341 ? 14.516 8.188 21.797 1 93.75 341 GLU A O 1
ATOM 2637 N N . VAL A 1 342 ? 13.102 9.633 20.859 1 94.44 342 VAL A N 1
ATOM 2638 C CA . VAL A 1 342 ? 14.086 10.016 19.844 1 94.44 342 VAL A CA 1
ATOM 2639 C C . VAL A 1 342 ? 15.273 10.695 20.516 1 94.44 342 VAL A C 1
ATOM 2641 O O . VAL A 1 342 ? 15.094 11.531 21.406 1 94.44 342 VAL A O 1
ATOM 2644 N N . GLY A 1 343 ? 16.422 10.344 20.125 1 95.62 343 GLY A N 1
ATOM 2645 C CA . GLY A 1 343 ? 17.625 10.867 20.734 1 95.62 343 GLY A CA 1
ATOM 2646 C C . GLY A 1 343 ? 18.234 9.93 21.766 1 95.62 343 GLY A C 1
ATOM 2647 O O . GLY A 1 343 ? 19.391 10.094 22.156 1 95.62 343 GLY A O 1
ATOM 2648 N N . SER A 1 344 ? 17.562 8.922 22.188 1 94.62 344 SER A N 1
ATOM 2649 C CA . SER A 1 344 ? 18.016 7.988 23.219 1 94.62 344 SER A CA 1
ATOM 2650 C C . SER A 1 344 ? 19.078 7.047 22.656 1 94.62 344 SER A C 1
ATOM 2652 O O . SER A 1 344 ? 19 6.629 21.5 1 94.62 344 SER A O 1
ATOM 2654 N N . ASN A 1 345 ? 20.047 6.75 23.547 1 95.25 345 ASN A N 1
ATOM 2655 C CA . ASN A 1 345 ? 20.984 5.672 23.25 1 95.25 345 ASN A CA 1
ATOM 2656 C C . ASN A 1 345 ? 20.359 4.301 23.5 1 95.25 345 ASN A C 1
ATOM 2658 O O . ASN A 1 345 ? 19.688 4.102 24.516 1 95.25 345 ASN A O 1
ATOM 2662 N N . VAL A 1 346 ? 20.578 3.395 22.469 1 95.06 346 VAL A N 1
ATOM 2663 C CA . VAL A 1 346 ? 19.953 2.082 22.578 1 95.06 346 VAL A CA 1
ATOM 2664 C C . VAL A 1 346 ? 20.922 1.003 22.109 1 95.06 346 VAL A C 1
ATOM 2666 O O . VAL A 1 346 ? 21.906 1.305 21.438 1 95.06 346 VAL A O 1
ATOM 2669 N N . VAL A 1 347 ? 20.656 -0.239 22.547 1 94.25 347 VAL A N 1
ATOM 2670 C CA . VAL A 1 347 ? 21.328 -1.423 22.016 1 94.25 347 VAL A CA 1
ATOM 2671 C C . VAL A 1 347 ? 20.328 -2.244 21.172 1 94.25 347 VAL A C 1
ATOM 2673 O O . VAL A 1 347 ? 19.25 -2.58 21.656 1 94.25 347 VAL A O 1
ATOM 2676 N N . LEU A 1 348 ? 20.719 -2.461 19.953 1 95.38 348 LEU A N 1
ATOM 2677 C CA . LEU A 1 348 ? 19.953 -3.354 19.094 1 95.38 348 LEU A CA 1
ATOM 2678 C C . LEU A 1 348 ? 20.438 -4.793 19.219 1 95.38 348 LEU A C 1
ATOM 2680 O O . LEU A 1 348 ? 21.656 -5.043 19.25 1 95.38 348 LEU A O 1
ATOM 2684 N N . ARG A 1 349 ? 19.562 -5.688 19.344 1 94.88 349 ARG A N 1
ATOM 2685 C CA . ARG A 1 349 ? 19.875 -7.113 19.391 1 94.88 349 ARG A CA 1
ATOM 2686 C C . ARG A 1 349 ? 19.141 -7.867 18.281 1 94.88 349 ARG A C 1
ATOM 2688 O O . ARG A 1 349 ? 17.922 -7.676 18.094 1 94.88 349 ARG A O 1
ATOM 2695 N N . VAL A 1 350 ? 19.828 -8.688 17.562 1 94.88 350 VAL A N 1
ATOM 2696 C CA . VAL A 1 350 ? 19.25 -9.508 16.5 1 94.88 350 VAL A CA 1
ATOM 2697 C C . VAL A 1 350 ? 19.656 -10.969 16.688 1 94.88 350 VAL A C 1
ATOM 2699 O O . VAL A 1 350 ? 20.844 -11.289 16.703 1 94.88 350 VAL A O 1
ATOM 2702 N N . PRO A 1 351 ? 18.672 -11.883 16.844 1 93.88 351 PRO A N 1
ATOM 2703 C CA . PRO A 1 351 ? 19.062 -13.289 16.891 1 93.88 351 PRO A CA 1
ATOM 2704 C C . PRO A 1 351 ? 19.859 -13.727 15.656 1 93.88 351 PRO A C 1
ATOM 2706 O O . PRO A 1 351 ? 19.484 -13.375 14.531 1 93.88 351 PRO A O 1
ATOM 2709 N N . ARG A 1 352 ? 20.844 -14.5 15.797 1 92.69 352 ARG A N 1
ATOM 2710 C CA . ARG A 1 352 ? 21.719 -14.922 14.711 1 92.69 352 ARG A CA 1
ATOM 2711 C C . ARG A 1 352 ? 20.953 -15.695 13.656 1 92.69 352 ARG A C 1
ATOM 2713 O O . ARG A 1 352 ? 21.234 -15.594 12.461 1 92.69 352 ARG A O 1
ATOM 2720 N N . ASP A 1 353 ? 19.984 -16.406 14.109 1 93.19 353 ASP A N 1
ATOM 2721 C CA . ASP A 1 353 ? 19.219 -17.25 13.188 1 93.19 353 ASP A CA 1
ATOM 2722 C C . ASP A 1 353 ? 18.25 -16.406 12.367 1 93.19 353 ASP A C 1
ATOM 2724 O O . ASP A 1 353 ? 17.547 -16.938 11.5 1 93.19 353 ASP A O 1
ATOM 2728 N N . GLN A 1 354 ? 18.188 -15.094 12.664 1 96.12 354 GLN A N 1
ATOM 2729 C CA . GLN A 1 354 ? 17.344 -14.188 11.898 1 96.12 354 GLN A CA 1
ATOM 2730 C C . GLN A 1 354 ? 18.172 -13.352 10.93 1 96.12 354 GLN A C 1
ATOM 2732 O O . GLN A 1 354 ? 17.656 -12.398 10.328 1 96.12 354 GLN A O 1
ATOM 2737 N N . THR A 1 355 ? 19.406 -13.68 10.797 1 95.38 355 THR A N 1
ATOM 2738 C CA . THR A 1 355 ? 20.312 -12.969 9.891 1 95.38 355 THR A CA 1
ATOM 2739 C C . THR A 1 355 ? 20.656 -13.836 8.688 1 95.38 355 THR A C 1
ATOM 2741 O O . THR A 1 355 ? 20.781 -15.062 8.812 1 95.38 355 THR A O 1
ATOM 2744 N N . VAL A 1 356 ? 20.766 -13.211 7.535 1 95.12 356 VAL A N 1
ATOM 2745 C CA . VAL A 1 356 ? 21.141 -13.906 6.309 1 95.12 356 VAL A CA 1
ATOM 2746 C C . VAL A 1 356 ? 22.281 -13.164 5.617 1 95.12 356 VAL A C 1
ATOM 2748 O O . VAL A 1 356 ? 22.297 -11.93 5.602 1 95.12 356 VAL A O 1
ATOM 2751 N N . LEU A 1 357 ? 23.219 -13.914 5.133 1 94.69 357 LEU A N 1
ATOM 2752 C CA . LEU A 1 357 ? 24.281 -13.367 4.309 1 94.69 357 LEU A CA 1
ATOM 2753 C C . LEU A 1 357 ? 24 -13.586 2.826 1 94.69 357 LEU A C 1
ATOM 2755 O O . LEU A 1 357 ? 23.719 -14.711 2.404 1 94.69 357 LEU A O 1
ATOM 2759 N N . VAL A 1 358 ? 24 -12.484 2.088 1 94.69 358 VAL A N 1
ATOM 2760 C CA . VAL A 1 358 ? 23.703 -12.617 0.665 1 94.69 358 VAL A CA 1
ATOM 2761 C C . VAL A 1 358 ? 24.859 -12.047 -0.156 1 94.69 358 VAL A C 1
ATOM 2763 O O . VAL A 1 358 ? 25.641 -11.25 0.349 1 94.69 358 VAL A O 1
ATOM 2766 N N . ALA A 1 359 ? 24.891 -12.5 -1.344 1 87.31 359 ALA A N 1
ATOM 2767 C CA . ALA A 1 359 ? 25.922 -12.008 -2.248 1 87.31 359 ALA A CA 1
ATOM 2768 C C . ALA A 1 359 ? 25.672 -10.562 -2.643 1 87.31 359 ALA A C 1
ATOM 2770 O O . ALA A 1 359 ? 24.531 -10.094 -2.617 1 87.31 359 ALA A O 1
ATOM 2771 N N . ALA A 1 360 ? 26.781 -9.93 -2.838 1 77.25 360 ALA A N 1
ATOM 2772 C CA . ALA A 1 360 ? 26.688 -8.523 -3.242 1 77.25 360 ALA A CA 1
ATOM 2773 C C . ALA A 1 360 ? 26.047 -8.391 -4.617 1 77.25 360 ALA A C 1
ATOM 2775 O O . ALA A 1 360 ? 26.172 -9.281 -5.465 1 77.25 360 ALA A O 1
ATOM 2776 N N . MET B 1 1 ? 17.688 32.531 1.6 1 36.97 1 MET B N 1
ATOM 2777 C CA . MET B 1 1 ? 17.047 31.547 2.457 1 36.97 1 MET B CA 1
ATOM 2778 C C . MET B 1 1 ? 15.539 31.516 2.234 1 36.97 1 MET B C 1
ATOM 2780 O O . MET B 1 1 ? 14.891 32.562 2.232 1 36.97 1 MET B O 1
ATOM 2784 N N . LEU B 1 2 ? 15.109 30.625 1.316 1 46.53 2 LEU B N 1
ATOM 2785 C CA . LEU B 1 2 ? 13.656 30.562 1.222 1 46.53 2 LEU B CA 1
ATOM 2786 C C . LEU B 1 2 ? 13.016 30.719 2.596 1 46.53 2 LEU B C 1
ATOM 2788 O O . LEU B 1 2 ? 12.969 29.75 3.377 1 46.53 2 LEU B O 1
ATOM 2792 N N . ASN B 1 3 ? 13.508 31.641 3.301 1 44.31 3 ASN B N 1
ATOM 2793 C CA . ASN B 1 3 ? 12.977 31.984 4.613 1 44.31 3 ASN B CA 1
ATOM 2794 C C . ASN B 1 3 ? 11.461 32.125 4.578 1 44.31 3 ASN B C 1
ATOM 2796 O O . ASN B 1 3 ? 10.93 33.031 3.91 1 44.31 3 ASN B O 1
ATOM 2800 N N . ASN B 1 4 ? 10.82 31.141 4.355 1 49.19 4 ASN B N 1
ATOM 2801 C CA . ASN B 1 4 ? 9.367 31.219 4.285 1 49.19 4 ASN B CA 1
ATOM 2802 C C . ASN B 1 4 ? 8.805 32.156 5.367 1 49.19 4 ASN B C 1
ATOM 2804 O O . ASN B 1 4 ? 9.125 31.984 6.547 1 49.19 4 ASN B O 1
ATOM 2808 N N . SER B 1 5 ? 8.477 33.281 4.992 1 53 5 SER B N 1
ATOM 2809 C CA . SER B 1 5 ? 7.535 34.125 5.711 1 53 5 SER B CA 1
ATOM 2810 C C . SER B 1 5 ? 6.598 33.281 6.582 1 53 5 SER B C 1
ATOM 2812 O O . SER B 1 5 ? 6.57 32.062 6.477 1 53 5 SER B O 1
ATOM 2814 N N . GLU B 1 6 ? 5.641 33.906 7.312 1 68.19 6 GLU B N 1
ATOM 2815 C CA . GLU B 1 6 ? 4.672 33.594 8.352 1 68.19 6 GLU B CA 1
ATOM 2816 C C . GLU B 1 6 ? 3.688 32.531 7.875 1 68.19 6 GLU B C 1
ATOM 2818 O O . GLU B 1 6 ? 2.791 32.812 7.078 1 68.19 6 GLU B O 1
ATOM 2823 N N . SER B 1 7 ? 4.078 31.25 7.906 1 75.38 7 SER B N 1
ATOM 2824 C CA . SER B 1 7 ? 3.111 30.188 7.676 1 75.38 7 SER B CA 1
ATOM 2825 C C . SER B 1 7 ? 1.752 30.531 8.273 1 75.38 7 SER B C 1
ATOM 2827 O O . SER B 1 7 ? 1.675 31.203 9.305 1 75.38 7 SER B O 1
ATOM 2829 N N . LYS B 1 8 ? 0.771 30.281 7.41 1 83.94 8 LYS B N 1
ATOM 2830 C CA . LYS B 1 8 ? -0.586 30.578 7.848 1 83.94 8 LYS B CA 1
ATOM 2831 C C . LYS B 1 8 ? -1.411 29.312 8.016 1 83.94 8 LYS B C 1
ATOM 2833 O O . LYS B 1 8 ? -1.151 28.297 7.359 1 83.94 8 LYS B O 1
ATOM 2838 N N . GLY B 1 9 ? -2.24 29.422 8.898 1 93.81 9 GLY B N 1
ATOM 2839 C CA . GLY B 1 9 ? -3.203 28.344 9.07 1 93.81 9 GLY B CA 1
ATOM 2840 C C . GLY B 1 9 ? -4.383 28.438 8.125 1 93.81 9 GLY B C 1
ATOM 2841 O O . GLY B 1 9 ? -4.457 29.359 7.309 1 93.81 9 GLY B O 1
ATOM 2842 N N . ILE B 1 10 ? -5.164 27.438 8.086 1 96.94 10 ILE B N 1
ATOM 2843 C CA . ILE B 1 10 ? -6.367 27.391 7.2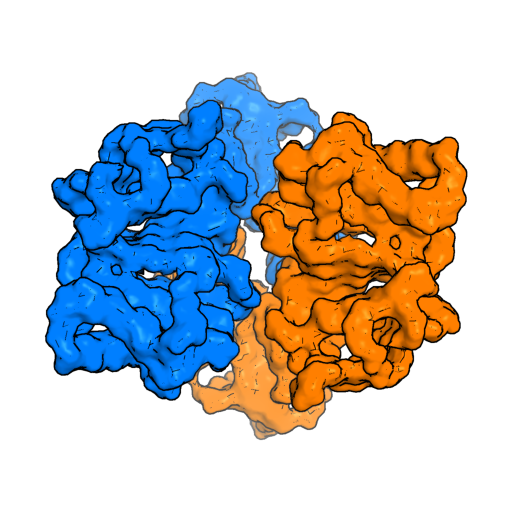62 1 96.94 10 ILE B CA 1
ATOM 2844 C C . ILE B 1 10 ? -7.586 27.141 8.141 1 96.94 10 ILE B C 1
ATOM 2846 O O . ILE B 1 10 ? -7.539 26.312 9.055 1 96.94 10 ILE B O 1
ATOM 2850 N N . LYS B 1 11 ? -8.609 27.922 7.906 1 97.62 11 LYS B N 1
ATOM 2851 C CA . LYS B 1 11 ? -9.891 27.703 8.562 1 97.62 11 LYS B CA 1
ATOM 2852 C C . LYS B 1 11 ? -10.992 27.422 7.539 1 97.62 11 LYS B C 1
ATOM 2854 O O . LYS B 1 11 ? -11.211 28.234 6.629 1 97.62 11 LYS B O 1
ATOM 2859 N N . ILE B 1 12 ? -11.547 26.266 7.656 1 97.62 12 ILE B N 1
ATOM 2860 C CA . ILE B 1 12 ? -12.688 25.875 6.836 1 97.62 12 ILE B CA 1
ATOM 2861 C C . ILE B 1 12 ? -13.961 25.906 7.676 1 97.62 12 ILE B C 1
ATOM 2863 O O . ILE B 1 12 ? -14.062 25.203 8.68 1 97.62 12 ILE B O 1
ATOM 2867 N N . GLN B 1 13 ? -14.922 26.734 7.23 1 97.88 13 GLN B N 1
ATOM 2868 C CA . GLN B 1 13 ? -16.125 26.938 8.023 1 97.88 13 GLN B CA 1
ATOM 2869 C C . GLN B 1 13 ? -17.375 26.547 7.23 1 97.88 13 GLN B C 1
ATOM 2871 O O . GLN B 1 13 ? -17.828 27.297 6.371 1 97.88 13 GLN B O 1
ATOM 2876 N N . ASN B 1 14 ? -17.938 25.422 7.57 1 97.44 14 ASN B N 1
ATOM 2877 C CA . ASN B 1 14 ? -19.203 24.938 7.035 1 97.44 14 ASN B CA 1
ATOM 2878 C C . ASN B 1 14 ? -19.203 24.922 5.508 1 97.44 14 ASN B C 1
ATOM 2880 O O . ASN B 1 14 ? -20.125 25.438 4.875 1 97.44 14 ASN B O 1
ATOM 2884 N N . VAL B 1 15 ? -18.234 24.438 4.973 1 97 15 VAL B N 1
ATOM 2885 C CA . VAL B 1 15 ? -18.062 24.438 3.523 1 97 15 VAL B CA 1
ATOM 2886 C C . VAL B 1 15 ? -18.891 23.297 2.902 1 97 15 VAL B C 1
ATOM 2888 O O . VAL B 1 15 ? -18.797 22.156 3.338 1 97 15 VAL B O 1
ATOM 2891 N N . GLY B 1 16 ? -19.656 23.641 1.986 1 96.44 16 GLY B N 1
ATOM 2892 C CA . GLY B 1 16 ? -20.438 22.703 1.184 1 96.44 16 GLY B CA 1
ATOM 2893 C C . GLY B 1 16 ? -20.219 22.875 -0.307 1 96.44 16 GLY B C 1
ATOM 2894 O O . GLY B 1 16 ? -20 23.984 -0.786 1 96.44 16 GLY B O 1
ATOM 2895 N N . LEU B 1 17 ? -20.219 21.781 -1.016 1 95.12 17 LEU B N 1
ATOM 2896 C CA . LEU B 1 17 ? -20.047 21.812 -2.463 1 95.12 17 LEU B CA 1
ATOM 2897 C C . LEU B 1 17 ? -20.859 20.719 -3.139 1 95.12 17 LEU B C 1
ATOM 2899 O O . LEU B 1 17 ? -20.891 19.578 -2.676 1 95.12 17 LEU B O 1
ATOM 2903 N N . SER B 1 18 ? -21.531 21.109 -4.156 1 91.5 18 SER B N 1
ATOM 2904 C CA . SER B 1 18 ? -22.359 20.172 -4.922 1 91.5 18 SER B CA 1
ATOM 2905 C C . SER B 1 18 ? -22.062 20.281 -6.414 1 91.5 18 SER B C 1
ATOM 2907 O O . SER B 1 18 ? -21.688 21.344 -6.906 1 91.5 18 SER B O 1
ATOM 2909 N N . PHE B 1 19 ? -22.109 19.141 -7.078 1 86.94 19 PHE B N 1
ATOM 2910 C CA . PHE B 1 19 ? -22.094 19.078 -8.531 1 86.94 19 PHE B CA 1
ATOM 2911 C C . PHE B 1 19 ? -23.422 18.562 -9.062 1 86.94 19 PHE B C 1
ATOM 2913 O O . PHE B 1 19 ? -23.719 17.375 -8.953 1 86.94 19 PHE B O 1
ATOM 2920 N N . GLY B 1 20 ? -24.172 19.406 -9.617 1 83.94 20 GLY B N 1
ATOM 2921 C CA . GLY B 1 20 ? -25.547 19.031 -9.938 1 83.94 20 GLY B CA 1
ATOM 2922 C C . GLY B 1 20 ? -26.359 18.641 -8.719 1 83.94 20 GLY B C 1
ATOM 2923 O O . GLY B 1 20 ? -26.453 19.391 -7.75 1 83.94 20 GLY B O 1
ATOM 2924 N N . GLU B 1 21 ? -26.844 17.391 -8.852 1 85.88 21 GLU B N 1
ATOM 2925 C CA . GLU B 1 21 ? -27.703 16.891 -7.77 1 85.88 21 GLU B CA 1
ATOM 2926 C C . GLU B 1 21 ? -26.875 16.172 -6.707 1 85.88 21 GLU B C 1
ATOM 2928 O O . GLU B 1 21 ? -27.391 15.836 -5.637 1 85.88 21 GLU B O 1
ATOM 2933 N N . THR B 1 22 ? -25.641 16.062 -6.965 1 87.12 22 THR B N 1
ATOM 2934 C CA . THR B 1 22 ? -24.812 15.266 -6.059 1 87.12 22 THR B CA 1
ATOM 2935 C C . THR B 1 22 ? -24.062 16.172 -5.082 1 87.12 22 THR B C 1
ATOM 2937 O O . THR B 1 22 ? -23.25 16.984 -5.496 1 87.12 22 THR B O 1
ATOM 2940 N N . GLU B 1 23 ? -24.359 16.031 -3.809 1 92.06 23 GLU B N 1
ATOM 2941 C CA . GLU B 1 23 ? -23.641 16.75 -2.766 1 92.06 23 GLU B CA 1
ATOM 2942 C C . GLU B 1 23 ? -22.359 16.016 -2.389 1 92.06 23 GLU B C 1
ATOM 2944 O O . GLU B 1 23 ? -22.391 14.922 -1.834 1 92.06 23 GLU B O 1
ATOM 2949 N N . VAL B 1 24 ? -21.234 16.656 -2.627 1 92.56 24 VAL B N 1
ATOM 2950 C CA . VAL B 1 24 ? -19.938 16.016 -2.459 1 92.56 24 VAL B CA 1
ATOM 2951 C C . VAL B 1 24 ? -19.328 16.391 -1.107 1 92.56 24 VAL B C 1
ATOM 2953 O O . VAL B 1 24 ? -18.734 15.562 -0.432 1 92.56 24 VAL B O 1
ATOM 2956 N N . LEU B 1 25 ? -19.422 17.641 -0.718 1 96.31 25 LEU B N 1
ATOM 2957 C CA . LEU B 1 25 ? -19 18.109 0.594 1 96.31 25 LEU B CA 1
ATOM 2958 C C . LEU B 1 25 ? -20.203 18.609 1.4 1 96.31 25 LEU B C 1
ATOM 2960 O O . LEU B 1 25 ? -21 19.406 0.91 1 96.31 25 LEU B O 1
ATOM 2964 N N . LYS B 1 26 ? -20.328 18.109 2.611 1 97.12 26 LYS B N 1
ATOM 2965 C CA . LYS B 1 26 ? -21.5 18.391 3.441 1 97.12 26 LYS B CA 1
ATOM 2966 C C . LYS B 1 26 ? -21.109 19.141 4.711 1 97.12 26 LYS B C 1
ATOM 2968 O O . LYS B 1 26 ? -20.938 18.531 5.77 1 97.12 26 LYS B O 1
ATOM 2973 N N . ARG B 1 27 ? -21.047 20.469 4.699 1 95.06 27 ARG B N 1
ATOM 2974 C CA . ARG B 1 27 ? -20.812 21.375 5.812 1 95.06 27 ARG B CA 1
ATOM 2975 C C . ARG B 1 27 ? -19.531 21.016 6.551 1 95.06 27 ARG B C 1
ATOM 2977 O O . ARG B 1 27 ? -19.531 20.812 7.77 1 95.06 27 ARG B O 1
ATOM 2984 N N . VAL B 1 28 ? -18.453 21 5.812 1 97.31 28 VAL B N 1
ATOM 2985 C CA . VAL B 1 28 ? -17.156 20.609 6.344 1 97.31 28 VAL B CA 1
ATOM 2986 C C . VAL B 1 28 ? -16.547 21.781 7.137 1 97.31 28 VAL B C 1
ATOM 2988 O O . VAL B 1 28 ? -16.516 22.906 6.652 1 97.31 28 VAL B O 1
ATOM 2991 N N . SER B 1 29 ? -16.203 21.547 8.359 1 98.25 29 SER B N 1
ATOM 2992 C CA . SER B 1 29 ? -15.5 22.5 9.195 1 98.25 29 SER B CA 1
ATOM 2993 C C . SER B 1 29 ? -14.195 21.922 9.734 1 98.25 29 SER B C 1
ATOM 2995 O O . SER B 1 29 ? -14.172 20.781 10.195 1 98.25 29 SER B O 1
ATOM 2997 N N . LEU B 1 30 ? -13.141 22.688 9.617 1 97.56 30 LEU B N 1
ATOM 2998 C CA . LEU B 1 30 ? -11.82 22.188 9.977 1 97.56 30 LEU B CA 1
ATOM 2999 C C . LEU B 1 30 ? -10.844 23.344 10.18 1 97.56 30 LEU B C 1
ATOM 3001 O O . LEU B 1 30 ? -10.914 24.359 9.477 1 97.56 30 LEU B O 1
ATOM 3005 N N . GLU B 1 31 ? -10.008 23.203 11.102 1 97.75 31 GLU B N 1
ATOM 3006 C CA . GLU B 1 31 ? -8.938 24.172 11.32 1 97.75 31 GLU B CA 1
ATOM 3007 C C . GLU B 1 31 ? -7.566 23.516 11.25 1 97.75 31 GLU B C 1
ATOM 3009 O O . GLU B 1 31 ? -7.336 22.484 11.883 1 97.75 31 GLU B O 1
ATOM 3014 N N . ILE B 1 32 ? -6.73 24.047 10.477 1 97.81 32 ILE B N 1
ATOM 3015 C CA . ILE B 1 32 ? -5.352 23.594 10.32 1 97.81 32 ILE B CA 1
ATOM 3016 C C . ILE B 1 32 ? -4.395 24.672 10.844 1 97.81 32 ILE B C 1
ATOM 3018 O O . ILE B 1 32 ? -4.504 25.844 10.469 1 97.81 32 ILE B O 1
ATOM 3022 N N . GLU B 1 33 ? -3.443 24.297 11.664 1 97.06 33 GLU B N 1
ATOM 3023 C CA . GLU B 1 33 ? -2.523 25.234 12.305 1 97.06 33 GLU B CA 1
ATOM 3024 C C . GLU B 1 33 ? -1.385 25.625 11.359 1 97.06 33 GLU B C 1
ATOM 3026 O O . GLU B 1 33 ? -1.028 24.859 10.461 1 97.06 33 GLU B O 1
ATOM 3031 N N . PRO B 1 34 ? -0.856 26.844 11.625 1 96.06 34 PRO B N 1
ATOM 3032 C CA . PRO B 1 34 ? 0.319 27.219 10.836 1 96.06 34 PRO B CA 1
ATOM 3033 C C . PRO B 1 34 ? 1.465 26.219 10.977 1 96.06 34 PRO B C 1
ATOM 3035 O O . PRO B 1 34 ? 1.703 25.688 12.07 1 96.06 34 PRO B O 1
ATOM 3038 N N . SER B 1 35 ? 2.076 25.891 9.859 1 95.5 35 SER B N 1
ATOM 3039 C CA . SER B 1 35 ? 3.264 25.047 9.773 1 95.5 35 SER B CA 1
ATOM 3040 C C . SER B 1 35 ? 2.934 23.594 10.094 1 95.5 35 SER B C 1
ATOM 3042 O O . SER B 1 35 ? 3.832 22.781 10.32 1 95.5 35 SER B O 1
ATOM 3044 N N . GLU B 1 36 ? 1.698 23.312 10.078 1 96.75 36 GLU B N 1
ATOM 3045 C CA . GLU B 1 36 ? 1.24 21.953 10.344 1 96.75 36 GLU B CA 1
ATOM 3046 C C . GLU B 1 36 ? 1.271 21.109 9.07 1 96.75 36 GLU B C 1
ATOM 3048 O O . GLU B 1 36 ? 0.967 21.594 7.984 1 96.75 36 GLU B O 1
ATOM 3053 N N . PHE B 1 37 ? 1.754 19.844 9.188 1 97.62 37 PHE B N 1
ATOM 3054 C CA . PHE B 1 37 ? 1.523 18.844 8.141 1 97.62 37 PHE B CA 1
ATOM 3055 C C . PHE B 1 37 ? 0.208 18.109 8.375 1 97.62 37 PHE B C 1
ATOM 3057 O O . PHE B 1 37 ? 0.106 17.281 9.281 1 97.62 37 PHE B O 1
ATOM 3064 N N . PHE B 1 38 ? -0.759 18.422 7.551 1 98.44 38 PHE B N 1
ATOM 3065 C CA . PHE B 1 38 ? -2.117 17.938 7.758 1 98.44 38 PHE B CA 1
ATOM 3066 C C . PHE B 1 38 ? -2.547 17.031 6.613 1 98.44 38 PHE B C 1
ATOM 3068 O O . PHE B 1 38 ? -2.391 17.375 5.441 1 98.44 38 PHE B O 1
ATOM 3075 N N . ALA B 1 39 ? -3.127 15.844 6.922 1 98.19 39 ALA B N 1
ATOM 3076 C CA . ALA B 1 39 ? -3.535 14.914 5.871 1 98.19 39 ALA B CA 1
ATOM 3077 C C . ALA B 1 39 ? -5.055 14.82 5.781 1 98.19 39 ALA B C 1
ATOM 3079 O O . ALA B 1 39 ? -5.742 14.812 6.805 1 98.19 39 ALA B O 1
ATOM 3080 N N . PHE B 1 40 ? -5.555 14.867 4.582 1 97.94 40 PHE B N 1
ATOM 3081 C CA . PHE B 1 40 ? -6.902 14.398 4.277 1 97.94 40 PHE B CA 1
ATOM 3082 C C . PHE B 1 40 ? -6.883 12.938 3.863 1 97.94 40 PHE B C 1
ATOM 3084 O O . PHE B 1 40 ? -6.293 12.578 2.838 1 97.94 40 PHE B O 1
ATOM 3091 N N . LEU B 1 41 ? -7.512 12.117 4.672 1 96.25 41 LEU B N 1
ATOM 3092 C CA . LEU B 1 41 ? -7.535 10.68 4.426 1 96.25 41 LEU B CA 1
ATOM 3093 C C . LEU B 1 41 ? -8.969 10.18 4.273 1 96.25 41 LEU B C 1
ATOM 3095 O O . LEU B 1 41 ? -9.867 10.633 4.984 1 96.25 41 LEU B O 1
ATOM 3099 N N . GLY B 1 42 ? -9.188 9.25 3.393 1 92.88 42 GLY B N 1
ATOM 3100 C CA . GLY B 1 42 ? -10.508 8.672 3.164 1 92.88 42 GLY B CA 1
ATOM 3101 C C . GLY B 1 42 ? -10.57 7.82 1.913 1 92.88 42 GLY B C 1
ATOM 3102 O O . GLY B 1 42 ? -9.633 7.797 1.119 1 92.88 42 GLY B O 1
ATOM 3103 N N . PRO B 1 43 ? -11.68 7.082 1.773 1 88.69 43 PRO B N 1
ATOM 3104 C CA . PRO B 1 43 ? -11.852 6.266 0.569 1 88.69 43 PRO B CA 1
ATOM 3105 C C . PRO B 1 43 ? -12.008 7.109 -0.695 1 88.69 43 PRO B C 1
ATOM 3107 O O . PRO B 1 43 ? -12.148 8.328 -0.613 1 88.69 43 PRO B O 1
ATOM 3110 N N . SER B 1 44 ? -11.859 6.402 -1.794 1 81.94 44 SER B N 1
ATOM 3111 C CA . SER B 1 44 ? -12.109 7.086 -3.057 1 81.94 44 SER B CA 1
ATOM 3112 C C . SER B 1 44 ? -13.516 7.68 -3.092 1 81.94 44 SER B C 1
ATOM 3114 O O . SER B 1 44 ? -14.477 7.047 -2.648 1 81.94 44 SER B O 1
ATOM 3116 N N . GLY B 1 45 ? -13.609 8.836 -3.527 1 83.06 45 GLY B N 1
ATOM 3117 C CA . GLY B 1 45 ? -14.914 9.477 -3.668 1 83.06 45 GLY B CA 1
ATOM 3118 C C . GLY B 1 45 ? -15.383 10.148 -2.391 1 83.06 45 GLY B C 1
ATOM 3119 O O . GLY B 1 45 ? -16.531 10.617 -2.316 1 83.06 45 GLY B O 1
ATOM 3120 N N . SER B 1 46 ? -14.531 10.258 -1.405 1 91.06 46 SER B N 1
ATOM 3121 C CA . SER B 1 46 ? -14.961 10.797 -0.119 1 91.06 46 SER B CA 1
ATOM 3122 C C . SER B 1 46 ? -14.953 12.32 -0.131 1 91.06 46 SER B C 1
ATOM 3124 O O . SER B 1 46 ? -15.422 12.961 0.815 1 91.06 46 SER B O 1
ATOM 3126 N N . GLY B 1 47 ? -14.352 12.938 -1.12 1 93.06 47 GLY B N 1
ATOM 3127 C CA . GLY B 1 47 ? -14.383 14.383 -1.245 1 93.06 47 GLY B CA 1
ATOM 3128 C C . GLY B 1 47 ? -13.047 15.039 -0.947 1 93.06 47 GLY B C 1
ATOM 3129 O O . GLY B 1 47 ? -12.945 16.266 -0.922 1 93.06 47 GLY B O 1
ATOM 3130 N N . LYS B 1 48 ? -12.016 14.273 -0.7 1 94.88 48 LYS B N 1
ATOM 3131 C CA . LYS B 1 48 ? -10.711 14.797 -0.309 1 94.88 48 LYS B CA 1
ATOM 3132 C C . LYS B 1 48 ? -10.172 15.773 -1.352 1 94.88 48 LYS B C 1
ATOM 3134 O O . LYS B 1 48 ? -9.828 16.906 -1.025 1 94.88 48 LYS B O 1
ATOM 3139 N N . SER B 1 49 ? -10.141 15.328 -2.631 1 92.19 49 SER B N 1
ATOM 3140 C CA . SER B 1 49 ? -9.617 16.156 -3.711 1 92.19 49 SER B CA 1
ATOM 3141 C C . SER B 1 49 ? -10.5 17.375 -3.959 1 92.19 49 SER B C 1
ATOM 3143 O O . SER B 1 49 ? -10.008 18.453 -4.258 1 92.19 49 SER B O 1
ATOM 3145 N N . THR B 1 50 ? -11.781 17.188 -3.838 1 93.81 50 THR B N 1
ATOM 3146 C CA . THR B 1 50 ? -12.719 18.297 -3.994 1 93.81 50 THR B CA 1
ATOM 3147 C C . THR B 1 50 ? -12.469 19.375 -2.945 1 93.81 50 THR B C 1
ATOM 3149 O O . THR B 1 50 ? -12.453 20.562 -3.264 1 93.81 50 THR B O 1
ATOM 3152 N N . LEU B 1 51 ? -12.266 18.938 -1.743 1 96.25 51 LEU B N 1
ATOM 3153 C CA . LEU B 1 51 ? -11.984 19.875 -0.667 1 96.25 51 LEU B CA 1
ATOM 3154 C C . LEU B 1 51 ? -10.664 20.594 -0.917 1 96.25 51 LEU B C 1
ATOM 3156 O O . LEU B 1 51 ? -10.578 21.812 -0.751 1 96.25 51 LEU B O 1
ATOM 3160 N N . LEU B 1 52 ? -9.641 19.844 -1.321 1 96.44 52 LEU B N 1
ATOM 3161 C CA . LEU B 1 52 ? -8.336 20.422 -1.609 1 96.44 52 LEU B CA 1
ATOM 3162 C C . LEU B 1 52 ? -8.43 21.453 -2.723 1 96.44 52 LEU B C 1
ATOM 3164 O O . LEU B 1 52 ? -7.852 22.547 -2.621 1 96.44 52 LEU B O 1
ATOM 3168 N N . ARG B 1 53 ? -9.148 21.188 -3.717 1 94.88 53 ARG B N 1
ATOM 3169 C CA . ARG B 1 53 ? -9.328 22.078 -4.852 1 94.88 53 ARG B CA 1
ATOM 3170 C C . ARG B 1 53 ? -10.117 23.328 -4.441 1 94.88 53 ARG B C 1
ATOM 3172 O O . ARG B 1 53 ? -9.852 24.422 -4.938 1 94.88 53 ARG B O 1
ATOM 3179 N N . ALA B 1 54 ? -11.078 23.094 -3.59 1 95.88 54 ALA B N 1
ATOM 3180 C CA . ALA B 1 54 ? -11.828 24.234 -3.074 1 95.88 54 ALA B CA 1
ATOM 3181 C C . ALA B 1 54 ? -10.906 25.219 -2.344 1 95.88 54 ALA B C 1
ATOM 3183 O O . ALA B 1 54 ? -11.047 26.438 -2.475 1 95.88 54 ALA B O 1
ATOM 3184 N N . ILE B 1 55 ? -9.977 24.672 -1.607 1 96.38 55 ILE B N 1
ATOM 3185 C CA . ILE B 1 55 ? -9.008 25.5 -0.897 1 96.38 55 ILE B CA 1
ATOM 3186 C C . ILE B 1 55 ? -8.125 26.25 -1.901 1 96.38 55 ILE B C 1
ATOM 3188 O O . ILE B 1 55 ? -7.836 27.422 -1.727 1 96.38 55 ILE B O 1
ATOM 3192 N N . ALA B 1 56 ? -7.785 25.578 -2.949 1 95.12 56 ALA B N 1
ATOM 3193 C CA . ALA B 1 56 ? -6.906 26.141 -3.975 1 95.12 56 ALA B CA 1
ATOM 3194 C C . ALA B 1 56 ? -7.664 27.109 -4.879 1 95.12 56 ALA B C 1
ATOM 3196 O O . ALA B 1 56 ? -7.055 27.875 -5.629 1 95.12 56 ALA B O 1
ATOM 3197 N N . GLY B 1 57 ? -8.945 27.031 -4.883 1 94.69 57 GLY B N 1
ATOM 3198 C CA . GLY B 1 57 ? -9.766 27.938 -5.672 1 94.69 57 GLY B CA 1
ATOM 3199 C C . GLY B 1 57 ? -10.172 27.359 -7.012 1 94.69 57 GLY B C 1
ATOM 3200 O O . GLY B 1 57 ? -10.609 28.094 -7.902 1 94.69 57 GLY B O 1
ATOM 3201 N N . PHE B 1 58 ? -10 26.047 -7.086 1 91.94 58 PHE B N 1
ATOM 3202 C CA . PHE B 1 58 ? -10.414 25.391 -8.312 1 91.94 58 PHE B CA 1
ATOM 3203 C C . PHE B 1 58 ? -11.828 24.828 -8.172 1 91.94 58 PHE B C 1
ATOM 3205 O O . PHE B 1 58 ? -12.195 24.312 -7.113 1 91.94 58 PHE B O 1
ATOM 3212 N N . GLY B 1 59 ? -12.641 24.953 -9.305 1 87.12 59 GLY B N 1
ATOM 3213 C CA . GLY B 1 59 ? -14 24.422 -9.289 1 87.12 59 GLY B CA 1
ATOM 3214 C C . GLY B 1 59 ? -15.031 25.453 -8.891 1 87.12 59 GLY B C 1
ATOM 3215 O O . GLY B 1 59 ? -14.742 26.656 -8.875 1 87.12 59 GLY B O 1
ATOM 3216 N N . PRO B 1 60 ? -16.266 25.047 -8.602 1 90.94 60 PRO B N 1
ATOM 3217 C CA . PRO B 1 60 ? -17.328 25.969 -8.211 1 90.94 60 PRO B CA 1
ATOM 3218 C C . PRO B 1 60 ? -17.094 26.594 -6.828 1 90.94 60 PRO B C 1
ATOM 3220 O O . PRO B 1 60 ? -16.391 26 -6.004 1 90.94 60 PRO B O 1
ATOM 3223 N N . THR B 1 61 ? -17.719 27.766 -6.633 1 92.69 61 THR B N 1
ATOM 3224 C CA . THR B 1 61 ? -17.625 28.422 -5.332 1 92.69 61 THR B CA 1
ATOM 3225 C C . THR B 1 61 ? -18.406 27.656 -4.281 1 92.69 61 THR B C 1
ATOM 3227 O O . THR B 1 61 ? -19.609 27.391 -4.457 1 92.69 61 THR B O 1
ATOM 3230 N N . PRO B 1 62 ? -17.734 27.281 -3.283 1 95.38 62 PRO B N 1
ATOM 3231 C CA . PRO B 1 62 ? -18.422 26.531 -2.229 1 95.38 62 PRO B CA 1
ATOM 3232 C C . PRO B 1 62 ? -19.297 27.438 -1.347 1 95.38 62 PRO B C 1
ATOM 3234 O O . PRO B 1 62 ? -19.141 28.656 -1.364 1 95.38 62 PRO B O 1
ATOM 3237 N N . THR B 1 63 ? -20.281 26.812 -0.7 1 96.12 63 THR B N 1
ATOM 3238 C CA . THR B 1 63 ? -20.922 27.484 0.428 1 96.12 63 THR B CA 1
ATOM 3239 C C . THR B 1 63 ? -20 27.5 1.644 1 96.12 63 THR B C 1
ATOM 3241 O O . THR B 1 63 ? -19 26.766 1.684 1 96.12 63 THR B O 1
ATOM 3244 N N . GLY B 1 64 ? -20.219 28.375 2.576 1 97.44 64 GLY B N 1
ATOM 3245 C CA . GLY B 1 64 ? -19.328 28.516 3.723 1 97.44 64 GLY B CA 1
ATOM 3246 C C . GLY B 1 64 ? -18.156 29.438 3.465 1 97.44 64 GLY B C 1
ATOM 3247 O O . GLY B 1 64 ? -18.25 30.344 2.627 1 97.44 64 GLY B O 1
ATOM 3248 N N . ARG B 1 65 ? -17.109 29.234 4.332 1 97.56 65 ARG B N 1
ATOM 3249 C CA . ARG B 1 65 ? -15.961 30.125 4.203 1 97.56 65 ARG B CA 1
ATOM 3250 C C . ARG B 1 65 ? -14.656 29.344 4.324 1 97.56 65 ARG B C 1
ATOM 3252 O O . ARG B 1 65 ? -14.562 28.391 5.094 1 97.56 65 ARG B O 1
ATOM 3259 N N . ILE B 1 66 ? -13.734 29.781 3.562 1 97.5 66 ILE B N 1
ATOM 3260 C CA . ILE B 1 66 ? -12.367 29.281 3.65 1 97.5 66 ILE B CA 1
ATOM 3261 C C . ILE B 1 66 ? -11.414 30.453 3.902 1 97.5 66 ILE B C 1
ATOM 3263 O O . ILE B 1 66 ? -11.375 31.406 3.125 1 97.5 66 ILE B O 1
ATOM 3267 N N . LEU B 1 67 ? -10.68 30.344 4.934 1 97.5 67 LEU B N 1
ATOM 3268 C CA . LEU B 1 67 ? -9.719 31.375 5.273 1 97.5 67 LEU B CA 1
ATOM 3269 C C . LEU B 1 67 ? -8.297 30.828 5.242 1 97.5 67 LEU B C 1
ATOM 3271 O O . LEU B 1 67 ? -8.031 29.75 5.77 1 97.5 67 LEU B O 1
ATOM 3275 N N . VAL B 1 68 ? -7.453 31.531 4.652 1 95.5 68 VAL B N 1
ATOM 3276 C CA . VAL B 1 68 ? -6.016 31.328 4.754 1 95.5 68 VAL B CA 1
ATOM 3277 C C . VAL B 1 68 ? -5.387 32.438 5.602 1 95.5 68 VAL B C 1
ATOM 3279 O O . VAL B 1 68 ? -5.352 33.594 5.191 1 95.5 68 VAL B O 1
ATOM 3282 N N . GLY B 1 69 ? -4.93 31.969 6.758 1 92.56 69 GLY B N 1
ATOM 3283 C CA . GLY B 1 69 ? -4.656 33.031 7.723 1 92.56 69 GLY B CA 1
ATOM 3284 C C . GLY B 1 69 ? -5.887 33.812 8.102 1 92.56 69 GLY B C 1
ATOM 3285 O O . GLY B 1 69 ? -6.906 33.25 8.5 1 92.56 69 GLY B O 1
ATOM 3286 N N . ASP B 1 70 ? -5.754 35.125 7.84 1 91.31 70 ASP B N 1
ATOM 3287 C CA . ASP B 1 70 ? -6.863 36.031 8.164 1 91.31 70 ASP B CA 1
ATOM 3288 C C . ASP B 1 70 ? -7.625 36.438 6.906 1 91.31 70 ASP B C 1
ATOM 3290 O O . ASP B 1 70 ? -8.625 37.156 6.988 1 91.31 70 ASP B O 1
ATOM 3294 N N . GLN B 1 71 ? -7.266 35.875 5.863 1 94.38 71 GLN B N 1
ATOM 3295 C CA . GLN B 1 71 ? -7.863 36.312 4.602 1 94.38 71 GLN B CA 1
ATOM 3296 C C . GLN B 1 71 ? -8.93 35.312 4.133 1 94.38 71 GLN B C 1
ATOM 3298 O O . GLN B 1 71 ? -8.656 34.125 4.012 1 94.38 71 GLN B O 1
ATOM 3303 N N . ASP B 1 72 ? -10.07 35.844 3.9 1 96.75 72 ASP B N 1
ATOM 3304 C CA . ASP B 1 72 ? -11.133 35.031 3.293 1 96.75 72 ASP B CA 1
ATOM 3305 C C . ASP B 1 72 ? -10.883 34.844 1.799 1 96.75 72 ASP B C 1
ATOM 3307 O O . ASP B 1 72 ? -10.969 35.781 1.018 1 96.75 72 ASP B O 1
ATOM 3311 N N . VAL B 1 73 ? -10.602 33.594 1.393 1 96.06 73 VAL B N 1
ATOM 3312 C CA . VAL B 1 73 ? -10.227 33.344 0.006 1 96.06 73 VAL B CA 1
ATOM 3313 C C . VAL B 1 73 ? -11.375 32.656 -0.72 1 96.06 73 VAL B C 1
ATOM 3315 O O . VAL B 1 73 ? -11.227 32.219 -1.867 1 96.06 73 VAL B O 1
ATOM 3318 N N . THR B 1 74 ? -12.516 32.531 -0.161 1 96.19 74 THR B N 1
ATOM 3319 C CA . THR B 1 74 ? -13.633 31.734 -0.646 1 96.19 74 THR B CA 1
ATOM 3320 C C . THR B 1 74 ? -13.969 32.094 -2.09 1 96.19 74 THR B C 1
ATOM 3322 O O . THR B 1 74 ? -14.258 31.219 -2.902 1 96.19 74 THR B O 1
ATOM 3325 N N . ARG B 1 75 ? -13.891 33.344 -2.383 1 95.69 75 ARG B N 1
ATOM 3326 C CA . ARG B 1 75 ? -14.344 33.781 -3.699 1 95.69 75 ARG B CA 1
ATOM 3327 C C . ARG B 1 75 ? -13.172 34.25 -4.551 1 95.69 75 ARG B C 1
ATOM 3329 O O . ARG B 1 75 ? -13.367 34.719 -5.676 1 95.69 75 ARG B O 1
ATOM 3336 N N . LEU B 1 76 ? -12.008 34.125 -4.059 1 94.44 76 LEU B N 1
ATOM 3337 C CA . LEU B 1 76 ? -10.828 34.531 -4.812 1 94.44 76 LEU B CA 1
ATOM 3338 C C . LEU B 1 76 ? -10.43 33.469 -5.824 1 94.44 76 LEU B C 1
ATOM 3340 O O . LEU B 1 76 ? -10.5 32.25 -5.531 1 94.44 76 LEU B O 1
ATOM 3344 N N . PRO B 1 77 ? -10.023 33.906 -6.953 1 93.06 77 PRO B N 1
ATOM 3345 C CA . PRO B 1 77 ? -9.461 32.938 -7.902 1 93.06 77 PRO B CA 1
ATOM 3346 C C . PRO B 1 77 ? -8.141 32.344 -7.43 1 93.06 77 PRO B C 1
ATOM 3348 O O . PRO B 1 77 ? -7.5 32.906 -6.531 1 93.06 77 PRO B O 1
ATOM 3351 N N . PRO B 1 78 ? -7.707 31.203 -8.008 1 90.62 78 PRO B N 1
ATOM 3352 C CA . PRO B 1 78 ? -6.512 30.484 -7.555 1 90.62 78 PRO B CA 1
ATOM 3353 C C . PRO B 1 78 ? -5.273 31.375 -7.492 1 90.62 78 PRO B C 1
ATOM 3355 O O . PRO B 1 78 ? -4.512 31.312 -6.523 1 90.62 78 PRO B O 1
ATOM 3358 N N . TRP B 1 79 ? -5.082 32.25 -8.43 1 86.12 79 TRP B N 1
ATOM 3359 C CA . TRP B 1 79 ? -3.842 33.031 -8.562 1 86.12 79 TRP B CA 1
ATOM 3360 C C . TRP B 1 79 ? -3.768 34.125 -7.504 1 86.12 79 TRP B C 1
ATOM 3362 O O . TRP B 1 79 ? -2.719 34.75 -7.32 1 86.12 79 TRP B O 1
ATOM 3372 N N . GLN B 1 80 ? -4.809 34.344 -6.789 1 90.06 80 GLN B N 1
ATOM 3373 C CA . GLN B 1 80 ? -4.836 35.375 -5.773 1 90.06 80 GLN B CA 1
ATOM 3374 C C . GLN B 1 80 ? -4.805 34.781 -4.367 1 90.06 80 GLN B C 1
ATOM 3376 O O . GLN B 1 80 ? -4.797 35.5 -3.377 1 90.06 80 GLN B O 1
ATOM 3381 N N . ARG B 1 81 ? -4.695 33.469 -4.238 1 92.19 81 ARG B N 1
ATOM 3382 C CA . ARG B 1 81 ? -4.82 32.812 -2.938 1 92.19 81 ARG B CA 1
ATOM 3383 C C . ARG B 1 81 ? -3.447 32.531 -2.324 1 92.19 81 ARG B C 1
ATOM 3385 O O . ARG B 1 81 ? -3.344 32.219 -1.14 1 92.19 81 ARG B O 1
ATOM 3392 N N . ASN B 1 82 ? -2.426 32.656 -3.111 1 89.19 82 ASN B N 1
ATOM 3393 C CA . ASN B 1 82 ? -1.052 32.438 -2.68 1 89.19 82 ASN B CA 1
ATOM 3394 C C . ASN B 1 82 ? -0.869 31.031 -2.121 1 89.19 82 ASN B C 1
ATOM 3396 O O . ASN B 1 82 ? -0.256 30.844 -1.067 1 89.19 82 ASN B O 1
ATOM 3400 N N . VAL B 1 83 ? -1.487 30.109 -2.717 1 91.81 83 VAL B N 1
ATOM 3401 C CA . VAL B 1 83 ? -1.313 28.703 -2.365 1 91.81 83 VAL B CA 1
ATOM 3402 C C . VAL B 1 83 ? -0.614 27.969 -3.506 1 91.81 83 VAL B C 1
ATOM 3404 O O . VAL B 1 83 ? -0.774 28.328 -4.676 1 91.81 83 VAL B O 1
ATOM 3407 N N . GLY B 1 84 ? 0.266 27.078 -3.109 1 92.12 84 GLY B N 1
ATOM 3408 C CA . GLY B 1 84 ? 0.901 26.203 -4.074 1 92.12 84 GLY B CA 1
ATOM 3409 C C . GLY B 1 84 ? 0.282 24.812 -4.113 1 92.12 84 GLY B C 1
ATOM 3410 O O . GLY B 1 84 ? -0.02 24.234 -3.07 1 92.12 84 GLY B O 1
ATOM 3411 N N . MET B 1 85 ? 0.098 24.344 -5.297 1 92.19 85 MET B N 1
ATOM 3412 C CA . MET B 1 85 ? -0.541 23.031 -5.418 1 92.19 85 MET B CA 1
ATOM 3413 C C . MET B 1 85 ? 0.268 22.109 -6.332 1 92.19 85 MET B C 1
ATOM 3415 O O . MET B 1 85 ? 0.752 22.547 -7.379 1 92.19 85 MET B O 1
ATOM 3419 N N . VAL B 1 86 ? 0.488 20.922 -5.805 1 91.56 86 VAL B N 1
ATOM 3420 C CA . VAL B 1 86 ? 1.034 19.844 -6.617 1 91.56 86 VAL B CA 1
ATOM 3421 C C . VAL B 1 86 ? -0.071 18.844 -6.965 1 91.56 86 VAL B C 1
ATOM 3423 O O . VAL B 1 86 ? -0.653 18.219 -6.074 1 91.56 86 VAL B O 1
ATOM 3426 N N . PHE B 1 87 ? -0.253 18.703 -8.297 1 86.62 87 PHE B N 1
ATOM 3427 C CA . PHE B 1 87 ? -1.305 17.812 -8.789 1 86.62 87 PHE B CA 1
ATOM 3428 C C . PHE B 1 87 ? -0.815 16.375 -8.844 1 86.62 87 PHE B C 1
ATOM 3430 O O . PHE B 1 87 ? 0.391 16.125 -8.836 1 86.62 87 PHE B O 1
ATOM 3437 N N . GLN B 1 88 ? -1.765 15.492 -8.977 1 80.38 88 GLN B N 1
ATOM 3438 C CA . GLN B 1 88 ? -1.473 14.062 -9.039 1 80.38 88 GLN B CA 1
ATOM 3439 C C . GLN B 1 88 ? -0.59 13.742 -10.242 1 80.38 88 GLN B C 1
ATOM 3441 O O . GLN B 1 88 ? 0.342 12.938 -10.133 1 80.38 88 GLN B O 1
ATOM 3446 N N . SER B 1 89 ? -0.799 14.312 -11.344 1 82.25 89 SER B N 1
ATOM 3447 C CA . SER B 1 89 ? -0.033 14.07 -12.562 1 82.25 89 SER B CA 1
ATOM 3448 C C . SER B 1 89 ? 1.222 14.93 -12.609 1 82.25 89 SER B C 1
ATOM 3450 O O . SER B 1 89 ? 2.006 14.852 -13.555 1 82.25 89 SER B O 1
ATOM 3452 N N . TYR B 1 90 ? 1.455 15.734 -11.602 1 85.19 90 TYR B N 1
ATOM 3453 C CA . TYR B 1 90 ? 2.568 16.672 -11.453 1 85.19 90 TYR B CA 1
ATOM 3454 C C . TYR B 1 90 ? 2.396 17.875 -12.367 1 85.19 90 TYR B C 1
ATOM 3456 O O . TYR B 1 90 ? 2.873 18.969 -12.062 1 85.19 90 TYR B O 1
ATOM 3464 N N . ALA B 1 91 ? 1.7 17.594 -13.508 1 85.69 91 ALA B N 1
ATOM 3465 C CA . ALA B 1 91 ? 1.332 18.656 -14.438 1 85.69 91 ALA B CA 1
ATOM 3466 C C . ALA B 1 91 ? 2.561 19.453 -14.891 1 85.69 91 ALA B C 1
ATOM 3468 O O . ALA B 1 91 ? 2.551 20.688 -14.898 1 85.69 91 ALA B O 1
ATOM 3469 N N . LEU B 1 92 ? 3.646 18.75 -15.133 1 91.94 92 LEU B N 1
ATOM 3470 C CA . LEU B 1 92 ? 4.828 19.406 -15.672 1 91.94 92 LEU B CA 1
ATOM 3471 C C . LEU B 1 92 ? 4.664 19.688 -17.156 1 91.94 92 LEU B C 1
ATOM 3473 O O . LEU B 1 92 ? 4.086 18.875 -17.891 1 91.94 92 LEU B O 1
ATOM 3477 N N . TRP B 1 93 ? 5.137 20.844 -17.578 1 92.44 93 TRP B N 1
ATOM 3478 C CA . TRP B 1 93 ? 5.117 21.156 -19 1 92.44 93 TRP B CA 1
ATOM 3479 C C . TRP B 1 93 ? 6.18 20.344 -19.75 1 92.44 93 TRP B C 1
ATOM 3481 O O . TRP B 1 93 ? 7.375 20.594 -19.609 1 92.44 93 TRP B O 1
ATOM 3491 N N . PRO B 1 94 ? 5.727 19.5 -20.594 1 91.5 94 PRO B N 1
ATOM 3492 C CA . PRO B 1 94 ? 6.668 18.562 -21.234 1 91.5 94 PRO B CA 1
ATOM 3493 C C . PRO B 1 94 ? 7.629 19.266 -22.188 1 91.5 94 PRO B C 1
ATOM 3495 O O . PRO B 1 94 ? 8.719 18.75 -22.453 1 91.5 94 PRO B O 1
ATOM 3498 N N . HIS B 1 95 ? 7.25 20.453 -22.672 1 92.44 95 HIS B N 1
ATOM 3499 C CA . HIS B 1 95 ? 8.047 21.141 -23.688 1 92.44 95 HIS B CA 1
ATOM 3500 C C . HIS B 1 95 ? 9.055 22.078 -23.031 1 92.44 95 HIS B C 1
ATOM 3502 O O . HIS B 1 95 ? 9.898 22.656 -23.719 1 92.44 95 HIS B O 1
ATOM 3508 N N . MET B 1 96 ? 8.992 22.266 -21.75 1 95.5 96 MET B N 1
ATOM 3509 C CA . MET B 1 96 ? 9.898 23.141 -21.031 1 95.5 96 MET B CA 1
ATOM 3510 C C . MET B 1 96 ? 10.969 22.344 -20.281 1 95.5 96 MET B C 1
ATOM 3512 O O . MET B 1 96 ? 10.719 21.219 -19.859 1 95.5 96 MET B O 1
ATOM 3516 N N . SER B 1 97 ? 12.078 22.984 -20.172 1 96.44 97 SER B N 1
ATOM 3517 C CA . SER B 1 97 ? 13.117 22.391 -19.344 1 96.44 97 SER B CA 1
ATOM 3518 C C . SER B 1 97 ? 12.727 22.422 -17.859 1 96.44 97 SER B C 1
ATOM 3520 O O . SER B 1 97 ? 11.773 23.109 -17.484 1 96.44 97 SER B O 1
ATOM 3522 N N . VAL B 1 98 ? 13.469 21.656 -17.125 1 96.5 98 VAL B N 1
ATOM 3523 C CA . VAL B 1 98 ? 13.289 21.656 -15.672 1 96.5 98 VAL B CA 1
ATOM 3524 C C . VAL B 1 98 ? 13.406 23.078 -15.133 1 96.5 98 VAL B C 1
ATOM 3526 O O . VAL B 1 98 ? 12.555 23.531 -14.367 1 96.5 98 VAL B O 1
ATOM 3529 N N . ARG B 1 99 ? 14.406 23.75 -15.578 1 96.81 99 ARG B N 1
ATOM 3530 C CA . ARG B 1 99 ? 14.633 25.125 -15.141 1 96.81 99 ARG B CA 1
ATOM 3531 C C . ARG B 1 99 ? 13.453 26.016 -15.484 1 96.81 99 ARG B C 1
ATOM 3533 O O . ARG B 1 99 ? 12.992 26.797 -14.656 1 96.81 99 ARG B O 1
ATOM 3540 N N . LYS B 1 100 ? 12.93 25.922 -16.641 1 95.81 100 LYS B N 1
ATOM 3541 C CA . LYS B 1 100 ? 11.812 26.734 -17.094 1 95.81 100 LYS B CA 1
ATOM 3542 C C . LYS B 1 100 ? 10.531 26.391 -16.344 1 95.81 100 LYS B C 1
ATOM 3544 O O . LYS B 1 100 ? 9.711 27.266 -16.062 1 95.81 100 LYS B O 1
ATOM 3549 N N . ASN B 1 101 ? 10.391 25.094 -16.141 1 96.31 101 ASN B N 1
ATOM 3550 C CA . ASN B 1 101 ? 9.25 24.672 -15.352 1 96.31 101 ASN B CA 1
ATOM 3551 C C . ASN B 1 101 ? 9.234 25.359 -13.984 1 96.31 101 ASN B C 1
ATOM 3553 O O . ASN B 1 101 ? 8.211 25.891 -13.562 1 96.31 101 ASN B O 1
ATOM 3557 N N . VAL B 1 102 ? 10.375 25.375 -13.367 1 95.75 102 VAL B N 1
ATOM 3558 C CA . VAL B 1 102 ? 10.5 25.906 -12.008 1 95.75 102 VAL B CA 1
ATOM 3559 C C . VAL B 1 102 ? 10.391 27.422 -12.047 1 95.75 102 VAL B C 1
ATOM 3561 O O . VAL B 1 102 ? 9.859 28.031 -11.117 1 95.75 102 VAL B O 1
ATOM 3564 N N . ALA B 1 103 ? 10.789 28.031 -13.133 1 95.69 103 ALA B N 1
ATOM 3565 C CA . ALA B 1 103 ? 10.844 29.484 -13.242 1 95.69 103 ALA B CA 1
ATOM 3566 C C . ALA B 1 103 ? 9.469 30.047 -13.594 1 95.69 103 ALA B C 1
ATOM 3568 O O . ALA B 1 103 ? 9.234 31.25 -13.453 1 95.69 103 ALA B O 1
ATOM 3569 N N . PHE B 1 104 ? 8.633 29.266 -14.023 1 92.38 104 PHE B N 1
ATOM 3570 C CA . PHE B 1 104 ? 7.402 29.703 -14.68 1 92.38 104 PHE B CA 1
ATOM 3571 C C . PHE B 1 104 ? 6.605 30.625 -13.766 1 92.38 104 PHE B C 1
ATOM 3573 O O . PHE B 1 104 ? 6.207 31.719 -14.172 1 92.38 104 PHE B O 1
ATOM 3580 N N . GLY B 1 105 ? 6.398 30.219 -12.547 1 89.75 105 GLY B N 1
ATOM 3581 C CA . GLY B 1 105 ? 5.621 31 -11.602 1 89.75 105 GLY B CA 1
ATOM 3582 C C . GLY B 1 105 ? 6.234 32.344 -11.305 1 89.75 105 GLY B C 1
ATOM 3583 O O . GLY B 1 105 ? 5.52 33.344 -11.117 1 89.75 105 GLY B O 1
ATOM 3584 N N . LEU B 1 106 ? 7.477 32.438 -11.289 1 93 106 LEU B N 1
ATOM 3585 C CA . LEU B 1 106 ? 8.188 33.688 -11.039 1 93 106 LEU B CA 1
ATOM 3586 C C . LEU B 1 106 ? 8.086 34.625 -12.234 1 93 106 LEU B C 1
ATOM 3588 O O . LEU B 1 106 ? 7.914 35.812 -12.07 1 93 106 LEU B O 1
ATOM 3592 N N . GLU B 1 107 ? 8.195 34 -13.367 1 93.06 107 GLU B N 1
ATOM 3593 C CA . GLU B 1 107 ? 8.07 34.781 -14.594 1 93.06 107 GLU B CA 1
ATOM 3594 C C . GLU B 1 107 ? 6.688 35.406 -14.695 1 93.06 107 GLU B C 1
ATOM 3596 O O . GLU B 1 107 ? 6.562 36.594 -15.078 1 93.06 107 GLU B O 1
ATOM 3601 N N . GLU B 1 108 ? 5.734 34.656 -14.359 1 88.94 108 GLU B N 1
ATOM 3602 C CA . GLU B 1 108 ? 4.363 35.156 -14.414 1 88.94 108 GLU B CA 1
ATOM 3603 C C . GLU B 1 108 ? 4.148 36.281 -13.414 1 88.94 108 GLU B C 1
ATOM 3605 O O . GLU B 1 108 ? 3.322 37.156 -13.648 1 88.94 108 GLU B O 1
ATOM 3610 N N . ARG B 1 109 ? 4.875 36.281 -12.359 1 89.25 109 ARG B N 1
ATOM 3611 C CA . ARG B 1 109 ? 4.777 37.312 -11.328 1 89.25 109 ARG B CA 1
ATOM 3612 C C . ARG B 1 109 ? 5.711 38.469 -11.633 1 89.25 109 ARG B C 1
ATOM 3614 O O . ARG B 1 109 ? 5.875 39.375 -10.812 1 89.25 109 ARG B O 1
ATOM 3621 N N . LYS B 1 110 ? 6.418 38.375 -12.703 1 92.62 110 LYS B N 1
ATOM 3622 C CA . LYS B 1 110 ? 7.277 39.438 -13.234 1 92.62 110 LYS B CA 1
ATOM 3623 C C . LYS B 1 110 ? 8.445 39.719 -12.289 1 92.62 110 LYS B C 1
ATOM 3625 O O . LYS B 1 110 ? 8.805 40.875 -12.078 1 92.62 110 LYS B O 1
ATOM 3630 N N . VAL B 1 111 ? 8.844 38.719 -11.75 1 92.69 111 VAL B N 1
ATOM 3631 C CA . VAL B 1 111 ? 10.047 38.812 -10.93 1 92.69 111 VAL B CA 1
ATOM 3632 C C . VAL B 1 111 ? 11.25 39.125 -11.82 1 92.69 111 VAL B C 1
ATOM 3634 O O . VAL B 1 111 ? 11.352 38.594 -12.93 1 92.69 111 VAL B O 1
ATOM 3637 N N . PRO B 1 112 ? 12.141 39.906 -11.359 1 95.56 112 PRO B N 1
ATOM 3638 C CA . PRO B 1 112 ? 13.328 40.219 -12.164 1 95.56 112 PRO B CA 1
ATOM 3639 C C . PRO B 1 112 ? 14.164 38.969 -12.469 1 95.56 112 PRO B C 1
ATOM 3641 O O . PRO B 1 112 ? 14.289 38.094 -11.617 1 95.56 112 PRO B O 1
ATOM 3644 N N . GLN B 1 113 ? 14.805 39.031 -13.602 1 94.31 113 GLN B N 1
ATOM 3645 C CA . GLN B 1 113 ? 15.5 37.875 -14.141 1 94.31 113 GLN B CA 1
ATOM 3646 C C . GLN B 1 113 ? 16.609 37.406 -13.211 1 94.31 113 GLN B C 1
ATOM 3648 O O . GLN B 1 113 ? 16.812 36.219 -13.016 1 94.31 113 GLN B O 1
ATOM 3653 N N . GLN B 1 114 ? 17.312 38.281 -12.719 1 94.69 114 GLN B N 1
ATOM 3654 C CA . GLN B 1 114 ? 18.391 37.938 -11.812 1 94.69 114 GLN B CA 1
ATOM 3655 C C . GLN B 1 114 ? 17.875 37.188 -10.578 1 94.69 114 GLN B C 1
ATOM 3657 O O . GLN B 1 114 ? 18.469 36.219 -10.125 1 94.69 114 GLN B O 1
ATOM 3662 N N . GLU B 1 115 ? 16.781 37.688 -10.148 1 93.94 115 GLU B N 1
ATOM 3663 C CA . GLU B 1 115 ? 16.141 37.062 -8.984 1 93.94 115 GLU B CA 1
ATOM 3664 C C . GLU B 1 115 ? 15.562 35.688 -9.336 1 93.94 115 GLU B C 1
ATOM 3666 O O . GLU B 1 115 ? 15.617 34.781 -8.523 1 93.94 115 GLU B O 1
ATOM 3671 N N . ILE B 1 116 ? 15.07 35.594 -10.477 1 95.5 116 ILE B N 1
ATOM 3672 C CA . ILE B 1 116 ? 14.539 34.312 -10.938 1 95.5 116 ILE B CA 1
ATOM 3673 C C . ILE B 1 116 ? 15.648 33.281 -10.961 1 95.5 116 ILE B C 1
ATOM 3675 O O . ILE B 1 116 ? 15.477 32.156 -10.445 1 95.5 116 ILE B O 1
ATOM 3679 N N . ASN B 1 117 ? 16.75 33.656 -11.516 1 95 117 ASN B N 1
ATOM 3680 C CA . ASN B 1 117 ? 17.859 32.719 -11.609 1 95 117 ASN B CA 1
ATOM 3681 C C . ASN B 1 117 ? 18.328 32.25 -10.227 1 95 117 ASN B C 1
ATOM 3683 O O . ASN B 1 117 ? 18.594 31.078 -10.023 1 95 117 ASN B O 1
ATOM 3687 N N . ARG B 1 118 ? 18.344 33.156 -9.414 1 94.44 118 ARG B N 1
ATOM 3688 C CA . ARG B 1 118 ? 18.781 32.844 -8.055 1 94.44 118 ARG B CA 1
ATOM 3689 C C . ARG B 1 118 ? 17.781 31.906 -7.379 1 94.44 118 ARG B C 1
ATOM 3691 O O . ARG B 1 118 ? 18.172 30.844 -6.863 1 94.44 118 ARG B O 1
ATOM 3698 N N . ARG B 1 119 ? 16.562 32.219 -7.402 1 93.56 119 ARG B N 1
ATOM 3699 C CA . ARG B 1 119 ? 15.531 31.438 -6.715 1 93.56 119 ARG B CA 1
ATOM 3700 C C . ARG B 1 119 ? 15.383 30.047 -7.324 1 93.56 119 ARG B C 1
ATOM 3702 O O . ARG B 1 119 ? 15.195 29.062 -6.605 1 93.56 119 ARG B O 1
ATOM 3709 N N . VAL B 1 120 ? 15.469 30.016 -8.594 1 95.62 120 VAL B N 1
ATOM 3710 C CA . VAL B 1 120 ? 15.367 28.734 -9.281 1 95.62 120 VAL B CA 1
ATOM 3711 C C . VAL B 1 120 ? 16.547 27.844 -8.898 1 95.62 120 VAL B C 1
ATOM 3713 O O . VAL B 1 120 ? 16.375 26.656 -8.625 1 95.62 120 VAL B O 1
ATOM 3716 N N . GLY B 1 121 ? 17.688 28.422 -8.93 1 94.06 121 GLY B N 1
ATOM 3717 C CA . GLY B 1 121 ? 18.859 27.688 -8.492 1 94.06 121 GLY B CA 1
ATOM 3718 C C . GLY B 1 121 ? 18.734 27.125 -7.09 1 94.06 121 GLY B C 1
ATOM 3719 O O . GLY B 1 121 ? 19.047 25.969 -6.848 1 94.06 121 GLY B O 1
ATOM 3720 N N . GLU B 1 122 ? 18.234 27.938 -6.234 1 92.75 122 GLU B N 1
ATOM 3721 C CA . GLU B 1 122 ? 18.047 27.531 -4.848 1 92.75 122 GLU B CA 1
ATOM 3722 C C . GLU B 1 122 ? 17 26.422 -4.734 1 92.75 122 GLU B C 1
ATOM 3724 O O . GLU B 1 122 ? 17.172 25.469 -3.977 1 92.75 122 GLU B O 1
ATOM 3729 N N . ALA B 1 123 ? 15.953 26.578 -5.398 1 92.75 123 ALA B N 1
ATOM 3730 C CA . ALA B 1 123 ? 14.883 25.578 -5.367 1 92.75 123 ALA B CA 1
ATOM 3731 C C . ALA B 1 123 ? 15.367 24.234 -5.883 1 92.75 123 ALA B C 1
ATOM 3733 O O . ALA B 1 123 ? 15.055 23.188 -5.305 1 92.75 123 ALA B O 1
ATOM 3734 N N . LEU B 1 124 ? 16.125 24.266 -6.926 1 94.88 124 LEU B N 1
ATOM 3735 C CA . LEU B 1 124 ? 16.656 23.031 -7.508 1 94.88 124 LEU B CA 1
ATOM 3736 C C . LEU B 1 124 ? 17.672 22.375 -6.574 1 94.88 124 LEU B C 1
ATOM 3738 O O . LEU B 1 124 ? 17.734 21.141 -6.488 1 94.88 124 LEU B O 1
ATOM 3742 N N . GLU B 1 125 ? 18.391 23.188 -5.953 1 92.12 125 GLU B N 1
ATOM 3743 C CA . GLU B 1 125 ? 19.328 22.672 -4.957 1 92.12 125 GLU B CA 1
ATOM 3744 C C . GLU B 1 125 ? 18.578 22.016 -3.791 1 92.12 125 GLU B C 1
ATOM 3746 O O . GLU B 1 125 ? 18.984 20.969 -3.299 1 92.12 125 GLU B O 1
ATOM 3751 N N . LEU B 1 126 ? 17.625 22.641 -3.436 1 88.25 126 LEU B N 1
ATOM 3752 C CA . LEU B 1 126 ? 16.812 22.156 -2.324 1 88.25 126 LEU B CA 1
ATOM 3753 C C . LEU B 1 126 ? 16.281 20.75 -2.6 1 88.25 126 LEU B C 1
ATOM 3755 O O . LEU B 1 126 ? 16.219 19.922 -1.69 1 88.25 126 LEU B O 1
ATOM 3759 N N . VAL B 1 127 ? 15.906 20.438 -3.852 1 89.88 127 VAL B N 1
ATOM 3760 C CA . VAL B 1 127 ? 15.336 19.141 -4.184 1 89.88 127 VAL B CA 1
ATOM 3761 C C . VAL B 1 127 ? 16.422 18.234 -4.777 1 89.88 127 VAL B C 1
ATOM 3763 O O . VAL B 1 127 ? 16.125 17.141 -5.258 1 89.88 127 VAL B O 1
ATOM 3766 N N . GLY B 1 128 ? 17.609 18.688 -4.879 1 89.44 128 GLY B N 1
ATOM 3767 C CA . GLY B 1 128 ? 18.766 17.891 -5.293 1 89.44 128 GLY B CA 1
ATOM 3768 C C . GLY B 1 128 ? 18.781 17.609 -6.785 1 89.44 128 GLY B C 1
ATOM 3769 O O . GLY B 1 128 ? 19.203 16.531 -7.211 1 89.44 128 GLY B O 1
ATOM 3770 N N . LEU B 1 129 ? 18.281 18.547 -7.578 1 92.44 129 LEU B N 1
ATOM 3771 C CA . LEU B 1 129 ? 18.172 18.266 -9.008 1 92.44 129 LEU B CA 1
ATOM 3772 C C . LEU B 1 129 ? 18.812 19.375 -9.828 1 92.44 129 LEU B C 1
ATOM 3774 O O . LEU B 1 129 ? 18.406 19.625 -10.969 1 92.44 129 LEU B O 1
ATOM 3778 N N . SER B 1 130 ? 19.812 20.078 -9.258 1 94.69 130 SER B N 1
ATOM 3779 C CA . SER B 1 130 ? 20.484 21.172 -9.945 1 94.69 130 SER B CA 1
ATOM 3780 C C . SER B 1 130 ? 21.125 20.688 -11.25 1 94.69 130 SER B C 1
ATOM 3782 O O . SER B 1 130 ? 21.094 21.391 -12.258 1 94.69 130 SER B O 1
ATOM 3784 N N . ALA B 1 131 ? 21.609 19.5 -11.227 1 92.5 131 ALA B N 1
ATOM 3785 C CA . ALA B 1 131 ? 22.328 18.953 -12.367 1 92.5 131 ALA B CA 1
ATOM 3786 C C . ALA B 1 131 ? 21.391 18.625 -13.523 1 92.5 131 ALA B C 1
ATOM 3788 O O . ALA B 1 131 ? 21.828 18.469 -14.664 1 92.5 131 ALA B O 1
ATOM 3789 N N . LEU B 1 132 ? 20.141 18.562 -13.289 1 94.12 132 LEU B N 1
ATOM 3790 C CA . LEU B 1 132 ? 19.188 18.156 -14.305 1 94.12 132 LEU B CA 1
ATOM 3791 C C . LEU B 1 132 ? 18.375 19.344 -14.805 1 94.12 132 LEU B C 1
ATOM 3793 O O . LEU B 1 132 ? 17.359 19.156 -15.477 1 94.12 132 LEU B O 1
ATOM 3797 N N . ALA B 1 133 ? 18.828 20.5 -14.555 1 95.31 133 ALA B N 1
ATOM 3798 C CA . ALA B 1 133 ? 18.078 21.734 -14.773 1 95.31 133 ALA B CA 1
ATOM 3799 C C . ALA B 1 133 ? 17.703 21.891 -16.25 1 95.31 133 ALA B C 1
ATOM 3801 O O . ALA B 1 133 ? 16.656 22.469 -16.562 1 95.31 133 ALA B O 1
ATOM 3802 N N . GLU B 1 134 ? 18.5 21.375 -17.078 1 95.25 134 GLU B N 1
ATOM 3803 C CA . GLU B 1 134 ? 18.281 21.641 -18.5 1 95.25 134 GLU B CA 1
ATOM 3804 C C . GLU B 1 134 ? 17.562 20.469 -19.172 1 95.25 134 GLU B C 1
ATOM 3806 O O . GLU B 1 134 ? 17.203 20.547 -20.344 1 95.25 134 GLU B O 1
ATOM 3811 N N . ARG B 1 135 ? 17.297 19.438 -18.453 1 94.56 135 ARG B N 1
ATOM 3812 C CA . ARG B 1 135 ? 16.594 18.281 -18.984 1 94.56 135 ARG B CA 1
ATOM 3813 C C . ARG B 1 135 ? 15.094 18.578 -19.109 1 94.56 135 ARG B C 1
ATOM 3815 O O . ARG B 1 135 ? 14.609 19.578 -18.578 1 94.56 135 ARG B O 1
ATOM 3822 N N . LYS B 1 136 ? 14.5 17.766 -19.938 1 93.94 136 LYS B N 1
ATOM 3823 C CA . LYS B 1 136 ? 13.047 17.828 -20.062 1 93.94 136 LYS B CA 1
ATOM 3824 C C . LYS B 1 136 ? 12.383 16.766 -19.188 1 93.94 136 LYS B C 1
ATOM 3826 O O . LYS B 1 136 ? 13.008 15.766 -18.828 1 93.94 136 LYS B O 1
ATOM 3831 N N . PRO B 1 137 ? 11.062 16.969 -18.75 1 91.75 137 PRO B N 1
ATOM 3832 C CA . PRO B 1 137 ? 10.352 16.062 -17.844 1 91.75 137 PRO B CA 1
ATOM 3833 C C . PRO B 1 137 ? 10.359 14.617 -18.328 1 91.75 137 PRO B C 1
ATOM 3835 O O . PRO B 1 137 ? 10.461 13.688 -17.531 1 91.75 137 PRO B O 1
ATOM 3838 N N . ASN B 1 138 ? 10.297 14.391 -19.578 1 87.38 138 ASN B N 1
ATOM 3839 C CA . ASN B 1 138 ? 10.242 13.031 -20.109 1 87.38 138 ASN B CA 1
ATOM 3840 C C . ASN B 1 138 ? 11.57 12.297 -19.922 1 87.38 138 ASN B C 1
ATOM 3842 O O . ASN B 1 138 ? 11.641 11.078 -20.094 1 87.38 138 ASN B O 1
ATOM 3846 N N . GLU B 1 139 ? 12.57 13.016 -19.594 1 89.69 139 GLU B N 1
ATOM 3847 C CA . GLU B 1 139 ? 13.891 12.445 -19.375 1 89.69 139 GLU B CA 1
ATOM 3848 C C . GLU B 1 139 ? 14.133 12.148 -17.891 1 89.69 139 GLU B C 1
ATOM 3850 O O . GLU B 1 139 ? 15.227 11.734 -17.516 1 89.69 139 GLU B O 1
ATOM 3855 N N . LEU B 1 140 ? 13.156 12.398 -17.109 1 89.31 140 LEU B N 1
ATOM 3856 C CA . LEU B 1 140 ? 13.289 12.258 -15.664 1 89.31 140 LEU B CA 1
ATOM 3857 C C . LEU B 1 140 ? 12.508 11.047 -15.156 1 89.31 140 LEU B C 1
ATOM 3859 O O . LEU B 1 140 ? 11.523 10.641 -15.781 1 89.31 140 LEU B O 1
ATOM 3863 N N . SER B 1 141 ? 12.992 10.445 -14.078 1 81.5 141 SER B N 1
ATOM 3864 C CA . SER B 1 141 ? 12.219 9.414 -13.383 1 81.5 141 SER B CA 1
ATOM 3865 C C . SER B 1 141 ? 10.992 10.008 -12.695 1 81.5 141 SER B C 1
ATOM 3867 O O . SER B 1 141 ? 10.883 11.227 -12.555 1 81.5 141 SER B O 1
ATOM 3869 N N . GLY B 1 142 ? 10.039 9.156 -12.305 1 79.44 142 GLY B N 1
ATOM 3870 C CA . GLY B 1 142 ? 8.852 9.602 -11.586 1 79.44 142 GLY B CA 1
ATOM 3871 C C . GLY B 1 142 ? 9.18 10.398 -10.336 1 79.44 142 GLY B C 1
ATOM 3872 O O . GLY B 1 142 ? 8.594 11.461 -10.094 1 79.44 142 GLY B O 1
ATOM 3873 N N . GLY B 1 143 ? 10.109 9.875 -9.586 1 82.88 143 GLY B N 1
ATOM 3874 C CA . GLY B 1 143 ? 10.523 10.578 -8.383 1 82.88 143 GLY B CA 1
ATOM 3875 C C . GLY B 1 143 ? 11.141 11.938 -8.68 1 82.88 143 GLY B C 1
ATOM 3876 O O . GLY B 1 143 ? 10.906 12.898 -7.949 1 82.88 143 GLY B O 1
ATOM 3877 N N . GLN B 1 144 ? 11.898 11.961 -9.727 1 88.38 144 GLN B N 1
ATOM 3878 C CA . GLN B 1 144 ? 12.5 13.219 -10.141 1 88.38 144 GLN B CA 1
ATOM 3879 C C . GLN B 1 144 ? 11.438 14.219 -10.594 1 88.38 144 GLN B C 1
ATOM 3881 O O . GLN B 1 144 ? 11.508 15.398 -10.25 1 88.38 144 GLN B O 1
ATOM 3886 N N . GLN B 1 145 ? 10.5 13.742 -11.281 1 91.31 145 GLN B N 1
ATOM 3887 C CA . GLN B 1 145 ? 9.406 14.609 -11.719 1 91.31 145 GLN B CA 1
ATOM 3888 C C . GLN B 1 145 ? 8.656 15.195 -10.531 1 91.31 145 GLN B C 1
ATOM 3890 O O . GLN B 1 145 ? 8.312 16.375 -10.531 1 91.31 145 GLN B O 1
ATOM 3895 N N . GLN B 1 146 ? 8.461 14.391 -9.562 1 88.88 146 GLN B N 1
ATOM 3896 C CA . GLN B 1 146 ? 7.777 14.859 -8.359 1 88.88 146 GLN B CA 1
ATOM 3897 C C . GLN B 1 146 ? 8.578 15.961 -7.664 1 88.88 146 GLN B C 1
ATOM 3899 O O . GLN B 1 146 ? 8.016 16.953 -7.215 1 88.88 146 GLN B O 1
ATOM 3904 N N . ARG B 1 147 ? 9.828 15.711 -7.562 1 89.38 147 ARG B N 1
ATOM 3905 C CA . ARG B 1 147 ? 10.703 16.688 -6.93 1 89.38 147 ARG B CA 1
ATOM 3906 C C . ARG B 1 147 ? 10.688 18.016 -7.688 1 89.38 147 ARG B C 1
ATOM 3908 O O . ARG B 1 147 ? 10.703 19.094 -7.082 1 89.38 147 ARG B O 1
ATOM 3915 N N . ILE B 1 148 ? 10.617 17.938 -8.977 1 93.25 148 ILE B N 1
ATOM 3916 C CA . ILE B 1 148 ? 10.555 19.156 -9.789 1 93.25 148 ILE B CA 1
ATOM 3917 C C . ILE B 1 148 ? 9.219 19.859 -9.555 1 93.25 148 ILE B C 1
ATOM 3919 O O . ILE B 1 148 ? 9.172 21.094 -9.445 1 93.25 148 ILE B O 1
ATOM 3923 N N . ALA B 1 149 ? 8.18 19.047 -9.5 1 93.12 149 ALA B N 1
ATOM 3924 C CA . ALA B 1 149 ? 6.871 19.625 -9.219 1 93.12 149 ALA B CA 1
ATOM 3925 C C . ALA B 1 149 ? 6.875 20.359 -7.875 1 93.12 149 ALA B C 1
ATOM 3927 O O . ALA B 1 149 ? 6.305 21.453 -7.754 1 93.12 149 ALA B O 1
ATOM 3928 N N . LEU B 1 150 ? 7.512 19.797 -6.93 1 92 150 LEU B N 1
ATOM 3929 C CA . LEU B 1 150 ? 7.633 20.422 -5.613 1 92 150 LEU B CA 1
ATOM 3930 C C . LEU B 1 150 ? 8.445 21.703 -5.688 1 92 150 LEU B C 1
ATOM 3932 O O . LEU B 1 150 ? 8.047 22.734 -5.137 1 92 150 LEU B O 1
ATOM 3936 N N . ALA B 1 151 ? 9.531 21.656 -6.383 1 92.88 151 ALA B N 1
ATOM 3937 C CA . ALA B 1 151 ? 10.383 22.828 -6.547 1 92.88 151 ALA B CA 1
ATOM 3938 C C . ALA B 1 151 ? 9.617 23.984 -7.207 1 92.88 151 ALA B C 1
ATOM 3940 O O . ALA B 1 151 ? 9.688 25.125 -6.758 1 92.88 151 ALA B O 1
ATOM 3941 N N . ARG B 1 152 ? 8.938 23.609 -8.25 1 93.94 152 ARG B N 1
ATOM 3942 C CA . ARG B 1 152 ? 8.141 24.594 -8.977 1 93.94 152 ARG B CA 1
ATOM 3943 C C . ARG B 1 152 ? 7.129 25.266 -8.055 1 93.94 152 ARG B C 1
ATOM 3945 O O . ARG B 1 152 ? 6.863 26.469 -8.18 1 93.94 152 ARG B O 1
ATOM 3952 N N . THR B 1 153 ? 6.652 24.516 -7.156 1 91.19 153 THR B N 1
ATOM 3953 C CA . THR B 1 153 ? 5.598 25.016 -6.277 1 91.19 153 THR B CA 1
ATOM 3954 C C . THR B 1 153 ? 6.191 25.844 -5.148 1 91.19 153 THR B C 1
ATOM 3956 O O . THR B 1 153 ? 5.629 26.875 -4.773 1 91.19 153 THR B O 1
ATOM 3959 N N . VAL B 1 154 ? 7.332 25.516 -4.637 1 91.5 154 VAL B N 1
ATOM 3960 C CA . VAL B 1 154 ? 7.879 26.156 -3.447 1 91.5 154 VAL B CA 1
ATOM 3961 C C . VAL B 1 154 ? 8.648 27.422 -3.844 1 91.5 154 VAL B C 1
ATOM 3963 O O . VAL B 1 154 ? 8.828 28.328 -3.031 1 91.5 154 VAL B O 1
ATOM 3966 N N . VAL B 1 155 ? 9.047 27.5 -5.074 1 91.62 155 VAL B N 1
ATOM 3967 C CA . VAL B 1 155 ? 9.914 28.578 -5.527 1 91.62 155 VAL B CA 1
ATOM 3968 C C . VAL B 1 155 ? 9.188 29.906 -5.395 1 91.62 155 VAL B C 1
ATOM 3970 O O . VAL B 1 155 ? 9.812 30.953 -5.188 1 91.62 155 VAL B O 1
ATOM 3973 N N . VAL B 1 156 ? 7.918 29.875 -5.52 1 89.88 156 VAL B N 1
ATOM 3974 C CA . VAL B 1 156 ? 7.145 31.109 -5.461 1 89.88 156 VAL B CA 1
ATOM 3975 C C . VAL B 1 156 ? 6.789 31.438 -4.012 1 89.88 156 VAL B C 1
ATOM 3977 O O . VAL B 1 156 ? 6.047 32.375 -3.746 1 89.88 156 VAL B O 1
ATOM 3980 N N . GLU B 1 157 ? 7.219 30.578 -3.102 1 87.94 157 GLU B N 1
ATOM 3981 C CA . GLU B 1 157 ? 7.082 30.781 -1.662 1 87.94 157 GLU B CA 1
ATOM 3982 C C . GLU B 1 157 ? 5.617 30.906 -1.259 1 87.94 157 GLU B C 1
ATOM 3984 O O . GLU B 1 157 ? 5.219 31.922 -0.664 1 87.94 157 GLU B O 1
ATOM 3989 N N . PRO B 1 158 ? 4.863 29.922 -1.469 1 90.69 158 PRO B N 1
ATOM 3990 C CA . PRO B 1 158 ? 3.445 29.953 -1.104 1 90.69 158 PRO B CA 1
ATOM 3991 C C . PRO B 1 158 ? 3.225 29.953 0.407 1 90.69 158 PRO B C 1
ATOM 3993 O O . PRO B 1 158 ? 4.121 29.578 1.166 1 90.69 158 PRO B O 1
ATOM 3996 N N . ARG B 1 159 ? 2.018 30.391 0.782 1 89.25 159 ARG B N 1
ATOM 3997 C CA . ARG B 1 159 ? 1.648 30.375 2.193 1 89.25 159 ARG B CA 1
ATOM 3998 C C . ARG B 1 159 ? 1.268 28.969 2.643 1 89.25 159 ARG B C 1
ATOM 4000 O O . ARG B 1 159 ? 1.428 28.625 3.814 1 89.25 159 ARG B O 1
ATOM 4007 N N . VAL B 1 160 ? 0.731 28.297 1.771 1 94.62 160 VAL B N 1
ATOM 4008 C CA . VAL B 1 160 ? 0.268 26.938 2.025 1 94.62 160 VAL B CA 1
ATOM 4009 C C . VAL B 1 160 ? 0.622 26.031 0.842 1 94.62 160 VAL B C 1
ATOM 4011 O O . VAL B 1 160 ? 0.572 26.469 -0.311 1 94.62 160 VAL B O 1
ATOM 4014 N N . LEU B 1 161 ? 1.033 24.828 1.176 1 95.31 161 LEU B N 1
ATOM 4015 C CA . LEU B 1 161 ? 1.349 23.828 0.164 1 95.31 161 LEU B CA 1
ATOM 4016 C C . LEU B 1 161 ? 0.285 22.734 0.131 1 95.31 161 LEU B C 1
ATOM 4018 O O . LEU B 1 161 ? -0.032 22.141 1.163 1 95.31 161 LEU B O 1
ATOM 4022 N N . LEU B 1 162 ? -0.304 22.562 -1.035 1 96.75 162 LEU B N 1
ATOM 4023 C CA . LEU B 1 162 ? -1.336 21.547 -1.242 1 96.75 162 LEU B CA 1
ATOM 4024 C C . LEU B 1 162 ? -0.821 20.422 -2.129 1 96.75 162 LEU B C 1
ATOM 4026 O O . LEU B 1 162 ? -0.354 20.656 -3.244 1 96.75 162 LEU B O 1
ATOM 4030 N N . LEU B 1 163 ? -0.913 19.203 -1.622 1 96.19 163 LEU B N 1
ATOM 4031 C CA . LEU B 1 163 ? -0.433 18.031 -2.354 1 96.19 163 LEU B CA 1
ATOM 4032 C C . LEU B 1 163 ? -1.565 17.031 -2.596 1 96.19 163 LEU B C 1
ATOM 4034 O O . LEU B 1 163 ? -2.109 16.469 -1.646 1 96.19 163 LEU B O 1
ATOM 4038 N N . ASP B 1 164 ? -1.873 16.812 -3.811 1 94.12 164 ASP B N 1
ATOM 4039 C CA . ASP B 1 164 ? -2.969 15.914 -4.172 1 94.12 164 ASP B CA 1
ATOM 4040 C C . ASP B 1 164 ? -2.439 14.555 -4.629 1 94.12 164 ASP B C 1
ATOM 4042 O O . ASP B 1 164 ? -2.164 14.359 -5.816 1 94.12 164 ASP B O 1
ATOM 4046 N N . GLU B 1 165 ? -2.359 13.602 -3.75 1 90.75 165 GLU B N 1
ATOM 4047 C CA . GLU B 1 165 ? -1.886 12.234 -3.969 1 90.75 165 GLU B CA 1
ATOM 4048 C C . GLU B 1 165 ? -0.549 12.227 -4.703 1 90.75 165 GLU B C 1
ATOM 4050 O O . GLU B 1 165 ? -0.394 11.531 -5.711 1 90.75 165 GLU B O 1
ATOM 4055 N N . PRO B 1 166 ? 0.412 12.875 -4.133 1 89.88 166 PRO B N 1
ATOM 4056 C CA . PRO B 1 166 ? 1.669 13.094 -4.852 1 89.88 166 PRO B CA 1
ATOM 4057 C C . PRO B 1 166 ? 2.49 11.812 -5.008 1 89.88 166 PRO B C 1
ATOM 4059 O O . PRO B 1 166 ? 3.41 11.766 -5.828 1 89.88 166 PRO B O 1
ATOM 4062 N N . LEU B 1 167 ? 2.139 10.766 -4.27 1 88.75 167 LEU B N 1
ATOM 4063 C CA . LEU B 1 167 ? 2.996 9.586 -4.258 1 88.75 167 LEU B CA 1
ATOM 4064 C C . LEU B 1 167 ? 2.279 8.391 -4.871 1 88.75 167 LEU B C 1
ATOM 4066 O O . LEU B 1 167 ? 2.781 7.266 -4.816 1 88.75 167 LEU B O 1
ATOM 4070 N N . SER B 1 168 ? 1.162 8.57 -5.508 1 79.31 168 SER B N 1
ATOM 4071 C CA . SER B 1 168 ? 0.29 7.48 -5.945 1 79.31 168 SER B CA 1
ATOM 4072 C C . SER B 1 168 ? 0.91 6.707 -7.105 1 79.31 168 SER B C 1
ATOM 4074 O O . SER B 1 168 ? 0.594 5.535 -7.316 1 79.31 168 SER B O 1
ATOM 4076 N N . ASN B 1 169 ? 1.784 7.285 -7.816 1 72.62 169 ASN B N 1
ATOM 4077 C CA . ASN B 1 169 ? 2.312 6.652 -9.023 1 72.62 169 ASN B CA 1
ATOM 4078 C C . ASN B 1 169 ? 3.707 6.082 -8.789 1 72.62 169 ASN B C 1
ATOM 4080 O O . ASN B 1 169 ? 4.352 5.602 -9.719 1 72.62 169 ASN B O 1
ATOM 4084 N N . LEU B 1 170 ? 4.117 6.117 -7.578 1 77.62 170 LEU B N 1
ATOM 4085 C CA . LEU B 1 170 ? 5.473 5.68 -7.266 1 77.62 170 LEU B CA 1
ATOM 4086 C C . LEU B 1 170 ? 5.469 4.27 -6.684 1 77.62 170 LEU B C 1
ATOM 4088 O O . LEU B 1 170 ? 4.48 3.838 -6.094 1 77.62 170 LEU B O 1
ATOM 4092 N N . ASP B 1 171 ? 6.566 3.482 -6.902 1 75.38 171 ASP B N 1
ATOM 4093 C CA . ASP B 1 171 ? 6.719 2.172 -6.281 1 75.38 171 ASP B CA 1
ATOM 4094 C C . ASP B 1 171 ? 6.961 2.301 -4.777 1 75.38 171 ASP B C 1
ATOM 4096 O O . ASP B 1 171 ? 7.211 3.4 -4.277 1 75.38 171 ASP B O 1
ATOM 4100 N N . ALA B 1 172 ? 6.945 1.145 -4.066 1 77.12 172 ALA B N 1
ATOM 4101 C CA . ALA B 1 172 ? 6.941 1.117 -2.607 1 77.12 172 ALA B CA 1
ATOM 4102 C C . ALA B 1 172 ? 8.203 1.767 -2.039 1 77.12 172 ALA B C 1
ATOM 4104 O O . ALA B 1 172 ? 8.117 2.637 -1.169 1 77.12 172 ALA B O 1
ATOM 4105 N N . ASN B 1 173 ? 9.344 1.426 -2.52 1 77.56 173 ASN B N 1
ATOM 4106 C CA . ASN B 1 173 ? 10.602 1.939 -1.978 1 77.56 173 ASN B CA 1
ATOM 4107 C C . ASN B 1 173 ? 10.75 3.436 -2.238 1 77.56 173 ASN B C 1
ATOM 4109 O O . ASN B 1 173 ? 11.156 4.184 -1.35 1 77.56 173 ASN B O 1
ATOM 4113 N N . LEU B 1 174 ? 10.406 3.795 -3.451 1 78.25 174 LEU B N 1
ATOM 4114 C CA . LEU B 1 174 ? 10.477 5.211 -3.793 1 78.25 174 LEU B CA 1
ATOM 4115 C C . LEU B 1 174 ? 9.461 6.02 -2.994 1 78.25 174 LEU B C 1
ATOM 4117 O O . LEU B 1 174 ? 9.742 7.145 -2.582 1 78.25 174 LEU B O 1
ATOM 4121 N N . ARG B 1 175 ? 8.352 5.438 -2.723 1 85.81 175 ARG B N 1
ATOM 4122 C CA . ARG B 1 175 ? 7.324 6.098 -1.922 1 85.81 175 ARG B CA 1
ATOM 4123 C C . ARG B 1 175 ? 7.844 6.414 -0.522 1 85.81 175 ARG B C 1
ATOM 4125 O O . ARG B 1 175 ? 7.641 7.52 -0.014 1 85.81 175 ARG B O 1
ATOM 4132 N N . VAL B 1 176 ? 8.453 5.445 0.062 1 84.69 176 VAL B N 1
ATOM 4133 C CA . VAL B 1 176 ? 8.984 5.609 1.414 1 84.69 176 VAL B CA 1
ATOM 4134 C C . VAL B 1 176 ? 10.008 6.734 1.437 1 84.69 176 VAL B C 1
ATOM 4136 O O . VAL B 1 176 ? 9.961 7.613 2.301 1 84.69 176 VAL B O 1
ATOM 4139 N N . GLN B 1 177 ? 10.844 6.715 0.467 1 83.25 177 GLN B N 1
ATOM 4140 C CA . GLN B 1 177 ? 11.875 7.738 0.392 1 83.25 177 GLN B CA 1
ATOM 4141 C C . GLN B 1 177 ? 11.273 9.125 0.176 1 83.25 177 GLN B C 1
ATOM 4143 O O . GLN B 1 177 ? 11.633 10.078 0.863 1 83.25 177 GLN B O 1
ATOM 4148 N N . MET B 1 178 ? 10.383 9.211 -0.727 1 87.62 178 MET B N 1
ATOM 4149 C CA . MET B 1 178 ? 9.797 10.508 -1.083 1 87.62 178 MET B CA 1
ATOM 4150 C C . MET B 1 178 ? 8.961 11.055 0.064 1 87.62 178 MET B C 1
ATOM 4152 O O . MET B 1 178 ? 8.914 12.273 0.274 1 87.62 178 MET B O 1
ATOM 4156 N N . ARG B 1 179 ? 8.32 10.18 0.768 1 90.19 179 ARG B N 1
ATOM 4157 C CA . ARG B 1 179 ? 7.57 10.617 1.944 1 90.19 179 ARG B CA 1
ATOM 4158 C C . ARG B 1 179 ? 8.484 11.32 2.943 1 90.19 179 ARG B C 1
ATOM 4160 O O . ARG B 1 179 ? 8.133 12.383 3.467 1 90.19 179 ARG B O 1
ATOM 4167 N N . ARG B 1 180 ? 9.555 10.742 3.137 1 87.75 180 ARG B N 1
ATOM 4168 C CA . ARG B 1 180 ? 10.516 11.32 4.074 1 87.75 180 ARG B CA 1
ATOM 4169 C C . ARG B 1 180 ? 11.062 12.648 3.561 1 87.75 180 ARG B C 1
ATOM 4171 O O . 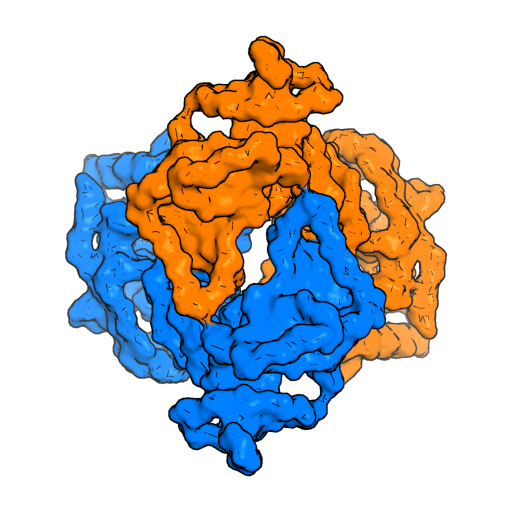ARG B 1 180 ? 11.203 13.602 4.324 1 87.75 180 ARG B O 1
ATOM 4178 N N . ASP B 1 181 ? 11.305 12.656 2.326 1 87.5 181 ASP B N 1
ATOM 4179 C CA . ASP B 1 181 ? 11.844 13.875 1.723 1 87.5 181 ASP B CA 1
ATOM 4180 C C . ASP B 1 181 ? 10.844 15.023 1.825 1 87.5 181 ASP B C 1
ATOM 4182 O O . ASP B 1 181 ? 11.211 16.141 2.162 1 87.5 181 ASP B O 1
ATOM 4186 N N . ILE B 1 182 ? 9.641 14.742 1.536 1 91.38 182 ILE B N 1
ATOM 4187 C CA . ILE B 1 182 ? 8.594 15.766 1.59 1 91.38 182 ILE B CA 1
ATOM 4188 C C . ILE B 1 182 ? 8.445 16.281 3.021 1 91.38 182 ILE B C 1
ATOM 4190 O O . ILE B 1 182 ? 8.352 17.484 3.246 1 91.38 182 ILE B O 1
ATOM 4194 N N . LEU B 1 183 ? 8.422 15.391 3.934 1 92.94 183 LEU B N 1
ATOM 4195 C CA . LEU B 1 183 ? 8.289 15.766 5.336 1 92.94 183 LEU B CA 1
ATOM 4196 C C . LEU B 1 183 ? 9.461 16.641 5.777 1 92.94 183 LEU B C 1
ATOM 4198 O O . LEU B 1 183 ? 9.266 17.688 6.398 1 92.94 183 LEU B O 1
ATOM 4202 N N . ASN B 1 184 ? 10.625 16.188 5.426 1 89.75 184 ASN B N 1
ATOM 4203 C CA . ASN B 1 184 ? 11.812 16.953 5.789 1 89.75 184 ASN B CA 1
ATOM 4204 C C . ASN B 1 184 ? 11.789 18.359 5.176 1 89.75 184 ASN B C 1
ATOM 4206 O O . ASN B 1 184 ? 12.133 19.328 5.84 1 89.75 184 ASN B O 1
ATOM 4210 N N . LEU B 1 185 ? 11.445 18.375 3.965 1 87.75 185 LEU B N 1
ATOM 4211 C CA . LEU B 1 185 ? 11.367 19.656 3.273 1 87.75 185 LEU B CA 1
ATOM 4212 C C . LEU B 1 185 ? 10.359 20.578 3.953 1 87.75 185 LEU B C 1
ATOM 4214 O O . LEU B 1 185 ? 10.633 21.766 4.168 1 87.75 185 LEU B O 1
ATOM 4218 N N . GLN B 1 186 ? 9.219 20.109 4.242 1 92.06 186 GLN B N 1
ATOM 4219 C CA . GLN B 1 186 ? 8.18 20.875 4.914 1 92.06 186 GLN B CA 1
ATOM 4220 C C . GLN B 1 186 ? 8.672 21.391 6.262 1 92.06 186 GLN B C 1
ATOM 4222 O O . GLN B 1 186 ? 8.422 22.547 6.617 1 92.06 186 GLN B O 1
ATOM 4227 N N . ARG B 1 187 ? 9.328 20.562 7.027 1 91.69 187 ARG B N 1
ATOM 4228 C CA . ARG B 1 187 ? 9.852 20.969 8.328 1 91.69 187 ARG B CA 1
ATOM 4229 C C . ARG B 1 187 ? 10.906 22.062 8.188 1 91.69 187 ARG B C 1
ATOM 4231 O O . ARG B 1 187 ? 10.914 23.031 8.953 1 91.69 187 ARG B O 1
ATOM 4238 N N . GLU B 1 188 ? 11.688 21.875 7.215 1 88.31 188 GLU B N 1
ATOM 4239 C CA . GLU B 1 188 ? 12.75 22.844 6.965 1 88.31 188 GLU B CA 1
ATOM 4240 C C . GLU B 1 188 ? 12.164 24.203 6.578 1 88.31 188 GLU B C 1
ATOM 4242 O O . GLU B 1 188 ? 12.633 25.25 7.047 1 88.31 188 GLU B O 1
ATOM 4247 N N . LEU B 1 189 ? 11.141 24.219 5.824 1 88.94 189 LEU B N 1
ATOM 4248 C CA . LEU B 1 189 ? 10.57 25.453 5.297 1 88.94 189 LEU B CA 1
ATOM 4249 C C . LEU B 1 189 ? 9.492 26 6.227 1 88.94 189 LEU B C 1
ATOM 4251 O O . LEU B 1 189 ? 9.078 27.156 6.102 1 88.94 189 LEU B O 1
ATOM 4255 N N . GLY B 1 190 ? 8.984 25.156 7.098 1 91.5 190 GLY B N 1
ATOM 4256 C CA . GLY B 1 190 ? 7.922 25.562 8 1 91.5 190 GLY B CA 1
ATOM 4257 C C . GLY B 1 190 ? 6.613 25.859 7.293 1 91.5 190 GLY B C 1
ATOM 4258 O O . GLY B 1 190 ? 5.883 26.766 7.676 1 91.5 190 GLY B O 1
ATOM 4259 N N . LEU B 1 191 ? 6.324 25.156 6.297 1 92.62 191 LEU B N 1
ATOM 4260 C CA . LEU B 1 191 ? 5.152 25.406 5.469 1 92.62 191 LEU B CA 1
ATOM 4261 C C . LEU B 1 191 ? 3.941 24.641 5.992 1 92.62 191 LEU B C 1
ATOM 4263 O O . LEU B 1 191 ? 4.062 23.484 6.402 1 92.62 191 LEU B O 1
ATOM 4267 N N . THR B 1 192 ? 2.811 25.422 6.039 1 96.38 192 THR B N 1
ATOM 4268 C CA . THR B 1 192 ? 1.561 24.688 6.199 1 96.38 192 THR B CA 1
ATOM 4269 C C . THR B 1 192 ? 1.292 23.797 4.984 1 96.38 192 THR B C 1
ATOM 4271 O O . THR B 1 192 ? 1.331 24.266 3.846 1 96.38 192 THR B O 1
ATOM 4274 N N . THR B 1 193 ? 1.1 22.516 5.258 1 96.94 193 THR B N 1
ATOM 4275 C CA . THR B 1 193 ? 0.965 21.578 4.148 1 96.94 193 THR B CA 1
ATOM 4276 C C . THR B 1 193 ? -0.26 20.688 4.336 1 96.94 193 THR B C 1
ATOM 4278 O O . THR B 1 193 ? -0.504 20.188 5.434 1 96.94 193 THR B O 1
ATOM 4281 N N . ILE B 1 194 ? -1.025 20.594 3.289 1 97.88 194 ILE B N 1
ATOM 4282 C CA . ILE B 1 194 ? -2.137 19.656 3.252 1 97.88 194 ILE B CA 1
ATOM 4283 C C . ILE B 1 194 ? -1.831 18.531 2.254 1 97.88 194 ILE B C 1
ATOM 4285 O O . ILE B 1 194 ? -1.521 18.797 1.09 1 97.88 194 ILE B O 1
ATOM 4289 N N . PHE B 1 195 ? -1.932 17.359 2.74 1 96.75 195 PHE B N 1
ATOM 4290 C CA . PHE B 1 195 ? -1.576 16.156 2.002 1 96.75 195 PHE B CA 1
ATOM 4291 C C . PHE B 1 195 ? -2.789 15.25 1.827 1 96.75 195 PHE B C 1
ATOM 4293 O O . PHE B 1 195 ? -3.338 14.742 2.807 1 96.75 195 PHE B O 1
ATOM 4300 N N . VAL B 1 196 ? -3.234 15.148 0.599 1 96.19 196 VAL B N 1
ATOM 4301 C CA . VAL B 1 196 ? -4.352 14.258 0.313 1 96.19 196 VAL B CA 1
ATOM 4302 C C . VAL B 1 196 ? -3.824 12.883 -0.081 1 96.19 196 VAL B C 1
ATOM 4304 O O . VAL B 1 196 ? -2.953 12.766 -0.948 1 96.19 196 VAL B O 1
ATOM 4307 N N . THR B 1 197 ? -4.387 11.875 0.52 1 92.5 197 THR B N 1
ATOM 4308 C CA . THR B 1 197 ? -3.984 10.516 0.186 1 92.5 197 THR B CA 1
ATOM 4309 C C . THR B 1 197 ? -5.066 9.516 0.588 1 92.5 197 THR B C 1
ATOM 4311 O O . THR B 1 197 ? -5.898 9.805 1.45 1 92.5 197 THR B O 1
ATOM 4314 N N . HIS B 1 198 ? -5.07 8.445 -0.085 1 87.38 198 HIS B N 1
ATOM 4315 C CA . HIS B 1 198 ? -5.891 7.324 0.351 1 87.38 198 HIS B CA 1
ATOM 4316 C C . HIS B 1 198 ? -5.051 6.27 1.063 1 87.38 198 HIS B C 1
ATOM 4318 O O . HIS B 1 198 ? -5.582 5.262 1.529 1 87.38 198 HIS B O 1
ATOM 4324 N N . ASP B 1 199 ? -3.77 6.484 1.156 1 88.44 199 ASP B N 1
ATOM 4325 C CA . ASP B 1 199 ? -2.844 5.535 1.768 1 88.44 199 ASP B CA 1
ATOM 4326 C C . ASP B 1 199 ? -2.631 5.852 3.246 1 88.44 199 ASP B C 1
ATOM 4328 O O . ASP B 1 199 ? -2.076 6.898 3.59 1 88.44 199 ASP B O 1
ATOM 4332 N N . GLN B 1 200 ? -2.941 4.918 4.039 1 92.44 200 GLN B N 1
ATOM 4333 C CA . GLN B 1 200 ? -2.918 5.145 5.48 1 92.44 200 GLN B CA 1
ATOM 4334 C C . GLN B 1 200 ? -1.487 5.289 5.992 1 92.44 200 GLN B C 1
ATOM 4336 O O . GLN B 1 200 ? -1.224 6.086 6.895 1 92.44 200 GLN B O 1
ATOM 4341 N N . GLU B 1 201 ? -0.593 4.484 5.43 1 92.19 201 GLU B N 1
ATOM 4342 C CA . GLU B 1 201 ? 0.792 4.559 5.883 1 92.19 201 GLU B CA 1
ATOM 4343 C C . GLU B 1 201 ? 1.395 5.93 5.59 1 92.19 201 GLU B C 1
ATOM 4345 O O . GLU B 1 201 ? 2.141 6.477 6.402 1 92.19 201 GLU B O 1
ATOM 4350 N N . GLU B 1 202 ? 1.068 6.453 4.461 1 93.5 202 GLU B N 1
ATOM 4351 C CA . GLU B 1 202 ? 1.512 7.801 4.109 1 93.5 202 GLU B CA 1
ATOM 4352 C C . GLU B 1 202 ? 1.029 8.828 5.133 1 93.5 202 GLU B C 1
ATOM 4354 O O . GLU B 1 202 ? 1.822 9.617 5.652 1 93.5 202 GLU B O 1
ATOM 4359 N N . ALA B 1 203 ? -0.22 8.758 5.402 1 95.88 203 ALA B N 1
ATOM 4360 C CA . ALA B 1 203 ? -0.808 9.688 6.363 1 95.88 203 ALA B CA 1
ATOM 4361 C C . ALA B 1 203 ? -0.212 9.492 7.754 1 95.88 203 ALA B C 1
ATOM 4363 O O . ALA B 1 203 ? 0.161 10.461 8.422 1 95.88 203 ALA B O 1
ATOM 4364 N N . ASN B 1 204 ? -0.047 8.281 8.141 1 96.75 204 ASN B N 1
ATOM 4365 C CA . ASN B 1 204 ? 0.433 7.938 9.477 1 96.75 204 ASN B CA 1
ATOM 4366 C C . ASN B 1 204 ? 1.847 8.461 9.719 1 96.75 204 ASN B C 1
ATOM 4368 O O . ASN B 1 204 ? 2.17 8.906 10.82 1 96.75 204 ASN B O 1
ATOM 4372 N N . THR B 1 205 ? 2.643 8.398 8.695 1 95.38 205 THR B N 1
ATOM 4373 C CA . THR B 1 205 ? 4.066 8.656 8.883 1 95.38 205 THR B CA 1
ATOM 4374 C C . THR B 1 205 ? 4.383 10.133 8.672 1 95.38 205 THR B C 1
ATOM 4376 O O . THR B 1 205 ? 5.43 10.625 9.102 1 95.38 205 THR B O 1
ATOM 4379 N N . THR B 1 206 ? 3.473 10.859 8.07 1 95.38 206 THR B N 1
ATOM 4380 C CA . THR B 1 206 ? 3.85 12.219 7.684 1 95.38 206 THR B CA 1
ATOM 4381 C C . THR B 1 206 ? 3.064 13.25 8.492 1 95.38 206 THR B C 1
ATOM 4383 O O . THR B 1 206 ? 3.604 14.289 8.867 1 95.38 206 THR B O 1
ATOM 4386 N N . SER B 1 207 ? 1.884 12.961 8.836 1 97.31 207 SER B N 1
ATOM 4387 C CA . SER B 1 207 ? 0.996 14.031 9.281 1 97.31 207 SER B CA 1
ATOM 4388 C C . SER B 1 207 ? 1.074 14.219 10.797 1 97.31 207 SER B C 1
ATOM 4390 O O . SER B 1 207 ? 1.22 13.25 11.539 1 97.31 207 SER B O 1
ATOM 4392 N N . ASP B 1 208 ? 0.969 15.484 11.195 1 97.69 208 ASP B N 1
ATOM 4393 C CA . ASP B 1 208 ? 0.755 15.82 12.602 1 97.69 208 ASP B CA 1
ATOM 4394 C C . ASP B 1 208 ? -0.67 15.484 13.031 1 97.69 208 ASP B C 1
ATOM 4396 O O . ASP B 1 208 ? -0.875 14.844 14.07 1 97.69 208 ASP B O 1
ATOM 4400 N N . ARG B 1 209 ? -1.508 15.945 12.266 1 98.38 209 ARG B N 1
ATOM 4401 C CA . ARG B 1 209 ? -2.924 15.617 12.391 1 98.38 209 ARG B CA 1
ATOM 4402 C C . ARG B 1 209 ? -3.521 15.25 11.039 1 98.38 209 ARG B C 1
ATOM 4404 O O . ARG B 1 209 ? -2.93 15.523 9.992 1 98.38 209 ARG B O 1
ATOM 4411 N N . MET B 1 210 ? -4.652 14.531 11.117 1 98.31 210 MET B N 1
ATOM 4412 C CA . MET B 1 210 ? -5.336 14.164 9.875 1 98.31 210 MET B CA 1
ATOM 4413 C C . MET B 1 210 ? -6.848 14.195 10.062 1 98.31 210 MET B C 1
ATOM 4415 O O . MET B 1 210 ? -7.344 14.125 11.188 1 98.31 210 MET B O 1
ATOM 4419 N N . ALA B 1 211 ? -7.539 14.43 9.016 1 98.5 211 ALA B N 1
ATOM 4420 C CA . ALA B 1 211 ? -8.992 14.297 8.938 1 98.5 211 ALA B CA 1
ATOM 4421 C C . ALA B 1 211 ? -9.391 13.078 8.117 1 98.5 211 ALA B C 1
ATOM 4423 O O . ALA B 1 211 ? -8.922 12.898 6.992 1 98.5 211 ALA B O 1
ATOM 4424 N N . VAL B 1 212 ? -10.172 12.25 8.75 1 97.75 212 VAL B N 1
ATOM 4425 C CA . VAL B 1 212 ? -10.758 11.133 8.023 1 97.75 212 VAL B CA 1
ATOM 4426 C C . VAL B 1 212 ? -12.109 11.539 7.441 1 97.75 212 VAL B C 1
ATOM 4428 O O . VAL B 1 212 ? -13.023 11.914 8.18 1 97.75 212 VAL B O 1
ATOM 4431 N N . LEU B 1 213 ? -12.195 11.461 6.117 1 96.88 213 LEU B N 1
ATOM 4432 C CA . LEU B 1 213 ? -13.414 11.875 5.43 1 96.88 213 LEU B CA 1
ATOM 4433 C C . LEU B 1 213 ? -14.156 10.664 4.863 1 96.88 213 LEU B C 1
ATOM 4435 O O . LEU B 1 213 ? -13.531 9.727 4.359 1 96.88 213 LEU B O 1
ATOM 4439 N N . SER B 1 214 ? -15.461 10.68 4.949 1 94.62 214 SER B N 1
ATOM 4440 C CA . SER B 1 214 ? -16.344 9.719 4.316 1 94.62 214 SER B CA 1
ATOM 4441 C C . SER B 1 214 ? -17.641 10.383 3.832 1 94.62 214 SER B C 1
ATOM 4443 O O . SER B 1 214 ? -18.297 11.094 4.59 1 94.62 214 SER B O 1
ATOM 4445 N N . ASP B 1 215 ? -17.938 10.203 2.594 1 92.69 215 ASP B N 1
ATOM 4446 C CA . ASP B 1 215 ? -19.172 10.688 1.992 1 92.69 215 ASP B CA 1
ATOM 4447 C C . ASP B 1 215 ? -19.344 12.195 2.199 1 92.69 215 ASP B C 1
ATOM 4449 O O . ASP B 1 215 ? -20.406 12.656 2.584 1 92.69 215 ASP B O 1
ATOM 4453 N N . GLY B 1 216 ? -18.25 12.836 2.086 1 95.56 216 GLY B N 1
ATOM 4454 C CA . GLY B 1 216 ? -18.281 14.289 2.088 1 95.56 216 GLY B CA 1
ATOM 4455 C C . GLY B 1 216 ? -18.312 14.883 3.482 1 95.56 216 GLY B C 1
ATOM 4456 O O . GLY B 1 216 ? -18.484 16.094 3.645 1 95.56 216 GLY B O 1
ATOM 4457 N N . VAL B 1 217 ? -18.172 14.055 4.484 1 96.94 217 VAL B N 1
ATOM 4458 C CA . VAL B 1 217 ? -18.234 14.5 5.871 1 96.94 217 VAL B CA 1
ATOM 4459 C C . VAL B 1 217 ? -16.953 14.125 6.594 1 96.94 217 VAL B C 1
ATOM 4461 O O . VAL B 1 217 ? -16.406 13.039 6.375 1 96.94 217 VAL B O 1
ATOM 4464 N N . ILE B 1 218 ? -16.469 15.023 7.453 1 97.62 218 ILE B N 1
ATOM 4465 C CA . ILE B 1 218 ? -15.336 14.695 8.32 1 97.62 218 ILE B CA 1
ATOM 4466 C C . ILE B 1 218 ? -15.805 13.789 9.453 1 97.62 218 ILE B C 1
ATOM 4468 O O . ILE B 1 218 ? -16.672 14.164 10.242 1 97.62 218 ILE B O 1
ATOM 4472 N N . GLN B 1 219 ? -15.219 12.656 9.562 1 97.19 219 GLN B N 1
ATOM 4473 C CA . GLN B 1 219 ? -15.609 11.68 10.578 1 97.19 219 GLN B CA 1
ATOM 4474 C C . GLN B 1 219 ? -14.852 11.922 11.883 1 97.19 219 GLN B C 1
ATOM 4476 O O . GLN B 1 219 ? -15.438 11.828 12.969 1 97.19 219 GLN B O 1
ATOM 4481 N N . GLN B 1 220 ? -13.633 12.18 11.805 1 97.62 220 GLN B N 1
ATOM 4482 C CA . GLN B 1 220 ? -12.781 12.383 12.977 1 97.62 220 GLN B CA 1
ATOM 4483 C C . GLN B 1 220 ? -11.5 13.125 12.602 1 97.62 220 GLN B C 1
ATOM 4485 O O . GLN B 1 220 ? -10.977 12.953 11.5 1 97.62 220 GLN B O 1
ATOM 4490 N N . VAL B 1 221 ? -11.055 13.992 13.453 1 98.31 221 VAL B N 1
ATOM 4491 C CA . VAL B 1 221 ? -9.805 14.734 13.289 1 98.31 221 VAL B CA 1
ATOM 4492 C C . VAL B 1 221 ? -8.906 14.508 14.5 1 98.31 221 VAL B C 1
ATOM 4494 O O . VAL B 1 221 ? -9.375 14.492 15.641 1 98.31 221 VAL B O 1
ATOM 4497 N N . GLY B 1 222 ? -7.637 14.258 14.266 1 98.12 222 GLY B N 1
ATOM 4498 C CA . GLY B 1 222 ? -6.676 14.094 15.344 1 98.12 222 GLY B CA 1
ATOM 4499 C C . GLY B 1 222 ? -5.34 13.547 14.875 1 98.12 222 GLY B C 1
ATOM 4500 O O . GLY B 1 222 ? -5.09 13.453 13.672 1 98.12 222 GLY B O 1
ATOM 4501 N N . ALA B 1 223 ? -4.445 13.312 15.812 1 97.88 223 ALA B N 1
ATOM 4502 C CA . ALA B 1 223 ? -3.17 12.68 15.484 1 97.88 223 ALA B CA 1
ATOM 4503 C C . ALA B 1 223 ? -3.371 11.242 15 1 97.88 223 ALA B C 1
ATOM 4505 O O . ALA B 1 223 ? -4.27 10.547 15.477 1 97.88 223 ALA B O 1
ATOM 4506 N N . PRO B 1 224 ? -2.557 10.773 14.094 1 97.62 224 PRO B N 1
ATOM 4507 C CA . PRO B 1 224 ? -2.721 9.438 13.531 1 97.62 224 PRO B CA 1
ATOM 4508 C C . PRO B 1 224 ? -2.854 8.352 14.602 1 97.62 224 PRO B C 1
ATOM 4510 O O . PRO B 1 224 ? -3.779 7.539 14.547 1 97.62 224 PRO B O 1
ATOM 4513 N N . ARG B 1 225 ? -2.016 8.375 15.578 1 96.81 225 ARG B N 1
ATOM 4514 C CA . ARG B 1 225 ? -2.037 7.363 16.625 1 96.81 225 ARG B CA 1
ATOM 4515 C C . ARG B 1 225 ? -3.332 7.438 17.422 1 96.81 225 ARG B C 1
ATOM 4517 O O . ARG B 1 225 ? -3.912 6.406 17.781 1 96.81 225 ARG B O 1
ATOM 4524 N N . GLU B 1 226 ? -3.756 8.633 17.688 1 97 226 GLU B N 1
ATOM 4525 C CA . GLU B 1 226 ? -4.988 8.836 18.453 1 97 226 GLU B CA 1
ATOM 4526 C C . GLU B 1 226 ? -6.191 8.266 17.703 1 97 226 GLU B C 1
ATOM 4528 O O . GLU B 1 226 ? -7.027 7.578 18.297 1 97 226 GLU B O 1
ATOM 4533 N N . LEU B 1 227 ? -6.258 8.578 16.438 1 97.62 227 LEU B N 1
ATOM 4534 C CA . LEU B 1 227 ? -7.375 8.094 15.641 1 97.62 227 LEU B CA 1
ATOM 4535 C C . LEU B 1 227 ? -7.348 6.57 15.531 1 97.62 227 LEU B C 1
ATOM 4537 O O . LEU B 1 227 ? -8.398 5.926 15.516 1 97.62 227 LEU B O 1
ATOM 4541 N N . TYR B 1 228 ? -6.145 5.969 15.43 1 97.5 228 TYR B N 1
ATOM 4542 C CA . TYR B 1 228 ? -5.98 4.523 15.344 1 97.5 228 TYR B CA 1
ATOM 4543 C C . TYR B 1 228 ? -6.387 3.848 16.656 1 97.5 228 TYR B C 1
ATOM 4545 O O . TYR B 1 228 ? -7.086 2.832 16.641 1 97.5 228 TYR B O 1
ATOM 4553 N N . ASP B 1 229 ? -6.047 4.445 17.766 1 97 229 ASP B N 1
ATOM 4554 C CA . ASP B 1 229 ? -6.25 3.865 19.094 1 97 229 ASP B CA 1
ATOM 4555 C C . ASP B 1 229 ? -7.676 4.113 19.578 1 97 229 ASP B C 1
ATOM 4557 O O . ASP B 1 229 ? -8.242 3.287 20.297 1 97 229 ASP B O 1
ATOM 4561 N N . HIS B 1 230 ? -8.164 5.281 19.172 1 96.06 230 HIS B N 1
ATOM 4562 C CA . HIS B 1 230 ? -9.461 5.688 19.703 1 96.06 230 HIS B CA 1
ATOM 4563 C C . HIS B 1 230 ? -10.359 6.215 18.578 1 96.06 230 HIS B C 1
ATOM 4565 O O . HIS B 1 230 ? -10.758 7.383 18.594 1 96.06 230 HIS B O 1
ATOM 4571 N N . PRO B 1 231 ? -10.719 5.309 17.703 1 97.25 231 PRO B N 1
ATOM 4572 C CA . PRO B 1 231 ? -11.688 5.723 16.688 1 97.25 231 PRO B CA 1
ATOM 4573 C C . PRO B 1 231 ? -13.039 6.105 17.281 1 97.25 231 PRO B C 1
ATOM 4575 O O . PRO B 1 231 ? -13.5 5.48 18.25 1 97.25 231 PRO B O 1
ATOM 4578 N N . CYS B 1 232 ? -13.68 7.047 16.688 1 95.12 232 CYS B N 1
ATOM 4579 C CA . CYS B 1 232 ? -14.883 7.594 17.312 1 95.12 232 CYS B CA 1
ATOM 4580 C C . CYS B 1 232 ? -16.125 6.82 16.859 1 95.12 232 CYS B C 1
ATOM 4582 O O . CYS B 1 232 ? -17.172 6.898 17.5 1 95.12 232 CYS B O 1
ATOM 4584 N N . ASN B 1 233 ? -16.016 6.133 15.789 1 95.81 233 ASN B N 1
ATOM 4585 C CA . ASN B 1 233 ? -17.141 5.363 15.273 1 95.81 233 ASN B CA 1
ATOM 4586 C C . ASN B 1 233 ? -16.672 4.137 14.5 1 95.81 233 ASN B C 1
ATOM 4588 O O . ASN B 1 233 ? -15.477 3.924 14.328 1 95.81 233 ASN B O 1
ATOM 4592 N N . ARG B 1 234 ? -17.641 3.336 14.086 1 95.94 234 ARG B N 1
ATOM 4593 C CA . ARG B 1 234 ? -17.391 2.062 13.422 1 95.94 234 ARG B CA 1
ATOM 4594 C C . ARG B 1 234 ? -16.609 2.266 12.117 1 95.94 234 ARG B C 1
ATOM 4596 O O . ARG B 1 234 ? -15.719 1.485 11.789 1 95.94 234 ARG B O 1
ATOM 4603 N N . PHE B 1 235 ? -16.953 3.311 11.383 1 94.62 235 PHE B N 1
ATOM 4604 C CA . PHE B 1 235 ? -16.312 3.562 10.094 1 94.62 235 PHE B CA 1
ATOM 4605 C C . PHE B 1 235 ? -14.82 3.842 10.273 1 94.62 235 PHE B C 1
ATOM 4607 O O . PHE B 1 235 ? -13.984 3.223 9.617 1 94.62 235 PHE B O 1
ATOM 4614 N N . VAL B 1 236 ? -14.438 4.777 11.172 1 96.5 236 VAL B N 1
ATOM 4615 C CA . VAL B 1 236 ? -13.039 5.152 11.391 1 96.5 236 VAL B CA 1
ATOM 4616 C C . VAL B 1 236 ? -12.25 3.939 11.867 1 96.5 236 VAL B C 1
ATOM 4618 O O . VAL B 1 236 ? -11.133 3.699 11.406 1 96.5 236 VAL B O 1
ATOM 4621 N N . ALA B 1 237 ? -12.914 3.139 12.711 1 96.06 237 ALA B N 1
ATOM 4622 C CA . ALA B 1 237 ? -12.266 1.938 13.234 1 96.06 237 ALA B CA 1
ATOM 4623 C C . ALA B 1 237 ? -11.93 0.961 12.109 1 96.06 237 ALA B C 1
ATOM 4625 O O . ALA B 1 237 ? -10.828 0.397 12.078 1 96.06 237 ALA B O 1
ATOM 4626 N N . GLY B 1 238 ? -12.836 0.808 11.234 1 94.56 238 GLY B N 1
ATOM 4627 C CA . GLY B 1 238 ? -12.656 -0.157 10.156 1 94.56 238 GLY B CA 1
ATOM 4628 C C . GLY B 1 238 ? -11.805 0.368 9.016 1 94.56 238 GLY B C 1
ATOM 4629 O O . GLY B 1 238 ? -11.219 -0.412 8.266 1 94.56 238 GLY B O 1
ATOM 4630 N N . PHE B 1 239 ? -11.711 1.633 8.898 1 93.06 239 PHE B N 1
ATOM 4631 C CA . PHE B 1 239 ? -11.016 2.246 7.777 1 93.06 239 PHE B CA 1
ATOM 4632 C C . PHE B 1 239 ? -9.523 2.354 8.062 1 93.06 239 PHE B C 1
ATOM 4634 O O . PHE B 1 239 ? -8.695 2.186 7.164 1 93.06 239 PHE B O 1
ATOM 4641 N N . LEU B 1 240 ? -9.164 2.688 9.297 1 94.31 240 LEU B N 1
ATOM 4642 C CA . LEU B 1 240 ? -7.762 2.898 9.641 1 94.31 240 LEU B CA 1
ATOM 4643 C C . LEU B 1 240 ? -7.094 1.582 10.023 1 94.31 240 LEU B C 1
ATOM 4645 O O . LEU B 1 240 ? -7.059 1.22 11.203 1 94.31 240 LEU B O 1
ATOM 4649 N N . GLY B 1 241 ? -6.559 0.916 9.086 1 91.44 241 GLY B N 1
ATOM 4650 C CA . GLY B 1 241 ? -5.898 -0.355 9.336 1 91.44 241 GLY B CA 1
ATOM 4651 C C . GLY B 1 241 ? -6.863 -1.521 9.422 1 91.44 241 GLY B C 1
ATOM 4652 O O . GLY B 1 241 ? -8.055 -1.366 9.164 1 91.44 241 GLY B O 1
ATOM 4653 N N . SER B 1 242 ? -6.336 -2.684 9.758 1 92.19 242 SER B N 1
ATOM 4654 C CA . SER B 1 242 ? -7.172 -3.857 9.992 1 92.19 242 SER B CA 1
ATOM 4655 C C . SER B 1 242 ? -7.746 -3.852 11.406 1 92.19 242 SER B C 1
ATOM 4657 O O . SER B 1 242 ? -7.059 -3.482 12.359 1 92.19 242 SER B O 1
ATOM 4659 N N . ALA B 1 243 ? -8.992 -4.172 11.492 1 95.75 243 ALA B N 1
ATOM 4660 C CA . ALA B 1 243 ? -9.641 -4.168 12.797 1 95.75 243 ALA B CA 1
ATOM 4661 C C . ALA B 1 243 ? -10.656 -5.305 12.914 1 95.75 243 ALA B C 1
ATOM 4663 O O . ALA B 1 243 ? -11.305 -5.664 11.93 1 95.75 243 ALA B O 1
ATOM 4664 N N . ASN B 1 244 ? -10.641 -5.898 14.078 1 97.31 244 ASN B N 1
ATOM 4665 C CA . ASN B 1 244 ? -11.766 -6.742 14.453 1 97.31 244 ASN B CA 1
ATOM 4666 C C . ASN B 1 244 ? -12.93 -5.914 15 1 97.31 244 ASN B C 1
ATOM 4668 O O . ASN B 1 244 ? -12.766 -5.184 15.984 1 97.31 244 ASN B O 1
ATOM 4672 N N . ILE B 1 245 ? -14.008 -6.035 14.352 1 96.88 245 ILE B N 1
ATOM 4673 C CA . ILE B 1 245 ? -15.172 -5.246 14.742 1 96.88 245 ILE B CA 1
ATOM 4674 C C . ILE B 1 245 ? -16.359 -6.168 14.992 1 96.88 245 ILE B C 1
ATOM 4676 O O . ILE B 1 245 ? -16.844 -6.84 14.078 1 96.88 245 ILE B O 1
ATOM 4680 N N . LEU B 1 246 ? -16.828 -6.184 16.203 1 96.31 246 LEU B N 1
ATOM 4681 C CA . LEU B 1 246 ? -18 -6.941 16.609 1 96.31 246 LEU B CA 1
ATOM 4682 C C . LEU B 1 246 ? -19.172 -6.008 16.906 1 96.31 246 LEU B C 1
ATOM 4684 O O . LEU B 1 246 ? -19.141 -5.266 17.891 1 96.31 246 LEU B O 1
ATOM 4688 N N . ASP B 1 247 ? -20.156 -6.074 16.109 1 96.44 247 ASP B N 1
ATOM 4689 C CA . ASP B 1 247 ? -21.359 -5.289 16.359 1 96.44 247 ASP B CA 1
ATOM 4690 C C . ASP B 1 247 ? -22.281 -5.988 17.375 1 96.44 247 ASP B C 1
ATOM 4692 O O . ASP B 1 247 ? -22.375 -7.215 17.375 1 96.44 247 ASP B O 1
ATOM 4696 N N . GLY B 1 248 ? -22.828 -5.188 18.156 1 95.38 248 GLY B N 1
ATOM 4697 C CA . GLY B 1 248 ? -23.703 -5.805 19.141 1 95.38 248 GLY B CA 1
ATOM 4698 C C . GLY B 1 248 ? -24.344 -4.801 20.078 1 95.38 248 GLY B C 1
ATOM 4699 O O . GLY B 1 248 ? -24.422 -3.613 19.766 1 95.38 248 GLY B O 1
ATOM 4700 N N . ALA B 1 249 ? -24.938 -5.375 21.188 1 94.31 249 ALA B N 1
ATOM 4701 C CA . ALA B 1 249 ? -25.641 -4.586 22.172 1 94.31 249 ALA B CA 1
ATOM 4702 C C . ALA B 1 249 ? -24.984 -4.711 23.547 1 94.31 249 ALA B C 1
ATOM 4704 O O . ALA B 1 249 ? -24.281 -5.688 23.828 1 94.31 249 ALA B O 1
ATOM 4705 N N . LEU B 1 250 ? -25.141 -3.59 24.281 1 91.44 250 LEU B N 1
ATOM 4706 C CA . LEU B 1 250 ? -24.688 -3.59 25.656 1 91.44 250 LEU B CA 1
ATOM 4707 C C . LEU B 1 250 ? -25.844 -3.861 26.625 1 91.44 250 LEU B C 1
ATOM 4709 O O . LEU B 1 250 ? -26.891 -3.24 26.516 1 91.44 250 LEU B O 1
ATOM 4713 N N . GLN B 1 251 ? -25.609 -4.832 27.375 1 87.94 251 GLN B N 1
ATOM 4714 C CA . GLN B 1 251 ? -26.625 -5.223 28.328 1 87.94 251 GLN B CA 1
ATOM 4715 C C . GLN B 1 251 ? -26.062 -5.293 29.75 1 87.94 251 GLN B C 1
ATOM 4717 O O . GLN B 1 251 ? -24.844 -5.43 29.922 1 87.94 251 GLN B O 1
ATOM 4722 N N . THR B 1 252 ? -26.969 -4.98 30.719 1 81.81 252 THR B N 1
ATOM 4723 C CA . THR B 1 252 ? -26.562 -5.121 32.125 1 81.81 252 THR B CA 1
ATOM 4724 C C . THR B 1 252 ? -26.656 -6.574 32.562 1 81.81 252 THR B C 1
ATOM 4726 O O . THR B 1 252 ? -27.688 -7.223 32.375 1 81.81 252 THR B O 1
ATOM 4729 N N . GLY B 1 253 ? -25.516 -7.184 32.75 1 67.06 253 GLY B N 1
ATOM 4730 C CA . GLY B 1 253 ? -25.516 -8.547 33.25 1 67.06 253 GLY B CA 1
ATOM 4731 C C . GLY B 1 253 ? -25.141 -8.625 34.719 1 67.06 253 GLY B C 1
ATOM 4732 O O . GLY B 1 253 ? -24.984 -7.602 35.375 1 67.06 253 GLY B O 1
ATOM 4733 N N . ALA B 1 254 ? -25.156 -9.875 35.312 1 63.66 254 ALA B N 1
ATOM 4734 C CA . ALA B 1 254 ? -24.859 -10.172 36.688 1 63.66 254 ALA B CA 1
ATOM 4735 C C . ALA B 1 254 ? -23.5 -9.609 37.094 1 63.66 254 ALA B C 1
ATOM 4737 O O . ALA B 1 254 ? -23.312 -9.188 38.25 1 63.66 254 ALA B O 1
ATOM 4738 N N . LEU B 1 255 ? -22.547 -9.656 36.188 1 64.75 255 LEU B N 1
ATOM 4739 C CA . LEU B 1 255 ? -21.172 -9.273 36.5 1 64.75 255 LEU B CA 1
ATOM 4740 C C . LEU B 1 255 ? -20.875 -7.875 35.969 1 64.75 255 LEU B C 1
ATOM 4742 O O . LEU B 1 255 ? -19.703 -7.512 35.781 1 64.75 255 LEU B O 1
ATOM 4746 N N . GLY B 1 256 ? -21.922 -7.199 35.688 1 77.44 256 GLY B N 1
ATOM 4747 C CA . GLY B 1 256 ? -21.719 -5.859 35.156 1 77.44 256 GLY B CA 1
ATOM 4748 C C . GLY B 1 256 ? -22.203 -5.695 33.719 1 77.44 256 GLY B C 1
ATOM 4749 O O . GLY B 1 256 ? -23.172 -6.332 33.312 1 77.44 256 GLY B O 1
ATOM 4750 N N . GLN B 1 257 ? -21.578 -4.82 33.031 1 85.81 257 GLN B N 1
ATOM 4751 C CA . GLN B 1 257 ? -21.984 -4.582 31.656 1 85.81 257 GLN B CA 1
ATOM 4752 C C . GLN B 1 257 ? -21.344 -5.609 30.719 1 85.81 257 GLN B C 1
ATOM 4754 O O . GLN B 1 257 ? -20.172 -5.93 30.844 1 85.81 257 GLN B O 1
ATOM 4759 N N . VAL B 1 258 ? -22.234 -6.172 29.969 1 90.31 258 VAL B N 1
ATOM 4760 C CA . VAL B 1 258 ? -21.812 -7.211 29.031 1 90.31 258 VAL B CA 1
ATOM 4761 C C . VAL B 1 258 ? -22.141 -6.793 27.609 1 90.31 258 VAL B C 1
ATOM 4763 O O . VAL B 1 258 ? -23.203 -6.238 27.344 1 90.31 258 VAL B O 1
ATOM 4766 N N . PHE B 1 259 ? -21.125 -6.973 26.781 1 92.31 259 PHE B N 1
ATOM 4767 C CA . PHE B 1 259 ? -21.344 -6.797 25.344 1 92.31 259 PHE B CA 1
ATOM 4768 C C . PHE B 1 259 ? -21.797 -8.102 24.703 1 92.31 259 PHE B C 1
ATOM 4770 O O . PHE B 1 259 ? -21.156 -9.141 24.891 1 92.31 259 PHE B O 1
ATOM 4777 N N . VAL B 1 260 ? -22.922 -8.094 24.016 1 93.62 260 VAL B N 1
ATOM 4778 C CA . VAL B 1 260 ? -23.438 -9.242 23.281 1 93.62 260 VAL B CA 1
ATOM 4779 C C . VAL B 1 260 ? -23.406 -8.945 21.781 1 93.62 260 VAL B C 1
ATOM 4781 O O . VAL B 1 260 ? -24.141 -8.086 21.297 1 93.62 260 VAL B O 1
ATOM 4784 N N . SER B 1 261 ? -22.562 -9.711 21.094 1 94.56 261 SER B N 1
ATOM 4785 C CA . SER B 1 261 ? -22.438 -9.484 19.656 1 94.56 261 SER B CA 1
ATOM 4786 C C . SER B 1 261 ? -23.703 -9.922 18.922 1 94.56 261 SER B C 1
ATOM 4788 O O . SER B 1 261 ? -24.516 -10.672 19.469 1 94.56 261 SER B O 1
ATOM 4790 N N . ASP B 1 262 ? -23.797 -9.508 17.688 1 94 262 ASP B N 1
ATOM 4791 C CA . ASP B 1 262 ? -24.969 -9.828 16.875 1 94 262 ASP B CA 1
ATOM 4792 C C . ASP B 1 262 ? -25.062 -11.328 16.625 1 94 262 ASP B C 1
ATOM 4794 O O . ASP B 1 262 ? -26.156 -11.844 16.359 1 94 262 ASP B O 1
ATOM 4798 N N . LYS B 1 263 ? -23.953 -12 16.75 1 93.12 263 LYS B N 1
ATOM 4799 C CA . LYS B 1 263 ? -23.984 -13.445 16.531 1 93.12 263 LYS B CA 1
ATOM 4800 C C . LYS B 1 263 ? -23.875 -14.211 17.844 1 93.12 263 LYS B C 1
ATOM 4802 O O . LYS B 1 263 ? -23.625 -15.414 17.844 1 93.12 263 LYS B O 1
ATOM 4807 N N . GLY B 1 264 ? -23.922 -13.523 18.953 1 90.5 264 GLY B N 1
ATOM 4808 C CA . GLY B 1 264 ? -24.219 -14.203 20.203 1 90.5 264 GLY B CA 1
ATOM 4809 C C . GLY B 1 264 ? -23 -14.344 21.109 1 90.5 264 GLY B C 1
ATOM 4810 O O . GLY B 1 264 ? -23.078 -14.953 22.172 1 90.5 264 GLY B O 1
ATOM 4811 N N . ILE B 1 265 ? -21.922 -13.727 20.766 1 91.5 265 ILE B N 1
ATOM 4812 C CA . ILE B 1 265 ? -20.766 -13.805 21.641 1 91.5 265 ILE B CA 1
ATOM 4813 C C . ILE B 1 265 ? -20.906 -12.766 22.766 1 91.5 265 ILE B C 1
ATOM 4815 O O . ILE B 1 265 ? -21.219 -11.609 22.5 1 91.5 265 ILE B O 1
ATOM 4819 N N . GLU B 1 266 ? -20.625 -13.242 23.984 1 91.06 266 GLU B N 1
ATOM 4820 C CA . GLU B 1 266 ? -20.734 -12.367 25.141 1 91.06 266 GLU B CA 1
ATOM 4821 C C . GLU B 1 266 ? -19.375 -12.086 25.75 1 91.06 266 GLU B C 1
ATOM 4823 O O . GLU B 1 266 ? -18.56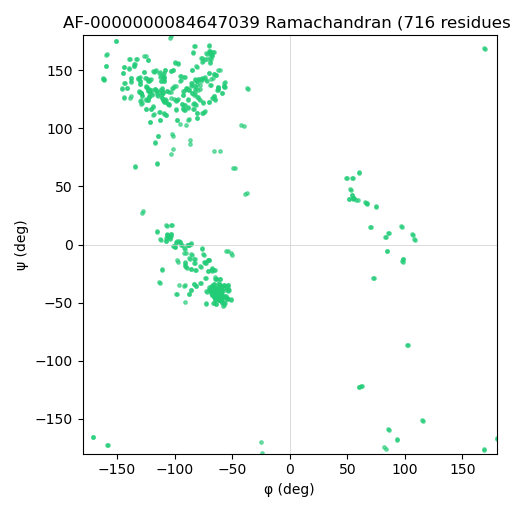2 -13 25.938 1 91.06 266 GLU B O 1
ATOM 4828 N N . GLN B 1 267 ? -19.125 -10.82 26.031 1 89.5 267 GLN B N 1
ATOM 4829 C CA . GLN B 1 267 ? -17.875 -10.414 26.641 1 89.5 267 GLN B CA 1
ATOM 4830 C C . GLN B 1 267 ? -18.109 -9.297 27.672 1 89.5 267 GLN B C 1
ATOM 4832 O O . GLN B 1 267 ? -18.891 -8.375 27.422 1 89.5 267 GLN B O 1
ATOM 4837 N N . PRO B 1 268 ? -17.516 -9.406 28.812 1 87.38 268 PRO B N 1
ATOM 4838 C CA . PRO B 1 268 ? -17.578 -8.281 29.75 1 87.38 268 PRO B CA 1
ATOM 4839 C C . PRO B 1 268 ? -16.844 -7.043 29.234 1 87.38 268 PRO B C 1
ATOM 4841 O O . PRO B 1 268 ? -15.711 -7.148 28.766 1 87.38 268 PRO B O 1
ATOM 4844 N N . VAL B 1 269 ? -17.453 -5.887 29.203 1 87.38 269 VAL B N 1
ATOM 4845 C CA . VAL B 1 269 ? -16.812 -4.672 28.719 1 87.38 269 VAL B CA 1
ATOM 4846 C C . VAL B 1 269 ? -17.203 -3.49 29.609 1 87.38 269 VAL B C 1
ATOM 4848 O O . VAL B 1 269 ? -18.219 -3.537 30.297 1 87.38 269 VAL B O 1
ATOM 4851 N N . ASP B 1 270 ? -16.25 -2.555 29.609 1 82.69 270 ASP B N 1
ATOM 4852 C CA . ASP B 1 270 ? -16.641 -1.265 30.188 1 82.69 270 ASP B CA 1
ATOM 4853 C C . ASP B 1 270 ? -17.438 -0.439 29.172 1 82.69 270 ASP B C 1
ATOM 4855 O O . ASP B 1 270 ? -17.172 -0.487 27.969 1 82.69 270 ASP B O 1
ATOM 4859 N N . ASN B 1 271 ? -18.5 0.198 29.641 1 80.62 271 ASN B N 1
ATOM 4860 C CA . ASN B 1 271 ? -19.359 0.989 28.766 1 80.62 271 ASN B CA 1
ATOM 4861 C C . ASN B 1 271 ? -19.312 2.471 29.125 1 80.62 271 ASN B C 1
ATOM 4863 O O . ASN B 1 271 ? -20.328 3.051 29.516 1 80.62 271 ASN B O 1
ATOM 4867 N N . PRO B 1 272 ? -18.25 3.043 28.875 1 77.12 272 PRO B N 1
ATOM 4868 C CA . PRO B 1 272 ? -18.141 4.457 29.234 1 77.12 272 PRO B CA 1
ATOM 4869 C C . PRO B 1 272 ? -19.047 5.355 28.406 1 77.12 272 PRO B C 1
ATOM 4871 O O . PRO B 1 272 ? -19.406 6.457 28.844 1 77.12 272 PRO B O 1
ATOM 4874 N N . LEU B 1 273 ? -19.516 4.988 27.281 1 79.12 273 LEU B N 1
ATOM 4875 C CA . LEU B 1 273 ? -20.312 5.793 26.359 1 79.12 273 LEU B CA 1
ATOM 4876 C C . LEU B 1 273 ? -21.797 5.711 26.688 1 79.12 273 LEU B C 1
ATOM 4878 O O . LEU B 1 273 ? -22.594 6.504 26.188 1 79.12 273 LEU B O 1
ATOM 4882 N N . ALA B 1 274 ? -22.156 4.773 27.562 1 81.62 274 ALA B N 1
ATOM 4883 C CA . ALA B 1 274 ? -23.547 4.582 27.953 1 81.62 274 ALA B CA 1
ATOM 4884 C C . ALA B 1 274 ? -24.438 4.391 26.734 1 81.62 274 ALA B C 1
ATOM 4886 O O . ALA B 1 274 ? -25.5 5.027 26.609 1 81.62 274 ALA B O 1
ATOM 4887 N N . ILE B 1 275 ? -23.953 3.633 25.828 1 86.5 275 ILE B N 1
ATOM 4888 C CA . ILE B 1 275 ? -24.719 3.359 24.609 1 86.5 275 ILE B CA 1
ATOM 4889 C C . ILE B 1 275 ? -25.406 1.998 24.734 1 86.5 275 ILE B C 1
ATOM 4891 O O . ILE B 1 275 ? -24.953 1.131 25.484 1 86.5 275 ILE B O 1
ATOM 4895 N N . GLU B 1 276 ? -26.484 1.855 23.938 1 89.81 276 GLU B N 1
ATOM 4896 C CA . GLU B 1 276 ? -27.219 0.594 23.953 1 89.81 276 GLU B CA 1
ATOM 4897 C C . GLU B 1 276 ? -26.688 -0.361 22.891 1 89.81 276 GLU B C 1
ATOM 4899 O O . GLU B 1 276 ? -26.75 -1.581 23.047 1 89.81 276 GLU B O 1
ATOM 4904 N N . ARG B 1 277 ? -26.312 0.268 21.812 1 93.81 277 ARG B N 1
ATOM 4905 C CA . ARG B 1 277 ? -25.734 -0.514 20.719 1 93.81 277 ARG B CA 1
ATOM 4906 C C . ARG B 1 277 ? -24.438 0.113 20.219 1 93.81 277 ARG B C 1
ATOM 4908 O O . ARG B 1 277 ? -24.281 1.337 20.234 1 93.81 277 ARG B O 1
ATOM 4915 N N . GLY B 1 278 ? -23.5 -0.769 19.875 1 94.25 278 GLY B N 1
ATOM 4916 C CA . GLY B 1 278 ? -22.234 -0.298 19.359 1 94.25 278 GLY B CA 1
ATOM 4917 C C . GLY B 1 278 ? -21.359 -1.412 18.812 1 94.25 278 GLY B C 1
ATOM 4918 O O . GLY B 1 278 ? -21.875 -2.469 18.422 1 94.25 278 GLY B O 1
ATOM 4919 N N . SER B 1 279 ? -20.109 -1.065 18.609 1 96.25 279 SER B N 1
ATOM 4920 C CA . SER B 1 279 ? -19.125 -2.025 18.109 1 96.25 279 SER B CA 1
ATOM 4921 C C . SER B 1 279 ? -17.953 -2.176 19.047 1 96.25 279 SER B C 1
ATOM 4923 O O . SER B 1 279 ? -17.406 -1.183 19.547 1 96.25 279 SER B O 1
ATOM 4925 N N . LEU B 1 280 ? -17.688 -3.416 19.391 1 95.69 280 LEU B N 1
ATOM 4926 C CA . LEU B 1 280 ? -16.453 -3.732 20.109 1 95.69 280 LEU B CA 1
ATOM 4927 C C . LEU B 1 280 ? -15.297 -3.896 19.125 1 95.69 280 LEU B C 1
ATOM 4929 O O . LEU B 1 280 ? -15.352 -4.738 18.219 1 95.69 280 LEU B O 1
ATOM 4933 N N . VAL B 1 281 ? -14.266 -3.057 19.328 1 97.06 281 VAL B N 1
ATOM 4934 C CA . VAL B 1 281 ? -13.172 -2.99 18.359 1 97.06 281 VAL B CA 1
ATOM 4935 C C . VAL B 1 281 ? -11.859 -3.371 19.031 1 97.06 281 VAL B C 1
ATOM 4937 O O . VAL B 1 281 ? -11.555 -2.904 20.141 1 97.06 281 VAL B O 1
ATOM 4940 N N . PHE B 1 282 ? -11.125 -4.262 18.469 1 97.31 282 PHE B N 1
ATOM 4941 C CA . PHE B 1 282 ? -9.75 -4.555 18.859 1 97.31 282 PHE B CA 1
ATOM 4942 C C . PHE B 1 282 ? -8.906 -4.93 17.656 1 97.31 282 PHE B C 1
ATOM 4944 O O . PHE B 1 282 ? -9.43 -5.441 16.656 1 97.31 282 PHE B O 1
ATOM 4951 N N . ARG B 1 283 ? -7.676 -4.605 17.672 1 98.06 283 ARG B N 1
ATOM 4952 C CA . ARG B 1 283 ? -6.793 -4.766 16.531 1 98.06 283 ARG B CA 1
ATOM 4953 C C . ARG B 1 283 ? -6.211 -6.172 16.469 1 98.06 283 ARG B C 1
ATOM 4955 O O . ARG B 1 283 ? -5.961 -6.789 17.516 1 98.06 283 ARG B O 1
ATOM 4962 N N . PRO B 1 284 ? -5.926 -6.656 15.242 1 97.75 284 PRO B N 1
ATOM 4963 C CA . PRO B 1 284 ? -5.371 -8 15.094 1 97.75 284 PRO B CA 1
ATOM 4964 C C . PRO B 1 284 ? -4.031 -8.172 15.805 1 97.75 284 PRO B C 1
ATOM 4966 O O . PRO B 1 284 ? -3.748 -9.242 16.344 1 97.75 284 PRO B O 1
ATOM 4969 N N . GLN B 1 285 ? -3.25 -7.133 15.812 1 96.88 285 GLN B N 1
ATOM 4970 C CA . GLN B 1 285 ? -1.913 -7.242 16.391 1 96.88 285 GLN B CA 1
ATOM 4971 C C . GLN B 1 285 ? -1.974 -7.297 17.906 1 96.88 285 GLN B C 1
ATOM 4973 O O . GLN B 1 285 ? -0.984 -7.629 18.562 1 96.88 285 GLN B O 1
ATOM 4978 N N . SER B 1 286 ? -3.107 -6.934 18.547 1 96 286 SER B N 1
ATOM 4979 C CA . SER B 1 286 ? -3.277 -6.965 19.984 1 96 286 SER B CA 1
ATOM 4980 C C . SER B 1 286 ? -3.908 -8.273 20.438 1 96 286 SER B C 1
ATOM 4982 O O . SER B 1 286 ? -4.18 -8.461 21.641 1 96 286 SER B O 1
ATOM 4984 N N . THR B 1 287 ? -4.184 -9.094 19.484 1 95.19 287 THR B N 1
ATOM 4985 C CA . THR B 1 287 ? -4.828 -10.375 19.75 1 95.19 287 THR B CA 1
ATOM 4986 C C . THR B 1 287 ? -3.807 -11.508 19.719 1 95.19 287 THR B C 1
ATOM 4988 O O . THR B 1 287 ? -2.934 -11.555 18.859 1 95.19 287 THR B O 1
ATOM 4991 N N . MET B 1 288 ? -3.896 -12.383 20.703 1 93.56 288 MET B N 1
ATOM 4992 C CA . MET B 1 288 ? -2.957 -13.492 20.812 1 93.56 288 MET B CA 1
ATOM 4993 C C . MET B 1 288 ? -3.656 -14.82 20.562 1 93.56 288 MET B C 1
ATOM 4995 O O . MET B 1 288 ? -4.82 -15 20.938 1 93.56 288 MET B O 1
ATOM 4999 N N . LEU B 1 289 ? -2.842 -15.68 19.922 1 91.44 289 LEU B N 1
ATOM 5000 C CA . LEU B 1 289 ? -3.307 -17.047 19.766 1 91.44 289 LEU B CA 1
ATOM 5001 C C . LEU B 1 289 ? -2.83 -17.938 20.906 1 91.44 289 LEU B C 1
ATOM 5003 O O . LEU B 1 289 ? -1.655 -17.891 21.281 1 91.44 289 LEU B O 1
ATOM 5007 N N . GLY B 1 290 ? -3.652 -18.422 21.609 1 81.5 290 GLY B N 1
ATOM 5008 C CA . GLY B 1 290 ? -3.258 -19.312 22.688 1 81.5 290 GLY B CA 1
ATOM 5009 C C . GLY B 1 290 ? -3.947 -20.672 22.625 1 81.5 290 GLY B C 1
ATOM 5010 O O . GLY B 1 290 ? -4.844 -20.875 21.797 1 81.5 290 GLY B O 1
ATOM 5011 N N . GLY B 1 291 ? -3.262 -21.578 23.406 1 71.5 291 GLY B N 1
ATOM 5012 C CA . GLY B 1 291 ? -3.918 -22.859 23.594 1 71.5 291 GLY B CA 1
ATOM 5013 C C . GLY B 1 291 ? -5.113 -22.781 24.531 1 71.5 291 GLY B C 1
ATOM 5014 O O . GLY B 1 291 ? -5.441 -21.719 25.047 1 71.5 291 GLY B O 1
ATOM 5015 N N . LEU B 1 292 ? -6.039 -23.688 24.672 1 64.12 292 LEU B N 1
ATOM 5016 C CA . LEU B 1 292 ? -7.289 -23.75 25.422 1 64.12 292 LEU B CA 1
ATOM 5017 C C . LEU B 1 292 ? -7.051 -23.469 26.891 1 64.12 292 LEU B C 1
ATOM 5019 O O . LEU B 1 292 ? -7.988 -23.172 27.625 1 64.12 292 LEU B O 1
ATOM 5023 N N . GLU B 1 293 ? -5.93 -23.328 27.375 1 59.38 293 GLU B N 1
ATOM 5024 C CA . GLU B 1 293 ? -5.781 -23.422 28.828 1 59.38 293 GLU B CA 1
ATOM 5025 C C . GLU B 1 293 ? -5.805 -22.031 29.469 1 59.38 293 GLU B C 1
ATOM 5027 O O . GLU B 1 293 ? -6.16 -21.891 30.625 1 59.38 293 GLU B O 1
ATOM 5032 N N . GLU B 1 294 ? -5.316 -20.953 28.922 1 56.91 294 GLU B N 1
ATOM 5033 C CA . GLU B 1 294 ? -4.898 -19.875 29.812 1 56.91 294 GLU B CA 1
ATOM 5034 C C . GLU B 1 294 ? -5.914 -18.734 29.828 1 56.91 294 GLU B C 1
ATOM 5036 O O . GLU B 1 294 ? -5.926 -17.891 28.922 1 56.91 294 GLU B O 1
ATOM 5041 N N . ALA B 1 295 ? -7.094 -18.781 30.531 1 58.69 295 ALA B N 1
ATOM 5042 C CA . ALA B 1 295 ? -7.973 -17.609 30.625 1 58.69 295 ALA B CA 1
ATOM 5043 C C . ALA B 1 295 ? -7.699 -16.828 31.906 1 58.69 295 ALA B C 1
ATOM 5045 O O . ALA B 1 295 ? -7.582 -17.406 33 1 58.69 295 ALA B O 1
ATOM 5046 N N . SER B 1 296 ? -6.934 -15.586 31.797 1 64 296 SER B N 1
ATOM 5047 C CA . SER B 1 296 ? -6.891 -14.695 32.938 1 64 296 SER B CA 1
ATOM 5048 C C . SER B 1 296 ? -7.953 -13.602 32.844 1 64 296 SER B C 1
ATOM 5050 O O . SER B 1 296 ? -8.438 -13.312 31.75 1 64 296 SER B O 1
ATOM 5052 N N . GLY B 1 297 ? -8.617 -13.086 33.906 1 71.38 297 GLY B N 1
ATOM 5053 C CA . GLY B 1 297 ? -9.617 -12.039 34 1 71.38 297 GLY B CA 1
ATOM 5054 C C . GLY B 1 297 ? -9.211 -10.758 33.281 1 71.38 297 GLY B C 1
ATOM 5055 O O . GLY B 1 297 ? -10.039 -9.867 33.062 1 71.38 297 GLY B O 1
ATOM 5056 N N . GLU B 1 298 ? -8.023 -10.656 32.844 1 86 298 GLU B N 1
ATOM 5057 C CA . GLU B 1 298 ? -7.52 -9.43 32.219 1 86 298 GLU B CA 1
ATOM 5058 C C . GLU B 1 298 ? -7.609 -9.492 30.703 1 86 298 GLU B C 1
ATOM 5060 O O . GLU B 1 298 ? -7.297 -8.516 30.016 1 86 298 GLU B O 1
ATOM 5065 N N . HIS B 1 299 ? -8.188 -10.602 30.203 1 90.88 299 HIS B N 1
ATOM 5066 C CA . HIS B 1 299 ? -8.297 -10.797 28.75 1 90.88 299 HIS B CA 1
ATOM 5067 C C . HIS B 1 299 ? -9.719 -11.18 28.359 1 90.88 299 HIS B C 1
ATOM 5069 O O . HIS B 1 299 ? -10.422 -11.859 29.109 1 90.88 299 HIS B O 1
ATOM 5075 N N . LEU B 1 300 ? -10.141 -10.617 27.219 1 92.06 300 LEU B N 1
ATOM 5076 C CA . LEU B 1 300 ? -11.25 -11.258 26.516 1 92.06 300 LEU B CA 1
ATOM 5077 C C . LEU B 1 300 ? -10.805 -12.547 25.844 1 92.06 300 LEU B C 1
ATOM 5079 O O . LEU B 1 300 ? -9.695 -12.625 25.328 1 92.06 300 LEU B O 1
ATOM 5083 N N . THR B 1 301 ? -11.695 -13.516 25.906 1 92.44 301 THR B N 1
ATOM 5084 C CA . THR B 1 301 ? -11.352 -14.797 25.312 1 92.44 301 THR B CA 1
ATOM 5085 C C . THR B 1 301 ? -12.414 -15.219 24.297 1 92.44 301 THR B C 1
ATOM 5087 O O . THR B 1 301 ? -13.609 -15.055 24.547 1 92.44 301 THR B O 1
ATOM 5090 N N . PHE B 1 302 ? -11.945 -15.719 23.125 1 93.44 302 PHE B N 1
ATOM 5091 C CA . PHE B 1 302 ? -12.812 -16.219 22.062 1 93.44 302 PHE B CA 1
ATOM 5092 C C . PHE B 1 302 ? -12.359 -17.594 21.594 1 93.44 302 PHE B C 1
ATOM 5094 O O . PHE B 1 302 ? -11.188 -17.797 21.281 1 93.44 302 PHE B O 1
ATOM 5101 N N . ASN B 1 303 ? -13.234 -18.578 21.641 1 93.75 303 ASN B N 1
ATOM 5102 C CA . ASN B 1 303 ? -12.945 -19.875 21.047 1 93.75 303 ASN B CA 1
ATOM 5103 C C . ASN B 1 303 ? -13.281 -19.906 19.562 1 93.75 303 ASN B C 1
ATOM 5105 O O . ASN B 1 303 ? -14.32 -19.391 19.141 1 93.75 303 ASN B O 1
ATOM 5109 N N . GLY B 1 304 ? -12.328 -20.375 18.781 1 95.5 304 GLY B N 1
ATOM 5110 C CA . GLY B 1 304 ? -12.594 -20.406 17.359 1 95.5 304 GLY B CA 1
ATOM 5111 C C . GLY B 1 304 ? -11.727 -21.406 16.609 1 95.5 304 GLY B C 1
ATOM 5112 O O . GLY B 1 304 ? -11.109 -22.281 17.219 1 95.5 304 GLY B O 1
ATOM 5113 N N . ARG B 1 305 ? -11.828 -21.359 15.297 1 97.06 305 ARG B N 1
ATOM 5114 C CA . ARG B 1 305 ? -11.086 -22.234 14.398 1 97.06 305 ARG B CA 1
ATOM 5115 C C . ARG B 1 305 ? -10.375 -21.438 13.312 1 97.06 305 ARG B C 1
ATOM 5117 O O . ARG B 1 305 ? -10.977 -20.562 12.672 1 97.06 305 ARG B O 1
ATOM 5124 N N . VAL B 1 306 ? -9.094 -21.734 13.148 1 97.12 306 VAL B N 1
ATOM 5125 C CA . VAL B 1 306 ? -8.32 -21.031 12.117 1 97.12 306 VAL B CA 1
ATOM 5126 C C . VAL B 1 306 ? -8.836 -21.438 10.734 1 97.12 306 VAL B C 1
ATOM 5128 O O . VAL B 1 306 ? -8.891 -22.625 10.406 1 97.12 306 VAL B O 1
ATOM 5131 N N . VAL B 1 307 ? -9.18 -20.406 9.945 1 95.62 307 VAL B N 1
ATOM 5132 C CA . VAL B 1 307 ? -9.789 -20.703 8.648 1 95.62 307 VAL B CA 1
ATOM 5133 C C . VAL B 1 307 ? -8.828 -20.328 7.527 1 95.62 307 VAL B C 1
ATOM 5135 O O . VAL B 1 307 ? -8.922 -20.859 6.418 1 95.62 307 VAL B O 1
ATOM 5138 N N . TYR B 1 308 ? -7.902 -19.469 7.809 1 92.62 308 TYR B N 1
ATOM 5139 C CA . TYR B 1 308 ? -6.883 -19.156 6.812 1 92.62 308 TYR B CA 1
ATOM 5140 C C . TYR B 1 308 ? -5.645 -18.547 7.465 1 92.62 308 TYR B C 1
ATOM 5142 O O . TYR B 1 308 ? -5.672 -18.188 8.641 1 92.62 308 TYR B O 1
ATOM 5150 N N . ARG B 1 309 ? -4.656 -18.562 6.762 1 94.5 309 ARG B N 1
ATOM 5151 C CA . ARG B 1 309 ? -3.373 -17.953 7.113 1 94.5 309 ARG B CA 1
ATOM 5152 C C . ARG B 1 309 ? -2.766 -17.234 5.922 1 94.5 309 ARG B C 1
ATOM 5154 O O . ARG B 1 309 ? -2.686 -17.781 4.82 1 94.5 309 ARG B O 1
ATOM 5161 N N . GLU B 1 310 ? -2.428 -16 6.16 1 94.31 310 GLU B N 1
ATOM 5162 C CA . GLU B 1 310 ? -1.842 -15.18 5.105 1 94.31 310 GLU B CA 1
ATOM 5163 C C . GLU B 1 310 ? -0.47 -14.648 5.52 1 94.31 310 GLU B C 1
ATOM 5165 O O . GLU B 1 310 ? -0.278 -14.227 6.66 1 94.31 310 GLU B O 1
ATOM 5170 N N . PHE B 1 311 ? 0.451 -14.789 4.59 1 95.31 311 PHE B N 1
ATOM 5171 C CA . PHE B 1 311 ? 1.773 -14.203 4.773 1 95.31 311 PHE B CA 1
ATOM 5172 C C . PHE B 1 311 ? 1.811 -12.773 4.258 1 95.31 311 PHE B C 1
ATOM 5174 O O . PHE B 1 311 ? 1.663 -12.539 3.057 1 95.31 311 PHE B O 1
ATOM 5181 N N . LEU B 1 312 ? 2.074 -11.734 5.121 1 95 312 LEU B N 1
ATOM 5182 C CA . LEU B 1 312 ? 2.035 -10.328 4.738 1 95 312 LEU B CA 1
ATOM 5183 C C . LEU B 1 312 ? 3.443 -9.75 4.645 1 95 312 LEU B C 1
ATOM 5185 O O . LEU B 1 312 ? 3.613 -8.547 4.426 1 95 312 LEU B O 1
ATOM 5189 N N . GLY B 1 313 ? 4.473 -10.555 4.801 1 94.38 313 GLY B N 1
ATOM 5190 C CA . GLY B 1 313 ? 5.848 -10.094 4.887 1 94.38 313 GLY B CA 1
ATOM 5191 C C . GLY B 1 313 ? 6.383 -10.078 6.305 1 94.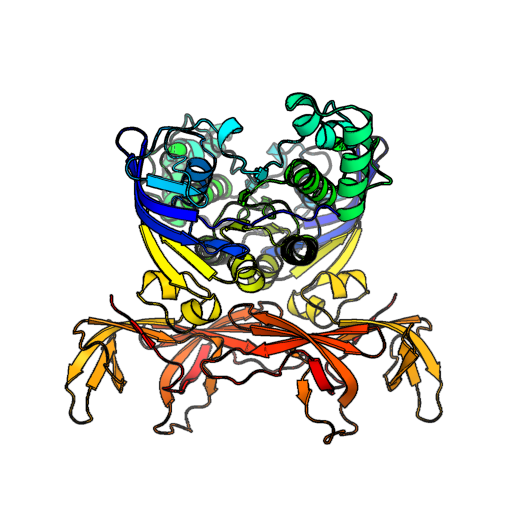38 313 GLY B C 1
ATOM 5192 O O . GLY B 1 313 ? 6.84 -11.102 6.816 1 94.38 313 GLY B O 1
ATOM 5193 N N . SER B 1 314 ? 6.09 -8.906 6.965 1 96 314 SER B N 1
ATOM 5194 C CA . SER B 1 314 ? 6.59 -8.773 8.328 1 96 314 SER B CA 1
ATOM 5195 C C . SER B 1 314 ? 5.633 -9.406 9.336 1 96 314 SER B C 1
ATOM 5197 O O . SER B 1 314 ? 5.984 -9.602 10.5 1 96 314 SER B O 1
ATOM 5199 N N . LEU B 1 315 ? 4.457 -9.781 8.828 1 96.25 315 LEU B N 1
ATOM 5200 C CA . LEU B 1 315 ? 3.43 -10.344 9.695 1 96.25 315 LEU B CA 1
ATOM 5201 C C . LEU B 1 315 ? 2.793 -11.578 9.062 1 96.25 315 LEU B C 1
ATOM 5203 O O . LEU B 1 315 ? 2.859 -11.75 7.84 1 96.25 315 LEU B O 1
ATOM 5207 N N . ILE B 1 316 ? 2.295 -12.43 9.891 1 96.44 316 ILE B N 1
ATOM 5208 C CA . ILE B 1 316 ? 1.368 -13.492 9.523 1 96.44 316 ILE B CA 1
ATOM 5209 C C . ILE B 1 316 ? -0.017 -13.188 10.086 1 96.44 316 ILE B C 1
ATOM 5211 O O . ILE B 1 316 ? -0.157 -12.883 11.273 1 96.44 316 ILE B O 1
ATOM 5215 N N . ARG B 1 317 ? -0.961 -13.289 9.242 1 96.75 317 ARG B N 1
ATOM 5216 C CA . ARG B 1 317 ? -2.33 -13.047 9.68 1 96.75 317 ARG B CA 1
ATOM 5217 C C . ARG B 1 317 ? -3.146 -14.336 9.664 1 96.75 317 ARG B C 1
ATOM 5219 O O . ARG B 1 317 ? -3.193 -15.031 8.656 1 96.75 317 ARG B O 1
ATOM 5226 N N . TYR B 1 318 ? -3.799 -14.602 10.742 1 97.25 318 TYR B N 1
ATOM 5227 C CA . TYR B 1 318 ? -4.734 -15.719 10.844 1 97.25 318 TYR B CA 1
ATOM 5228 C C . TYR B 1 318 ? -6.176 -15.227 10.805 1 97.25 318 TYR B C 1
ATOM 5230 O O . TYR B 1 318 ? -6.512 -14.211 11.414 1 97.25 318 TYR B O 1
ATOM 5238 N N . GLY B 1 319 ? -6.898 -15.844 10 1 96.75 319 GLY B N 1
ATOM 5239 C CA . GLY B 1 319 ? -8.344 -15.711 10.109 1 96.75 319 GLY B CA 1
ATOM 5240 C C . GLY B 1 319 ? -8.977 -16.797 10.969 1 96.75 319 GLY B C 1
ATOM 5241 O O . GLY B 1 319 ? -8.711 -17.984 10.773 1 96.75 319 GLY B O 1
ATOM 5242 N N . VAL B 1 320 ? -9.781 -16.375 11.922 1 97.38 320 VAL B N 1
ATOM 5243 C CA . VAL B 1 320 ? -10.367 -17.328 12.867 1 97.38 320 VAL B CA 1
ATOM 5244 C C . VAL B 1 320 ? -11.891 -17.188 12.852 1 97.38 320 VAL B C 1
ATOM 5246 O O . VAL B 1 320 ? -12.422 -16.078 12.969 1 97.38 320 VAL B O 1
ATOM 5249 N N . ASP B 1 321 ? -12.5 -18.219 12.633 1 97.44 321 ASP B N 1
ATOM 5250 C CA . ASP B 1 321 ? -13.953 -18.266 12.773 1 97.44 321 ASP B CA 1
ATOM 5251 C C . ASP B 1 321 ? -14.359 -18.422 14.234 1 97.44 321 ASP B C 1
ATOM 5253 O O . ASP B 1 321 ? -14.062 -19.453 14.859 1 97.44 321 ASP B O 1
ATOM 5257 N N . VAL B 1 322 ? -14.961 -17.453 14.773 1 96.56 322 VAL B N 1
ATOM 5258 C CA . VAL B 1 322 ? -15.453 -17.438 16.141 1 96.56 322 VAL B CA 1
ATOM 5259 C C . VAL B 1 322 ? -16.984 -17.359 16.141 1 96.56 322 VAL B C 1
ATOM 5261 O O . VAL B 1 322 ? -17.547 -16.266 16.156 1 96.56 322 VAL B O 1
ATOM 5264 N N . SER B 1 323 ? -17.688 -18.5 16.203 1 94.38 323 SER B N 1
ATOM 5265 C CA . SER B 1 323 ? -19.141 -18.562 16.219 1 94.38 323 SER B CA 1
ATOM 5266 C C . SER B 1 323 ? -19.734 -17.75 15.07 1 94.38 323 SER B C 1
ATOM 5268 O O . SER B 1 323 ? -20.656 -16.953 15.281 1 94.38 323 SER B O 1
ATOM 5270 N N . GLY B 1 324 ? -19.141 -17.797 13.969 1 93.5 324 GLY B N 1
ATOM 5271 C CA . GLY B 1 324 ? -19.672 -17.125 12.789 1 93.5 324 GLY B CA 1
ATOM 5272 C C . GLY B 1 324 ? -19.031 -15.773 12.539 1 93.5 324 GLY B C 1
ATOM 5273 O O . GLY B 1 324 ? -19.234 -15.172 11.484 1 93.5 324 GLY B O 1
ATOM 5274 N N . HIS B 1 325 ? -18.328 -15.273 13.539 1 94.75 325 HIS B N 1
ATOM 5275 C CA . HIS B 1 325 ? -17.547 -14.055 13.328 1 94.75 325 HIS B CA 1
ATOM 5276 C C . HIS B 1 325 ? -16.172 -14.367 12.75 1 94.75 325 HIS B C 1
ATOM 5278 O O . HIS B 1 325 ? -15.562 -15.375 13.109 1 94.75 325 HIS B O 1
ATOM 5284 N N . HIS B 1 326 ? -15.758 -13.555 11.812 1 94.56 326 HIS B N 1
ATOM 5285 C CA . HIS B 1 326 ? -14.406 -13.672 11.266 1 94.56 326 HIS B CA 1
ATOM 5286 C C . HIS B 1 326 ? -13.453 -12.68 11.922 1 94.56 326 HIS B C 1
ATOM 5288 O O . HIS B 1 326 ? -13.547 -11.477 11.672 1 94.56 326 HIS B O 1
ATOM 5294 N N . LEU B 1 327 ? -12.586 -13.18 12.758 1 97.31 327 LEU B N 1
ATOM 5295 C CA . LEU B 1 327 ? -11.625 -12.344 13.469 1 97.31 327 LEU B CA 1
ATOM 5296 C C . LEU B 1 327 ? -10.211 -12.578 12.945 1 97.31 327 LEU B C 1
ATOM 5298 O O . LEU B 1 327 ? -9.867 -13.695 12.555 1 97.31 327 LEU B O 1
ATOM 5302 N N . ALA B 1 328 ? -9.453 -11.562 12.969 1 97.06 328 ALA B N 1
ATOM 5303 C CA . ALA B 1 328 ? -8.078 -11.641 12.5 1 97.06 328 ALA B CA 1
ATOM 5304 C C . ALA B 1 328 ? -7.094 -11.539 13.664 1 97.06 328 ALA B C 1
ATOM 5306 O O . ALA B 1 328 ? -7.352 -10.828 14.641 1 97.06 328 ALA B O 1
ATOM 5307 N N . VAL B 1 329 ? -6 -12.258 13.594 1 97.75 329 VAL B N 1
ATOM 5308 C CA . VAL B 1 329 ? -4.867 -12.195 14.516 1 97.75 329 VAL B CA 1
ATOM 5309 C C . VAL B 1 329 ? -3.57 -12.016 13.727 1 97.75 329 VAL B C 1
ATOM 5311 O O . VAL B 1 329 ? -3.312 -12.75 12.766 1 97.75 329 VAL B O 1
ATOM 5314 N N . ASP B 1 330 ? -2.814 -11.031 14.117 1 97.25 330 ASP B N 1
ATOM 5315 C CA . ASP B 1 330 ? -1.526 -10.797 13.477 1 97.25 330 ASP B CA 1
ATOM 5316 C C . ASP B 1 330 ? -0.374 -11.211 14.383 1 97.25 330 ASP B C 1
ATOM 5318 O O . ASP B 1 330 ? -0.37 -10.891 15.578 1 97.25 330 ASP B O 1
ATOM 5322 N N . GLU B 1 331 ? 0.54 -11.938 13.875 1 96.25 331 GLU B N 1
ATOM 5323 C CA . GLU B 1 331 ? 1.777 -12.289 14.562 1 96.25 331 GLU B CA 1
ATOM 5324 C C . GLU B 1 331 ? 3 -11.852 13.758 1 96.25 331 GLU B C 1
ATOM 5326 O O . GLU B 1 331 ? 2.996 -11.914 12.531 1 96.25 331 GLU B O 1
ATOM 5331 N N . VAL B 1 332 ? 3.996 -11.398 14.5 1 96 332 VAL B N 1
ATOM 5332 C CA . VAL B 1 332 ? 5.246 -11.023 13.852 1 96 332 VAL B CA 1
ATOM 5333 C C . VAL B 1 332 ? 5.871 -12.25 13.188 1 96 332 VAL B C 1
ATOM 5335 O O . VAL B 1 332 ? 5.918 -13.328 13.789 1 96 332 VAL B O 1
ATOM 5338 N N . HIS B 1 333 ? 6.273 -12.07 11.984 1 96.44 333 HIS B N 1
ATOM 5339 C CA . HIS B 1 333 ? 6.941 -13.156 11.273 1 96.44 333 HIS B CA 1
ATOM 5340 C C . HIS B 1 333 ? 8.445 -13.148 11.555 1 96.44 333 HIS B C 1
ATOM 5342 O O . HIS B 1 333 ? 9.086 -12.094 11.508 1 96.44 333 HIS B O 1
ATOM 5348 N N . THR B 1 334 ? 9.031 -14.258 11.859 1 95.25 334 THR B N 1
ATOM 5349 C CA . THR B 1 334 ? 10.469 -14.492 11.945 1 95.25 334 THR B CA 1
ATOM 5350 C C . THR B 1 334 ? 10.844 -15.797 11.258 1 95.25 334 THR B C 1
ATOM 5352 O O . THR B 1 334 ? 10 -16.672 11.078 1 95.25 334 THR B O 1
ATOM 5355 N N . ILE B 1 335 ? 12.07 -15.852 10.844 1 95.12 335 ILE B N 1
ATOM 5356 C CA . ILE B 1 335 ? 12.555 -17.062 10.195 1 95.12 335 ILE B CA 1
ATOM 5357 C C . ILE B 1 335 ? 12.398 -18.25 11.141 1 95.12 335 ILE B C 1
ATOM 5359 O O . ILE B 1 335 ? 12.789 -18.188 12.305 1 95.12 335 ILE B O 1
ATOM 5363 N N . GLY B 1 336 ? 11.805 -19.312 10.586 1 92.44 336 GLY B N 1
ATOM 5364 C CA . GLY B 1 336 ? 11.727 -20.547 11.344 1 92.44 336 GLY B CA 1
ATOM 5365 C C . GLY B 1 336 ? 10.547 -20.594 12.297 1 92.44 336 GLY B C 1
ATOM 5366 O O . GLY B 1 336 ? 10.32 -21.609 12.969 1 92.44 336 GLY B O 1
ATOM 5367 N N . LYS B 1 337 ? 9.844 -19.516 12.391 1 90.19 337 LYS B N 1
ATOM 5368 C CA . LYS B 1 337 ? 8.703 -19.484 13.305 1 90.19 337 LYS B CA 1
ATOM 5369 C C . LYS B 1 337 ? 7.645 -20.5 12.898 1 90.19 337 LYS B C 1
ATOM 5371 O O . LYS B 1 337 ? 7.312 -20.625 11.719 1 90.19 337 LYS B O 1
ATOM 5376 N N . HIS B 1 338 ? 7.176 -21.203 13.859 1 88.5 338 HIS B N 1
ATOM 5377 C CA . HIS B 1 338 ? 6.105 -22.172 13.633 1 88.5 338 HIS B CA 1
ATOM 5378 C C . HIS B 1 338 ? 4.75 -21.484 13.562 1 88.5 338 HIS B C 1
ATOM 5380 O O . HIS B 1 338 ? 4.492 -20.531 14.305 1 88.5 338 HIS B O 1
ATOM 5386 N N . HIS B 1 339 ? 3.959 -21.984 12.703 1 90.94 339 HIS B N 1
ATOM 5387 C CA . HIS B 1 339 ? 2.641 -21.391 12.516 1 90.94 339 HIS B CA 1
ATOM 5388 C C . HIS B 1 339 ? 1.534 -22.375 12.875 1 90.94 339 HIS B C 1
ATOM 5390 O O . HIS B 1 339 ? 1.729 -23.594 12.797 1 90.94 339 HIS B O 1
ATOM 5396 N N . VAL B 1 340 ? 0.475 -21.797 13.328 1 92.94 340 VAL B N 1
ATOM 5397 C CA . VAL B 1 340 ? -0.719 -22.594 13.602 1 92.94 340 VAL B CA 1
ATOM 5398 C C . VAL B 1 340 ? -1.312 -23.109 12.289 1 92.94 340 VAL B C 1
ATOM 5400 O O . VAL B 1 340 ? -1.388 -22.359 11.305 1 92.94 340 VAL B O 1
ATOM 5403 N N . GLU B 1 341 ? -1.716 -24.344 12.289 1 93.75 341 GLU B N 1
ATOM 5404 C CA . GLU B 1 341 ? -2.262 -24.953 11.078 1 93.75 341 GLU B CA 1
ATOM 5405 C C . GLU B 1 341 ? -3.697 -24.5 10.828 1 93.75 341 GLU B C 1
ATOM 5407 O O . GLU B 1 341 ? -4.484 -24.359 11.766 1 93.75 341 GLU B O 1
ATOM 5412 N N . VAL B 1 342 ? -3.943 -24.328 9.609 1 94.44 342 VAL B N 1
ATOM 5413 C CA . VAL B 1 342 ? -5.324 -24.047 9.219 1 94.44 342 VAL B CA 1
ATOM 5414 C C . VAL B 1 342 ? -6.215 -25.234 9.602 1 94.44 342 VAL B C 1
ATOM 5416 O O . VAL B 1 342 ? -5.84 -26.391 9.398 1 94.44 342 VAL B O 1
ATOM 5419 N N . GLY B 1 343 ? -7.324 -24.938 10.148 1 95.69 343 GLY B N 1
ATOM 5420 C CA . GLY B 1 343 ? -8.227 -25.984 10.617 1 95.69 343 GLY B CA 1
ATOM 5421 C C . GLY B 1 343 ? -8.109 -26.25 12.109 1 95.69 343 GLY B C 1
ATOM 5422 O O . GLY B 1 343 ? -8.992 -26.875 12.703 1 95.69 343 GLY B O 1
ATOM 5423 N N . SER B 1 344 ? -7.133 -25.766 12.758 1 94.69 344 SER B N 1
ATOM 5424 C CA . SER B 1 344 ? -6.898 -25.984 14.188 1 94.69 344 SER B CA 1
ATOM 5425 C C . SER B 1 344 ? -7.875 -25.188 15.039 1 94.69 344 SER B C 1
ATOM 5427 O O . SER B 1 344 ? -8.227 -24.047 14.688 1 94.69 344 SER B O 1
ATOM 5429 N N . ASN B 1 345 ? -8.266 -25.828 16.156 1 95.31 345 ASN B N 1
ATOM 5430 C CA . ASN B 1 345 ? -9 -25.094 17.172 1 95.31 345 ASN B CA 1
ATOM 5431 C C . ASN B 1 345 ? -8.055 -24.25 18.047 1 95.31 345 ASN B C 1
ATOM 5433 O O . ASN B 1 345 ? -6.984 -24.719 18.422 1 95.31 345 ASN B O 1
ATOM 5437 N N . VAL B 1 346 ? -8.5 -22.953 18.234 1 95.12 346 VAL B N 1
ATOM 5438 C CA . VAL B 1 346 ? -7.637 -22.047 18.984 1 95.12 346 VAL B CA 1
ATOM 5439 C C . VAL B 1 346 ? -8.469 -21.188 19.938 1 95.12 346 VAL B C 1
ATOM 5441 O O . VAL B 1 346 ? -9.695 -21.109 19.797 1 95.12 346 VAL B O 1
ATOM 5444 N N . VAL B 1 347 ? -7.805 -20.641 20.953 1 94.44 347 VAL B N 1
ATOM 5445 C CA . VAL B 1 347 ? -8.375 -19.609 21.812 1 94.44 347 VAL B CA 1
ATOM 5446 C C . VAL B 1 347 ? -7.703 -18.266 21.547 1 94.44 347 VAL B C 1
ATOM 5448 O O . VAL B 1 347 ? -6.473 -18.156 21.578 1 94.44 347 VAL B O 1
ATOM 5451 N N . LEU B 1 348 ? -8.531 -17.312 21.203 1 95.44 348 LEU B N 1
ATOM 5452 C CA . LEU B 1 348 ? -8.039 -15.945 21.062 1 95.44 348 LEU B CA 1
ATOM 5453 C C . LEU B 1 348 ? -8.117 -15.195 22.391 1 95.44 348 LEU B C 1
ATOM 5455 O O . LEU B 1 348 ? -9.109 -15.305 23.125 1 95.44 348 LEU B O 1
ATOM 5459 N N . ARG B 1 349 ? -7.105 -14.523 22.734 1 94.94 349 ARG B N 1
ATOM 5460 C CA . ARG B 1 349 ? -7.066 -13.68 23.922 1 94.94 349 ARG B CA 1
ATOM 5461 C C . ARG B 1 349 ? -6.738 -12.234 23.562 1 94.94 349 ARG B C 1
ATOM 5463 O O . ARG B 1 349 ? -5.801 -11.977 22.812 1 94.94 349 ARG B O 1
ATOM 5470 N N . VAL B 1 350 ? -7.496 -11.312 24.078 1 94.94 350 VAL B N 1
ATOM 5471 C CA . VAL B 1 350 ? -7.281 -9.883 23.859 1 94.94 350 VAL B CA 1
ATOM 5472 C C . VAL B 1 350 ? -7.25 -9.156 25.203 1 94.94 350 VAL B C 1
ATOM 5474 O O . VAL B 1 350 ? -8.219 -9.195 25.953 1 94.94 350 VAL B O 1
ATOM 5477 N N . PRO B 1 351 ? -6.133 -8.453 25.516 1 93.94 351 PRO B N 1
ATOM 5478 C CA . PRO B 1 351 ? -6.164 -7.645 26.734 1 93.94 351 PRO B CA 1
ATOM 5479 C C . PRO B 1 351 ? -7.301 -6.625 26.734 1 93.94 351 PRO B C 1
ATOM 5481 O O . PRO B 1 351 ? -7.547 -5.969 25.719 1 93.94 351 PRO B O 1
ATOM 5484 N N . ARG B 1 352 ? -7.953 -6.434 27.797 1 92.81 352 ARG B N 1
ATOM 5485 C CA . ARG B 1 352 ? -9.102 -5.543 27.906 1 92.81 352 ARG B CA 1
ATOM 5486 C C . ARG B 1 352 ? -8.719 -4.105 27.562 1 92.81 352 ARG B C 1
ATOM 5488 O O . ARG B 1 352 ? -9.516 -3.367 26.984 1 92.81 352 ARG B O 1
ATOM 5495 N N . ASP B 1 353 ? -7.531 -3.775 27.922 1 93.19 353 ASP B N 1
ATOM 5496 C CA . ASP B 1 353 ? -7.094 -2.398 27.703 1 93.19 353 ASP B CA 1
ATOM 5497 C C . ASP B 1 353 ? -6.762 -2.15 26.234 1 93.19 353 ASP B C 1
ATOM 5499 O O . ASP B 1 353 ? -6.41 -1.032 25.844 1 93.19 353 ASP B O 1
ATOM 5503 N N . GLN B 1 354 ? -6.852 -3.221 25.406 1 96.19 354 GLN B N 1
ATOM 5504 C CA . GLN B 1 354 ? -6.633 -3.09 23.969 1 96.19 354 GLN B CA 1
ATOM 5505 C C . GLN B 1 354 ? -7.957 -3.102 23.203 1 96.19 354 GLN B C 1
ATOM 5507 O O . GLN B 1 354 ? -7.969 -3.186 21.984 1 96.19 354 GLN B O 1
ATOM 5512 N N . THR B 1 355 ? -9.031 -3.043 23.922 1 95.38 355 THR B N 1
ATOM 5513 C CA . THR B 1 355 ? -10.359 -3.033 23.297 1 95.38 355 THR B CA 1
ATOM 5514 C C . THR B 1 355 ? -11.008 -1.662 23.453 1 95.38 355 THR B C 1
ATOM 5516 O O . THR B 1 355 ? -10.812 -0.979 24.453 1 95.38 355 THR B O 1
ATOM 5519 N N . VAL B 1 356 ? -11.734 -1.263 22.438 1 95.19 356 VAL B N 1
ATOM 5520 C CA . VAL B 1 356 ? -12.453 0.01 22.453 1 95.19 356 VAL B CA 1
ATOM 5521 C C . VAL B 1 356 ? -13.906 -0.206 22.031 1 95.19 356 VAL B C 1
ATOM 5523 O O . VAL B 1 356 ? -14.188 -1.008 21.141 1 95.19 356 VAL B O 1
ATOM 5526 N N . LEU B 1 357 ? -14.781 0.451 22.719 1 94.75 357 LEU B N 1
ATOM 5527 C CA . LEU B 1 357 ? -16.188 0.475 22.359 1 94.75 357 LEU B CA 1
ATOM 5528 C C . LEU B 1 357 ? -16.531 1.755 21.594 1 94.75 357 LEU B C 1
ATOM 5530 O O . LEU B 1 357 ? -16.234 2.855 22.062 1 94.75 357 LEU B O 1
ATOM 5534 N N . VAL B 1 358 ? -17.078 1.562 20.406 1 94.69 358 VAL B N 1
ATOM 5535 C CA . VAL B 1 358 ? -17.406 2.746 19.625 1 94.69 358 VAL B CA 1
ATOM 5536 C C . VAL B 1 358 ? -18.891 2.734 19.266 1 94.69 358 VAL B C 1
ATOM 5538 O O . VAL B 1 358 ? -19.547 1.683 19.312 1 94.69 358 VAL B O 1
ATOM 5541 N N . ALA B 1 359 ? -19.344 3.885 18.969 1 87.38 359 ALA B N 1
ATOM 5542 C CA . ALA B 1 359 ? -20.75 4.016 18.578 1 87.38 359 ALA B CA 1
ATOM 5543 C C . ALA B 1 359 ? -21 3.398 17.219 1 87.38 359 ALA B C 1
ATOM 5545 O O . ALA B 1 359 ? -20.078 3.305 16.391 1 87.38 359 ALA B O 1
ATOM 5546 N N . ALA B 1 360 ? -22.172 2.904 17.125 1 77.56 360 ALA B N 1
ATOM 5547 C CA . ALA B 1 360 ? -22.562 2.301 15.852 1 77.56 360 ALA B CA 1
ATOM 5548 C C . ALA B 1 360 ? -22.625 3.348 14.742 1 77.56 360 ALA B C 1
ATOM 5550 O O . ALA B 1 360 ? -22.922 4.516 15 1 77.56 360 ALA B O 1
#

Solvent-accessible surface area (backbone atoms only — not comparable to full-atom values): 37757 Å² total; per-residue (Å²): 120,88,62,54,70,82,38,31,24,39,39,36,41,45,28,26,38,63,61,86,91,46,71,41,32,59,53,34,63,49,77,44,56,52,41,32,37,34,22,38,33,39,58,85,83,13,33,56,67,60,52,52,30,48,74,49,35,47,80,76,77,52,46,60,42,36,24,55,52,90,42,76,40,53,82,42,52,39,91,72,59,50,54,22,69,36,46,60,83,39,76,70,60,66,91,34,30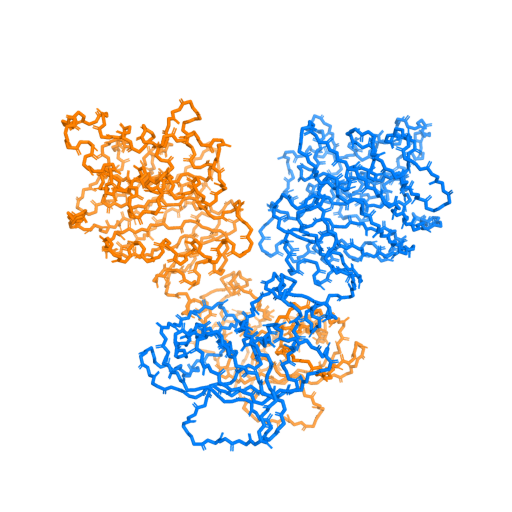,42,47,52,51,32,35,44,62,39,56,75,68,64,50,52,65,71,57,43,54,52,44,40,52,50,28,27,51,73,61,70,42,56,90,48,32,80,39,38,53,86,77,45,54,73,70,52,42,44,39,48,34,49,28,29,32,51,54,66,57,43,41,32,40,37,32,39,37,71,56,73,88,49,49,69,70,57,33,56,51,48,50,51,50,52,46,50,50,34,63,73,43,36,38,10,30,40,38,33,37,68,48,63,52,61,42,34,57,58,28,61,31,33,36,36,29,50,77,13,28,74,75,49,72,40,35,48,66,52,43,62,67,57,33,74,30,52,65,52,38,55,65,58,56,73,51,29,74,42,48,29,34,50,40,84,47,99,89,38,45,28,36,34,29,78,70,67,51,74,42,82,45,83,64,90,80,74,56,57,52,26,26,47,34,36,42,20,63,54,30,40,85,38,69,87,74,82,81,56,97,62,39,46,76,46,65,30,30,28,71,39,74,38,45,56,72,64,33,32,37,34,34,25,39,40,74,85,40,82,38,53,32,36,40,80,44,54,69,87,62,84,73,85,56,69,68,39,79,40,23,38,38,28,47,55,81,52,50,43,78,22,41,104,118,87,63,55,69,81,39,29,24,37,40,35,42,44,27,26,38,65,61,87,91,46,71,42,34,57,53,33,63,49,77,44,56,51,41,32,36,33,20,39,34,38,58,85,83,14,32,56,67,59,52,53,30,47,75,50,35,47,79,74,77,52,48,60,42,36,23,53,52,90,40,76,41,54,84,41,52,40,90,74,59,49,55,20,69,36,46,60,81,39,75,68,59,66,90,35,30,43,47,51,52,32,36,43,61,38,55,74,69,63,50,54,66,71,57,43,54,51,44,41,52,50,29,27,49,72,62,70,41,57,89,47,29,77,39,38,53,85,78,44,54,72,69,53,42,47,41,47,34,48,28,30,33,51,54,67,59,42,40,30,40,38,31,40,35,69,56,74,88,50,50,69,69,58,34,57,53,48,51,51,50,52,47,50,51,35,63,73,43,39,38,11,30,41,39,33,37,66,49,63,51,60,43,32,58,57,29,61,31,34,35,37,29,51,78,13,29,74,73,51,73,40,35,48,66,52,42,65,67,56,33,76,30,51,64,52,38,55,66,56,56,75,51,31,74,42,48,29,33,50,41,84,47,96,93,38,44,27,34,35,31,79,70,66,53,73,43,82,46,84,66,90,79,74,57,57,52,25,26,47,34,36,41,20,63,55,29,40,85,38,69,89,75,82,84,55,96,62,39,46,75,44,65,30,30,29,71,40,74,38,46,56,72,63,32,33,37,35,35,27,39,39,75,85,40,80,39,52,32,36,42,79,43,53,69,87,62,83,73,84,57,69,68,37,78,39,23,38,38,28,46,55,80,51,49,42,75,22,40,104

Nearest PDB structures (foldseek):
  2it1-assembly1_B  TM=9.034E-01  e=1.362E-40  Pyrococcus horikoshii
  4khz-assembly1_B  TM=9.088E-01  e=8.227E-39  Escherichia coli DH1
  2r6g-assembly1_A  TM=8.665E-01  e=2.073E-38  Escherichia coli K-12
  8zx1-assembly1_D  TM=9.081E-01  e=1.757E-37  Escherichia coli
  3puy-assembly1_B  TM=8.552E-01  e=2.612E-38  Escherichia coli K-12

Secondary structure (DSSP, 8-state):
---------EEEEEEEEEETTEEEEEEEEEEE-TT-EEEEE--TTSSHHHHHHHHHT-SSPPEEEEEETTEE-TTS-GGGTTEEEE-TTTT--TTS-HHHHHHHHHHHTT--HHHHHHHHHHHHHHTT-GGGTTS-GGGS-HHHHHHHHHHHHHTT--SEEEEESTTTTS-HHHHHHHHHHHHHHHHHHT-EEEEEES-HHHHHHH-SEEEEEETTEEEEEE-HHHHHHS-SBHHHHHHSS--EEEEEEEEEETTEEEEEETTS-EEE---TT--SEEEEEE-GGG-EEE-TT---TTEEEEEEEEEEEEE-SSEEEEEEEETTEEEEEEEE--TT---PPTT-EEEEEEEGGGEEEEE-/---------EEEEEEEEEETTEEEEEEEEEEE-TT-EEEEE--TTSSHHHHHHHHHT-SSPPEEEEEETTEE-TTS-GGGTTEEEE-TTTT--TTS-HHHHHHHHHHHTT--HHHHHHHHHHHHHHTT-GGGTTS-GGGS-HHHHHHHHHHHHHTT--SEEEEESTTTTS-HHHHHHHHHHHHHHHHHHT-EEEEEES-HHHHHHH-SEEEEEETTEEEEEE-HHHHHHS-SBHHHHHHSS--EEEEEEEEEETTEEEEEETTS-EEE---TT--SEEEEEE-GGG-EEE-TT---TTEEEEEEEEEEEEE-SSEEEEEEEETTEEEEEEEE--TT---PPTT-EEEEEEEGGGEEEEE-

Sequence (720 aa):
MLNNSESKGIKIQNVGLSFGETEVLKRVSLEIEPSEFFAFLGPSGSGKSTLLRAIAGFGPTPTGRILVGDQDVTRLPPWQRNVGMVFQSYALWPHMSVRKNVAFGLEERKVPQQEINRRVGEALELVGLSALAERKPNELSGGQQQRIALARTVVVEPRVLLLDEPLSNLDANLRVQMRRDILNLQRELGLTTIFVTHDQEEANTTSDRMAVLSDGVIQQVGAPRELYDHPCNRFVAGFLGSANILDGALQTGALGQVFVSDKGIEQPVDNPLAIERGSLVFRPQSTMLGGLEEASGEHLTFNGRVVYREFLGSLIRYGVDVSGHHLAVDEVHTIGKHHVEVGSNVVLRVPRDQTVLVAAMLNNSESKGIKIQNVGLSFGETEVLKRVSLEIEPSEFFAFLGPSGSGKSTLLRAIAGFGPTPTGRILVGDQDVTRLPPWQRNVGMVFQSYALWPHMSVRKNVAFGLEERKVPQQEINRRVGEALELVGLSALAERKPNELSGGQQQRIALARTVVVEPRVLLLDEPLSNLDANLRVQMRRDILNLQRELGLTTIFVTHDQEEANTTSDRMAVLSDGVIQQVGAPRELYDHPCNRFVAGFLGSANILDGALQTGALGQVFVSDKGIEQPVDNPLAIERGSLVFRPQSTMLGGLEEASGEHLTFNGRVVYREFLGSLIRYGVDVSGHHLAVDEVHTIGKHHVEVGSNVVLRVPRDQTVLVAA

InterPro domains:
  IPR003439 ABC transporter-like, ATP-binding domain [PF00005] (25-167)
  IPR003439 ABC transporter-like, ATP-binding domain [PS50893] (10-240)
  IPR003593 AAA+ ATPase domain [SM00382] (34-227)
  IPR008995 Molybdate/tungstate binding, C-terminal [SSF50331] (243-356)
  IPR013611 Transport-associated OB, type 2 [PF08402] (283-357)
  IPR017871 ABC transporter-like, conserved site [PS00211] (140-154)
  IPR027417 P-loop containing nucleoside triphosphate hydrolase [G3DSA:3.40.50.300] (2-223)
  IPR027417 P-loop containing nucleoside triphosphate hydrolase [SSF52540] (10-246)
  IPR050093 ABC Transporter, Small Molecule Importer [PTHR42781] (7-357)

Foldseek 3Di:
DLQQPDQWKKWFAQWWDDDVPATQAGGETDIGGFLFEEEEAEDPSLCLVVVLCQLQQPDDQIPGFMDTHNDTCRNPHNVPNLEFEQEQVLPFDQVAFLLCSLLVNVVVVVHDPVLSVVLSCVLCVLLPNNVRRGPGLVVDDLLRSLSSSVSSRPSSSGSAYEYAANCVPDDDVSSVVSLVSVLVSSNVNSHHYYHYDHDLVSCLVRGQKYFYGGSNYTQDIGHSVCCQQAPAAPCSPPSRDHKFKFWFFWDQDPVGIWTAGPLGDIDDADDPVPDGIWIKIFHQAQKDWDAPPDDDPQKDKFKWFFADWDDPPQWIKTWTQGSNGTDIHIDGDDPPDDDDDHGDITMMIGGRSRMDIHHD/DLQQDDQWKKWFAQWWDDDVPATQAGGETDIGGFLFEEEEAEDPSLCLVVVLCQLLQPDDQIPGFMDTHNDTCSNPHNLPNLEFEQEQVLPFDQVAFLLCSLLVNVVVVVHDPVLSVVLSCVLCVLLVNNVRRGPGLVVDDLLRSLSSSVSSRPSSSGSAYEYAANCVPDDDVSSVVSLVSVQVSSNVNSHHYYHYDHDLVSCLVRGQKYFYGGSNYTQDIGHSVCCQQAPAAPCSPPSRDHKFKFWFFWDQDPVGIWTAGPLGDIDDADDPVPDGIWIKIFHQAQKDWDAPPDDDPQKDKFKWFFADWDDPPQWIKTWTQGSNGTDIHIDGDDPPDDDDDHGDITMMIGGRSRMDIHHD

pLDDT: mean 91.19, std 8.76, range [36.97, 98.5]

Radius of gyration: 27.45 Å; Cα contacts (8 Å, |Δi|>4): 1614; chains: 2; bounding box: 69×70×70 Å

Organism: NCBI:txid1178482